Protein AF-A0A373NES3-F1 (afdb_monomer_lite)

Structure (mmCIF, N/CA/C/O backbone):
data_AF-A0A373NES3-F1
#
_entry.id   AF-A0A373NES3-F1
#
loop_
_atom_site.group_PDB
_atom_site.id
_atom_site.type_symbol
_atom_site.label_atom_id
_atom_site.label_alt_id
_atom_site.label_comp_id
_atom_site.label_asym_id
_atom_site.label_entity_id
_atom_site.label_seq_id
_atom_site.pdbx_PDB_ins_code
_atom_site.Cartn_x
_atom_site.Cartn_y
_atom_site.Cartn_z
_atom_site.occupancy
_atom_site.B_iso_or_equiv
_atom_site.auth_seq_id
_atom_site.auth_comp_id
_atom_site.auth_asym_id
_atom_site.auth_atom_id
_atom_site.pdbx_PDB_model_num
ATOM 1 N N . MET A 1 1 ? 6.410 -15.416 -36.618 1.00 88.25 1 MET A N 1
ATOM 2 C CA . MET A 1 1 ? 5.112 -16.092 -36.852 1.00 88.25 1 MET A CA 1
ATOM 3 C C . MET A 1 1 ? 4.956 -16.331 -38.346 1.00 88.25 1 MET A C 1
ATOM 5 O O . MET A 1 1 ? 5.622 -15.650 -39.117 1.00 88.25 1 MET A O 1
ATOM 9 N N . PHE A 1 2 ? 4.139 -17.299 -38.759 1.00 92.50 2 PHE A N 1
ATOM 10 C CA . PHE A 1 2 ? 3.878 -17.601 -40.171 1.00 92.50 2 PHE A CA 1
ATOM 11 C C . PHE A 1 2 ? 2.439 -18.097 -40.380 1.00 92.50 2 PHE A C 1
ATOM 13 O O . PHE A 1 2 ? 1.833 -18.679 -39.471 1.00 92.50 2 PHE A O 1
ATOM 20 N N . LEU A 1 3 ? 1.904 -17.889 -41.586 1.00 94.69 3 LEU A N 1
ATOM 21 C CA . LEU A 1 3 ? 0.613 -18.437 -41.993 1.00 94.69 3 LEU A CA 1
ATOM 22 C C . LEU A 1 3 ? 0.771 -19.927 -42.325 1.00 94.69 3 LEU A C 1
ATOM 24 O O . LEU A 1 3 ? 1.412 -20.301 -43.307 1.00 94.69 3 LEU A O 1
ATOM 28 N N . LYS A 1 4 ? 0.176 -20.796 -41.511 1.00 94.88 4 LYS A N 1
ATOM 29 C CA . LYS A 1 4 ? 0.168 -22.241 -41.728 1.00 94.88 4 LYS A CA 1
ATOM 30 C C . LYS A 1 4 ? -1.041 -22.649 -42.560 1.00 94.88 4 LYS A C 1
ATOM 32 O O . LYS A 1 4 ? -2.182 -22.374 -42.193 1.00 94.88 4 LYS A O 1
ATOM 37 N N . LYS A 1 5 ? -0.768 -23.377 -43.642 1.00 95.69 5 LYS A N 1
ATOM 38 C CA . LYS A 1 5 ? -1.753 -23.953 -44.564 1.00 95.69 5 LYS A CA 1
ATOM 39 C C . LYS A 1 5 ? -1.787 -25.460 -44.316 1.00 95.69 5 LYS A C 1
ATOM 41 O O . LYS A 1 5 ? -0.810 -26.146 -44.598 1.00 95.69 5 LYS A O 1
ATOM 46 N N . THR A 1 6 ? -2.862 -25.969 -43.716 1.00 93.44 6 THR A N 1
ATOM 47 C CA . THR A 1 6 ? -2.969 -27.397 -43.363 1.00 93.44 6 THR A CA 1
ATOM 48 C C . THR A 1 6 ? -4.026 -28.077 -44.232 1.00 93.44 6 THR A C 1
ATOM 50 O O . THR A 1 6 ? -5.195 -27.694 -44.132 1.00 93.44 6 THR A O 1
ATOM 53 N N . PRO A 1 7 ? -3.671 -29.080 -45.054 1.00 92.81 7 PRO A N 1
ATOM 54 C CA . PRO A 1 7 ? -4.659 -29.847 -45.802 1.00 92.81 7 PRO A CA 1
ATOM 55 C C . PRO A 1 7 ? -5.504 -30.694 -44.840 1.00 92.81 7 PRO A C 1
ATOM 57 O O . PRO A 1 7 ? -4.971 -31.409 -43.991 1.00 92.81 7 PRO A O 1
ATOM 60 N N . LYS A 1 8 ? -6.831 -30.592 -44.952 1.00 91.00 8 LYS A N 1
ATOM 61 C CA . LYS A 1 8 ? -7.811 -31.394 -44.204 1.00 91.00 8 LYS A CA 1
ATOM 62 C C . LYS A 1 8 ? -8.887 -31.928 -45.161 1.00 91.00 8 LYS A C 1
ATOM 64 O O . LYS A 1 8 ? -9.040 -31.373 -46.247 1.00 91.00 8 LYS A O 1
ATOM 69 N N . PRO A 1 9 ? -9.684 -32.941 -44.765 1.00 87.62 9 PRO A N 1
ATOM 70 C CA . PRO A 1 9 ? -10.720 -33.514 -45.633 1.00 87.62 9 PRO A CA 1
ATOM 71 C C . PRO A 1 9 ? -11.741 -32.498 -46.178 1.00 87.62 9 PRO A C 1
ATOM 73 O O . PRO A 1 9 ? -12.196 -32.638 -47.304 1.00 87.62 9 PRO A O 1
ATOM 76 N N . LYS A 1 10 ? -12.071 -31.450 -45.406 1.00 83.69 10 LYS A N 1
ATOM 77 C CA . LYS A 1 10 ? -13.008 -30.373 -45.796 1.00 83.69 10 LYS A CA 1
ATOM 78 C C . LYS A 1 10 ? -12.343 -29.252 -46.630 1.00 83.69 10 LYS A C 1
ATOM 80 O O . LYS A 1 10 ? -13.000 -28.284 -46.989 1.00 83.69 10 LYS A O 1
ATOM 85 N N . GLY A 1 11 ? -11.042 -29.353 -46.916 1.00 89.19 11 GLY A N 1
ATOM 86 C CA . GLY A 1 11 ? -10.249 -28.338 -47.619 1.00 89.19 11 GLY A CA 1
ATOM 87 C C . GLY A 1 11 ? -9.088 -27.786 -46.785 1.00 89.19 11 GLY A C 1
ATOM 88 O O . GLY A 1 11 ? -8.805 -28.250 -45.678 1.00 89.19 11 GLY A O 1
ATOM 89 N N . THR A 1 12 ? -8.388 -26.784 -47.318 1.00 94.19 12 THR A N 1
ATOM 90 C CA . THR A 1 12 ? -7.230 -26.165 -46.651 1.00 94.19 12 THR A CA 1
ATOM 91 C C . THR A 1 12 ? -7.674 -25.305 -45.470 1.00 94.19 12 THR A C 1
ATOM 93 O O . THR A 1 12 ? -8.450 -24.370 -45.641 1.00 94.19 12 THR A O 1
ATOM 96 N N . TYR A 1 13 ? -7.153 -25.588 -44.276 1.00 93.94 13 TYR A N 1
ATOM 97 C CA . TYR A 1 13 ? -7.374 -24.782 -43.075 1.00 93.94 13 TYR A CA 1
ATOM 98 C C . TYR A 1 13 ? -6.212 -23.810 -42.859 1.00 93.94 13 TYR A C 1
ATOM 100 O O . TYR A 1 13 ? -5.046 -24.227 -42.863 1.00 93.94 13 TYR A O 1
ATOM 108 N N . LEU A 1 14 ? -6.530 -22.534 -42.649 1.00 92.88 14 LEU A N 1
ATOM 109 C CA . LEU A 1 14 ? -5.569 -21.475 -42.370 1.00 92.88 14 LEU A CA 1
ATOM 110 C C . LEU A 1 14 ? -5.475 -21.204 -40.864 1.00 92.88 14 LEU A C 1
ATOM 112 O O . LEU A 1 14 ? -6.478 -21.141 -40.150 1.00 92.88 14 LEU A O 1
ATOM 116 N N . ALA A 1 15 ? -4.251 -21.028 -40.374 1.00 89.06 15 ALA A N 1
ATOM 117 C CA . ALA A 1 15 ? -3.982 -20.608 -39.004 1.00 89.06 15 ALA A CA 1
ATOM 118 C C . ALA A 1 15 ? -2.689 -19.795 -38.933 1.00 89.06 15 ALA A C 1
ATOM 120 O O . ALA A 1 15 ? -1.721 -20.106 -39.625 1.00 89.06 15 ALA A O 1
ATOM 121 N N . ILE A 1 16 ? -2.634 -18.799 -38.056 1.00 89.62 16 ILE A N 1
ATOM 122 C CA . ILE A 1 16 ? -1.385 -18.119 -37.711 1.00 89.62 16 ILE A CA 1
ATOM 123 C C . ILE A 1 16 ? -0.681 -18.946 -36.644 1.00 89.62 16 ILE A C 1
ATOM 125 O O . ILE A 1 16 ? -1.246 -19.248 -35.587 1.00 89.62 16 ILE A O 1
ATOM 129 N N . THR A 1 17 ? 0.561 -19.328 -36.920 1.00 89.38 17 THR A N 1
ATOM 130 C CA . THR A 1 17 ? 1.343 -20.190 -36.034 1.00 89.38 17 THR A CA 1
ATOM 131 C C . THR A 1 17 ? 2.719 -19.616 -35.744 1.00 89.38 17 THR A C 1
ATOM 133 O O . THR A 1 17 ? 3.275 -18.808 -36.491 1.00 89.38 17 THR A O 1
ATOM 136 N N . GLU A 1 18 ? 3.271 -20.041 -34.618 1.00 87.75 18 GLU A N 1
ATOM 137 C CA . GLU A 1 18 ? 4.583 -19.645 -34.146 1.00 87.75 18 GLU A CA 1
ATOM 138 C C . GLU A 1 18 ? 5.433 -20.881 -33.867 1.00 87.75 18 GLU A C 1
ATOM 140 O O . GLU A 1 18 ? 5.012 -21.778 -33.137 1.00 87.75 18 GLU A O 1
ATOM 145 N N . SER A 1 19 ? 6.641 -20.914 -34.427 1.00 87.00 19 SER A N 1
ATOM 146 C CA . SER A 1 19 ? 7.649 -21.910 -34.068 1.00 87.00 19 SER A CA 1
ATOM 147 C C . SER A 1 19 ? 8.377 -21.488 -32.794 1.00 87.00 19 SER A C 1
ATOM 149 O O . SER A 1 19 ? 8.791 -20.337 -32.674 1.00 87.00 19 SER A O 1
ATOM 151 N N . TYR A 1 20 ? 8.584 -22.427 -31.877 1.00 82.81 20 TYR A N 1
ATOM 152 C CA . TYR A 1 20 ? 9.408 -22.255 -30.684 1.00 82.81 20 TYR A CA 1
ATOM 153 C C . TYR A 1 20 ? 10.266 -23.506 -30.454 1.00 82.81 20 TYR A C 1
ATOM 155 O O . TYR A 1 20 ? 9.916 -24.602 -30.895 1.00 82.81 20 TYR A O 1
ATOM 163 N N . TYR A 1 21 ? 11.404 -23.349 -29.781 1.00 81.12 21 TYR A N 1
ATOM 164 C CA . TYR A 1 21 ? 12.286 -24.467 -29.448 1.00 81.12 21 TYR A CA 1
ATOM 165 C C . TYR A 1 21 ? 11.916 -25.041 -28.075 1.00 81.12 21 TYR A C 1
ATOM 167 O O . TYR A 1 21 ? 11.978 -24.337 -27.067 1.00 81.12 21 TYR A O 1
ATOM 175 N N . ASP A 1 22 ? 11.517 -26.311 -28.036 1.00 81.75 22 ASP A N 1
ATOM 176 C CA . ASP A 1 22 ? 11.197 -27.040 -26.808 1.00 81.75 22 ASP A CA 1
ATOM 177 C C . ASP A 1 22 ? 12.504 -27.597 -26.217 1.00 81.75 22 ASP A C 1
ATOM 179 O O . ASP A 1 22 ? 13.099 -28.530 -26.766 1.00 81.75 22 ASP A O 1
ATOM 183 N N . LYS A 1 23 ? 12.995 -26.976 -25.132 1.00 78.88 23 LYS A N 1
ATOM 184 C CA . LYS A 1 23 ? 14.295 -27.310 -24.520 1.00 78.88 23 LYS A CA 1
ATOM 185 C C . LYS A 1 23 ? 14.320 -28.711 -23.906 1.00 78.88 23 LYS A C 1
ATOM 187 O O . LYS A 1 23 ? 15.372 -29.344 -23.926 1.00 78.88 23 LYS A O 1
ATOM 192 N N . GLU A 1 24 ? 13.187 -29.197 -23.404 1.00 85.06 24 GLU A N 1
ATOM 193 C CA . GLU A 1 24 ? 13.077 -30.530 -22.803 1.00 85.06 24 GLU A CA 1
ATOM 194 C C . GLU A 1 24 ? 13.099 -31.614 -23.878 1.00 85.06 24 GLU A C 1
ATOM 196 O O . GLU A 1 24 ? 13.818 -32.604 -23.765 1.00 85.06 24 GLU A O 1
ATOM 201 N N . LYS A 1 25 ? 12.356 -31.396 -24.968 1.00 84.88 25 LYS A N 1
ATOM 202 C CA . LYS A 1 25 ? 12.244 -32.363 -26.071 1.00 84.88 25 LYS A CA 1
ATOM 203 C C . LYS A 1 25 ? 13.309 -32.195 -27.154 1.00 84.88 25 LYS A C 1
ATOM 205 O O . LYS A 1 25 ? 13.296 -32.950 -28.123 1.00 84.88 25 LYS A O 1
ATOM 210 N N . LYS A 1 26 ? 14.205 -31.210 -27.003 1.00 87.44 26 LYS A N 1
ATOM 211 C CA . LYS A 1 26 ? 15.269 -30.839 -27.955 1.00 87.44 26 LYS A CA 1
ATOM 212 C C . LYS A 1 26 ? 14.774 -30.774 -29.406 1.00 87.44 26 LYS A C 1
ATOM 214 O O . LYS A 1 26 ? 15.436 -31.254 -30.322 1.00 87.44 26 LYS A O 1
ATOM 219 N N . ALA A 1 27 ? 13.586 -30.210 -29.610 1.00 84.00 27 ALA A N 1
ATOM 220 C CA . ALA A 1 27 ? 12.931 -30.186 -30.912 1.00 84.00 27 ALA A CA 1
ATOM 221 C C . ALA A 1 27 ? 12.175 -28.876 -31.136 1.00 84.00 27 ALA A C 1
ATOM 223 O O . ALA A 1 27 ? 11.600 -28.291 -30.215 1.00 84.00 27 ALA A O 1
ATOM 224 N N . THR A 1 28 ? 12.128 -28.432 -32.390 1.00 84.50 28 THR A N 1
ATOM 225 C CA . THR A 1 28 ? 11.299 -27.292 -32.791 1.00 84.50 28 THR A CA 1
ATOM 226 C C . THR A 1 28 ? 9.836 -27.716 -32.824 1.00 84.50 28 THR A C 1
ATOM 228 O O . THR A 1 28 ? 9.465 -28.666 -33.513 1.00 84.50 28 THR A O 1
ATOM 231 N N . ARG A 1 29 ? 8.987 -26.997 -32.091 1.00 89.12 29 ARG A N 1
ATOM 232 C CA . ARG A 1 29 ? 7.539 -27.213 -32.040 1.00 89.12 29 ARG A CA 1
ATOM 233 C C . ARG A 1 29 ? 6.803 -25.970 -32.515 1.00 89.12 29 ARG A C 1
ATOM 235 O O . ARG A 1 29 ? 7.380 -24.897 -32.648 1.00 89.12 29 ARG A O 1
ATOM 242 N N . GLN A 1 30 ? 5.520 -26.133 -32.815 1.00 90.25 30 GLN A N 1
ATOM 243 C CA . GLN A 1 30 ? 4.669 -25.060 -33.320 1.00 90.25 30 GLN A CA 1
ATOM 244 C C . GLN A 1 30 ? 3.480 -24.863 -32.381 1.00 90.25 30 GLN A C 1
ATOM 246 O O . GLN A 1 30 ? 2.801 -25.831 -32.036 1.00 90.25 30 GLN A O 1
ATOM 251 N N . LYS A 1 31 ? 3.215 -23.613 -31.995 1.00 87.62 31 LYS A N 1
ATOM 252 C CA . LYS A 1 31 ? 2.019 -23.191 -31.261 1.00 87.62 31 LYS A CA 1
ATOM 253 C C . LYS A 1 31 ? 1.084 -22.456 -32.216 1.00 87.62 31 LYS A C 1
ATOM 255 O O . LYS A 1 31 ? 1.514 -21.574 -32.958 1.00 87.62 31 LYS A O 1
ATOM 260 N N . THR A 1 32 ? -0.197 -22.808 -32.196 1.00 89.56 32 THR A N 1
ATOM 261 C CA . THR A 1 32 ? -1.215 -22.055 -32.938 1.00 89.56 32 THR A CA 1
ATOM 262 C C . THR A 1 32 ? -1.581 -20.814 -32.143 1.00 89.56 32 THR A C 1
ATOM 264 O O . THR A 1 32 ? -2.000 -20.928 -30.995 1.00 89.56 32 THR A O 1
ATOM 267 N N . ILE A 1 33 ? -1.384 -19.646 -32.748 1.00 81.62 33 ILE A N 1
ATOM 268 C CA . ILE A 1 33 ? -1.703 -18.349 -32.147 1.00 81.62 33 ILE A CA 1
ATOM 269 C C . ILE A 1 33 ? -3.158 -17.995 -32.438 1.00 81.62 33 ILE A C 1
ATOM 271 O O . ILE A 1 33 ? -3.872 -17.556 -31.545 1.00 81.62 33 ILE A O 1
ATOM 275 N N . MET A 1 34 ? -3.609 -18.244 -33.669 1.00 84.19 34 MET A N 1
ATOM 276 C CA . MET A 1 34 ? -4.978 -17.960 -34.087 1.00 84.19 34 MET A CA 1
ATOM 277 C C . MET A 1 34 ? -5.417 -18.919 -35.195 1.00 84.19 34 MET A C 1
ATOM 279 O O . MET A 1 34 ? -4.713 -19.089 -36.190 1.00 84.19 34 MET A O 1
ATOM 283 N N . GLY A 1 35 ? -6.576 -19.557 -35.031 1.00 88.38 35 GLY A N 1
ATOM 284 C CA . GLY A 1 35 ? -7.226 -20.316 -36.102 1.00 88.38 35 GLY A CA 1
ATOM 285 C C . GLY A 1 35 ? -8.071 -19.381 -36.961 1.00 88.38 35 GLY A C 1
ATOM 286 O O . GLY A 1 35 ? -8.900 -18.670 -36.410 1.00 88.38 35 GLY A O 1
ATOM 287 N N . LEU A 1 36 ? -7.854 -19.372 -38.278 1.00 88.69 36 LEU A N 1
ATOM 288 C CA . LEU A 1 36 ? -8.534 -18.447 -39.194 1.00 88.69 36 LEU A CA 1
ATOM 289 C C . LEU A 1 36 ? -9.762 -19.081 -39.861 1.00 88.69 36 LEU A C 1
ATOM 291 O O . LEU A 1 36 ? -10.713 -18.378 -40.165 1.00 88.69 36 LEU A O 1
ATOM 295 N N . GLY A 1 37 ? -9.756 -20.401 -40.080 1.00 89.88 37 GLY A N 1
ATOM 296 C CA . GLY A 1 37 ? -10.867 -21.118 -40.716 1.00 89.88 37 GLY A CA 1
ATOM 297 C C . GLY A 1 37 ? -10.479 -21.809 -42.023 1.00 89.88 37 GLY A C 1
ATOM 298 O O . GLY A 1 37 ? -9.296 -21.925 -42.359 1.00 89.88 37 GLY A O 1
ATOM 299 N N . TYR A 1 38 ? -11.473 -22.322 -42.754 1.00 93.00 38 TYR A N 1
ATOM 300 C CA . TYR A 1 38 ? -11.255 -22.972 -44.049 1.00 93.00 38 TYR A CA 1
ATOM 301 C C . TYR A 1 38 ? -11.129 -21.943 -45.174 1.00 93.00 38 TYR A C 1
ATOM 303 O O . TYR A 1 38 ? -11.910 -21.001 -45.261 1.00 93.00 38 TYR A O 1
ATOM 311 N N . LEU A 1 39 ? -10.170 -22.161 -46.075 1.00 90.75 39 LEU A N 1
ATOM 312 C CA . LEU A 1 39 ? -9.860 -21.251 -47.179 1.00 90.75 39 LEU A CA 1
ATOM 313 C C . LEU A 1 39 ? -11.085 -20.941 -48.052 1.00 90.75 39 LEU A C 1
ATOM 315 O O . LEU A 1 39 ? -11.303 -19.787 -48.399 1.00 90.75 39 LEU A O 1
ATOM 319 N N . GLU A 1 40 ? -11.900 -21.949 -48.370 1.00 87.88 40 GLU A N 1
ATOM 320 C CA . GLU A 1 40 ? -13.100 -21.776 -49.204 1.00 87.88 40 GLU A CA 1
ATOM 321 C C . GLU A 1 40 ? -14.203 -20.956 -48.519 1.00 87.88 40 GLU A C 1
ATOM 323 O O . GLU A 1 40 ? -14.978 -20.279 -49.189 1.00 87.88 40 GLU A O 1
ATOM 328 N N . GLU A 1 41 ? -14.272 -20.979 -47.186 1.00 88.00 41 GLU A N 1
ATOM 329 C CA . GLU A 1 41 ? -15.200 -20.132 -46.427 1.00 88.00 41 GLU A CA 1
ATOM 330 C C . GLU A 1 41 ? -14.692 -18.684 -46.416 1.00 88.00 41 GLU A C 1
ATOM 332 O O . GLU A 1 41 ? -15.449 -17.765 -46.716 1.00 88.00 41 GLU A O 1
ATOM 337 N N . LEU A 1 42 ? -13.386 -18.491 -46.206 1.00 87.56 42 LEU A N 1
ATOM 338 C CA . LEU A 1 42 ? -12.750 -17.170 -46.187 1.00 87.56 42 LEU A CA 1
ATOM 339 C C . LEU A 1 42 ? -12.777 -16.462 -47.551 1.00 87.56 42 LEU A C 1
ATOM 341 O O . LEU A 1 42 ? -12.827 -15.236 -47.598 1.00 87.56 42 LEU A O 1
ATOM 345 N N . ARG A 1 43 ? -12.802 -17.202 -48.667 1.00 90.44 43 ARG A N 1
ATOM 346 C CA . ARG A 1 43 ? -12.944 -16.633 -50.024 1.00 90.44 43 ARG A CA 1
ATOM 347 C C . ARG A 1 43 ? -14.255 -15.878 -50.250 1.00 90.44 43 ARG A C 1
ATOM 349 O O . ARG A 1 43 ? -14.345 -15.096 -51.189 1.00 90.44 43 ARG A O 1
ATOM 356 N N . LYS A 1 44 ? -15.271 -16.109 -49.413 1.00 90.31 44 LYS A N 1
ATOM 357 C CA . LYS A 1 44 ? -16.544 -15.374 -49.475 1.00 90.31 44 LYS A CA 1
ATOM 358 C C . LYS A 1 44 ? -16.424 -13.958 -48.916 1.00 90.31 44 LYS A C 1
ATOM 360 O O . LYS A 1 44 ? -17.204 -13.093 -49.295 1.00 90.31 44 LYS A O 1
ATOM 365 N N . GLU A 1 45 ? -15.464 -13.743 -48.022 1.00 82.31 45 GLU A N 1
ATOM 366 C CA . GLU A 1 45 ? -15.270 -12.487 -47.293 1.00 82.31 45 GLU A CA 1
ATOM 367 C C . GLU A 1 45 ? -14.049 -11.711 -47.799 1.00 82.31 45 GLU A C 1
ATOM 369 O O . GLU A 1 45 ? -14.040 -10.482 -47.772 1.00 82.31 45 GLU A O 1
ATOM 374 N N . PHE A 1 46 ? -13.036 -12.412 -48.318 1.00 84.12 46 PHE A N 1
ATOM 375 C CA . PHE A 1 46 ? -11.796 -11.814 -48.805 1.00 84.12 46 PHE A CA 1
ATOM 376 C C . PHE A 1 46 ? -11.513 -12.241 -50.255 1.00 84.12 46 PHE A C 1
ATOM 378 O O . PHE A 1 46 ? -11.487 -13.443 -50.528 1.00 84.12 46 PHE A O 1
ATOM 385 N N . PRO A 1 47 ? -11.221 -11.297 -51.176 1.00 84.12 47 PRO A N 1
ATOM 386 C CA . PRO A 1 47 ? -10.861 -11.613 -52.563 1.00 84.12 47 PRO A CA 1
ATOM 387 C C . PRO A 1 47 ? -9.618 -12.509 -52.689 1.00 84.12 47 PRO A C 1
ATOM 389 O O . PRO A 1 47 ? -9.585 -13.408 -53.525 1.00 84.12 47 PRO A O 1
ATOM 392 N N . ASP A 1 48 ? -8.617 -12.295 -51.828 1.00 91.19 48 ASP A N 1
ATOM 393 C CA . ASP A 1 48 ? -7.461 -13.181 -51.659 1.00 91.19 48 ASP A CA 1
ATOM 394 C C . ASP A 1 48 ? -7.154 -13.354 -50.160 1.00 91.19 48 ASP A C 1
ATOM 396 O O . ASP A 1 48 ? -6.408 -12.562 -49.569 1.00 91.19 48 ASP A O 1
ATOM 400 N N . PRO A 1 49 ? -7.735 -14.380 -49.512 1.00 85.75 49 PRO A N 1
ATOM 401 C CA . PRO A 1 49 ? -7.521 -14.617 -48.090 1.00 85.75 49 PRO A CA 1
ATOM 402 C C . PRO A 1 49 ? -6.057 -14.915 -47.754 1.00 85.75 49 PRO A C 1
ATOM 404 O O . PRO A 1 49 ? -5.596 -14.586 -46.665 1.00 85.75 49 PRO A O 1
ATOM 40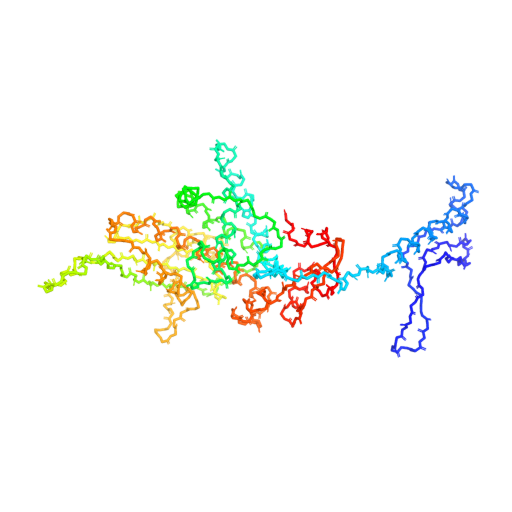7 N N . ILE A 1 50 ? -5.310 -15.545 -48.667 1.00 90.75 50 ILE A N 1
ATOM 408 C CA . ILE A 1 50 ? -3.924 -15.932 -48.400 1.00 90.75 50 ILE A CA 1
ATOM 409 C C . ILE A 1 50 ? -3.049 -14.684 -48.356 1.00 90.75 50 ILE A C 1
ATOM 411 O O . ILE A 1 50 ? -2.376 -14.476 -47.349 1.00 90.75 50 ILE A O 1
ATOM 415 N N . ALA A 1 51 ? -3.102 -13.838 -49.387 1.00 91.25 51 ALA A N 1
ATOM 416 C CA . ALA A 1 51 ? -2.323 -12.601 -49.416 1.00 91.25 51 ALA A CA 1
ATOM 417 C C . ALA A 1 51 ? -2.716 -11.652 -48.271 1.00 91.25 51 ALA A C 1
ATOM 419 O O . ALA A 1 51 ? -1.847 -11.042 -47.644 1.00 91.25 51 ALA A O 1
ATOM 420 N N . HIS A 1 52 ? -4.013 -11.570 -47.943 1.00 88.38 52 HIS A N 1
ATOM 421 C CA . HIS A 1 52 ? -4.496 -10.776 -46.813 1.00 88.38 52 HIS A CA 1
ATOM 422 C C . HIS A 1 52 ? -3.875 -11.237 -45.485 1.00 88.38 52 HIS A C 1
ATOM 424 O O . HIS A 1 52 ? -3.259 -10.438 -44.781 1.00 88.38 52 HIS A O 1
ATOM 430 N N . PHE A 1 53 ? -3.973 -12.528 -45.149 1.00 88.06 53 PHE A N 1
ATOM 431 C CA . PHE A 1 53 ? -3.446 -13.031 -43.879 1.00 88.06 53 PHE A CA 1
ATOM 432 C C . PHE A 1 53 ? -1.917 -13.179 -43.859 1.00 88.06 53 PHE A C 1
ATOM 434 O O . PHE A 1 53 ? -1.327 -13.131 -42.783 1.00 88.06 53 PHE A O 1
ATOM 441 N N . GLU A 1 54 ? -1.249 -13.301 -45.009 1.00 89.69 54 GLU A N 1
ATOM 442 C CA . GLU A 1 54 ? 0.214 -13.179 -45.095 1.00 89.69 54 GLU A CA 1
ATOM 443 C C . GLU A 1 54 ? 0.673 -11.758 -44.741 1.00 89.69 54 GLU A C 1
ATOM 445 O O . GLU A 1 54 ? 1.632 -11.610 -43.982 1.00 89.69 54 GLU A O 1
ATOM 450 N N . LYS A 1 55 ? -0.059 -10.725 -45.181 1.00 84.00 55 LYS A N 1
ATOM 451 C CA . LYS A 1 55 ? 0.190 -9.336 -44.770 1.00 84.00 55 LYS A CA 1
ATOM 452 C C . LYS A 1 55 ? -0.053 -9.127 -43.273 1.00 84.00 55 LYS A C 1
ATOM 454 O O . LYS A 1 55 ? 0.816 -8.595 -42.597 1.00 84.00 55 LYS A O 1
ATOM 459 N N . VAL A 1 56 ? -1.161 -9.644 -42.730 1.00 82.94 56 VAL A N 1
ATOM 460 C CA . VAL A 1 56 ? -1.441 -9.598 -41.279 1.00 82.94 56 VAL A CA 1
ATOM 461 C C . VAL A 1 56 ? -0.306 -10.242 -40.474 1.00 82.94 56 VAL A C 1
ATOM 463 O O . VAL A 1 56 ? 0.135 -9.699 -39.467 1.00 82.94 56 VAL A O 1
ATOM 466 N N . VAL A 1 57 ? 0.218 -11.384 -40.926 1.00 85.19 57 VAL A N 1
ATOM 467 C CA . VAL A 1 57 ? 1.362 -12.044 -40.280 1.00 85.19 57 VAL A CA 1
ATOM 468 C C . VAL A 1 57 ? 2.647 -11.215 -40.385 1.00 85.19 57 VAL A C 1
ATOM 470 O O . VAL A 1 57 ? 3.436 -11.217 -39.438 1.00 85.19 57 VAL A O 1
ATOM 473 N N . ALA A 1 58 ? 2.879 -10.533 -41.509 1.00 82.31 58 ALA A N 1
ATOM 474 C CA . ALA A 1 58 ? 4.024 -9.644 -41.687 1.00 82.31 58 ALA A CA 1
ATOM 475 C C . ALA A 1 58 ? 3.954 -8.443 -40.733 1.00 82.31 58 ALA A C 1
ATOM 477 O O . ALA A 1 58 ? 4.921 -8.204 -40.012 1.00 82.31 58 ALA A O 1
ATOM 478 N N . ASP A 1 59 ? 2.796 -7.788 -40.635 1.00 76.56 59 ASP A N 1
ATOM 479 C CA . ASP A 1 59 ? 2.556 -6.667 -39.719 1.00 76.56 59 ASP A CA 1
ATOM 480 C C . ASP A 1 59 ? 2.737 -7.115 -38.252 1.00 76.56 59 ASP A C 1
ATOM 482 O O . ASP A 1 59 ? 3.470 -6.493 -37.484 1.00 76.56 59 ASP A O 1
ATOM 486 N N . MET A 1 60 ? 2.190 -8.282 -37.878 1.00 78.12 60 MET A N 1
ATOM 487 C CA . MET A 1 60 ? 2.382 -8.881 -36.546 1.00 78.12 60 MET A CA 1
ATOM 488 C C . MET A 1 60 ? 3.850 -9.208 -36.229 1.00 78.12 60 MET A C 1
ATOM 490 O O . MET A 1 60 ? 4.262 -9.161 -35.068 1.00 78.12 60 MET A O 1
ATOM 494 N N . ASN A 1 61 ? 4.643 -9.599 -37.231 1.00 81.69 61 ASN A N 1
ATOM 495 C CA . ASN A 1 61 ? 6.074 -9.842 -37.055 1.00 81.69 61 ASN A CA 1
ATOM 496 C C . ASN A 1 61 ? 6.845 -8.526 -36.935 1.00 81.69 61 ASN A C 1
ATOM 498 O O . ASN A 1 61 ? 7.707 -8.431 -36.066 1.00 81.69 61 ASN A O 1
ATOM 502 N N . GLN A 1 62 ? 6.516 -7.519 -37.745 1.00 71.38 62 GLN A N 1
ATOM 503 C CA . GLN A 1 62 ? 7.143 -6.202 -37.698 1.00 71.38 62 GLN A CA 1
ATOM 504 C C . GLN A 1 62 ? 6.911 -5.525 -36.342 1.00 71.38 62 GLN A C 1
ATOM 506 O O . GLN A 1 62 ? 7.880 -5.170 -35.677 1.00 71.38 62 GLN A O 1
ATOM 511 N N . GLU A 1 63 ? 5.667 -5.471 -35.855 1.00 68.38 63 GLU A N 1
ATOM 512 C CA . GLU A 1 63 ? 5.355 -4.930 -34.522 1.00 68.38 63 GLU A CA 1
ATOM 513 C C . GLU A 1 63 ? 6.114 -5.651 -33.396 1.00 68.38 63 GLU A C 1
ATOM 515 O O . GLU A 1 63 ? 6.357 -5.099 -32.319 1.00 68.38 63 GLU A O 1
ATOM 520 N N . ARG A 1 64 ? 6.453 -6.925 -33.604 1.00 68.06 64 ARG A N 1
ATOM 521 C CA . ARG A 1 64 ? 7.153 -7.745 -32.617 1.00 68.06 64 ARG A CA 1
ATOM 522 C C . ARG A 1 64 ? 8.664 -7.575 -32.676 1.00 68.06 64 ARG A C 1
ATOM 524 O O . ARG A 1 64 ? 9.295 -7.603 -31.622 1.00 68.06 64 ARG A O 1
ATOM 531 N N . GLU A 1 65 ? 9.228 -7.402 -33.864 1.00 61.34 65 GLU A N 1
ATOM 532 C CA . GLU A 1 65 ? 10.638 -7.054 -34.052 1.00 61.34 65 GLU A CA 1
ATOM 533 C C . GLU A 1 65 ? 10.919 -5.632 -33.543 1.00 61.34 65 GLU A C 1
ATOM 535 O O . GLU A 1 65 ? 11.878 -5.427 -32.799 1.00 61.34 65 GLU A O 1
ATOM 540 N N . GLU A 1 66 ? 10.010 -4.686 -33.795 1.00 56.28 66 GLU A N 1
ATOM 541 C CA . GLU A 1 66 ? 10.049 -3.328 -33.232 1.00 56.28 66 GLU A CA 1
ATOM 542 C C . GLU A 1 66 ? 10.001 -3.332 -31.692 1.00 56.28 66 GLU A C 1
ATOM 544 O O . GLU A 1 66 ? 10.646 -2.508 -31.044 1.00 56.28 66 GLU A O 1
ATOM 549 N N . LYS A 1 67 ? 9.308 -4.308 -31.087 1.00 60.44 67 LYS A N 1
ATOM 550 C CA . LYS A 1 67 ? 9.279 -4.525 -29.628 1.00 60.44 67 LYS A CA 1
ATOM 551 C C . LYS A 1 67 ? 10.486 -5.292 -29.072 1.00 60.44 67 LYS A C 1
ATOM 553 O O . LYS A 1 67 ? 10.659 -5.295 -27.854 1.00 60.44 67 LYS A O 1
ATOM 558 N N . LYS A 1 68 ? 11.291 -5.973 -29.899 1.00 58.06 68 LYS A N 1
ATOM 559 C CA . LYS A 1 68 ? 12.371 -6.866 -29.430 1.00 58.06 68 LYS A CA 1
ATOM 560 C C . LYS A 1 68 ? 13.763 -6.239 -29.430 1.00 58.06 68 LYS A C 1
ATOM 562 O O . LYS A 1 68 ? 14.533 -6.581 -28.541 1.00 58.06 68 LYS A O 1
ATOM 567 N N . ASN A 1 69 ? 14.081 -5.332 -30.355 1.00 54.91 69 ASN A N 1
ATOM 568 C CA . ASN A 1 69 ? 15.440 -4.794 -30.512 1.00 54.91 69 ASN A CA 1
ATOM 569 C C . ASN A 1 69 ? 15.454 -3.266 -30.676 1.00 54.91 69 ASN A C 1
ATOM 571 O O . ASN A 1 69 ? 15.914 -2.736 -31.686 1.00 54.91 69 ASN A O 1
ATOM 575 N N . SER A 1 70 ? 14.968 -2.529 -29.677 1.00 60.53 70 SER A N 1
ATOM 576 C CA . SER A 1 70 ? 15.204 -1.084 -29.631 1.00 60.53 70 SER A CA 1
ATOM 577 C C . SER A 1 70 ? 16.628 -0.814 -29.135 1.00 60.53 70 SER A C 1
ATOM 579 O O . SER A 1 70 ? 16.958 -1.111 -27.986 1.00 60.53 70 SER A O 1
ATOM 581 N N . VAL A 1 71 ? 17.478 -0.255 -29.998 1.00 66.88 71 VAL A N 1
ATOM 582 C CA . VAL A 1 71 ? 18.784 0.279 -29.591 1.00 66.88 71 VAL A CA 1
ATOM 583 C C . VAL A 1 71 ? 18.556 1.628 -28.918 1.00 66.88 71 VAL A C 1
ATOM 585 O O . VAL A 1 71 ? 17.884 2.504 -29.458 1.00 66.88 71 VAL A O 1
ATOM 588 N N . VAL A 1 72 ? 19.101 1.777 -27.717 1.00 70.56 72 VAL A N 1
ATOM 589 C CA . VAL A 1 72 ? 18.992 2.984 -26.899 1.00 70.56 72 VAL A CA 1
ATOM 590 C C . VAL A 1 72 ? 20.328 3.721 -26.982 1.00 70.56 72 VAL A C 1
ATOM 592 O O . VAL A 1 72 ? 21.367 3.138 -26.678 1.00 70.56 72 VAL A O 1
ATOM 595 N N . TYR A 1 73 ? 20.315 4.987 -27.401 1.00 74.75 73 TYR A N 1
ATOM 596 C CA . TYR A 1 73 ? 21.512 5.833 -27.420 1.00 74.75 73 TYR A CA 1
ATOM 597 C C . TYR A 1 73 ? 21.683 6.511 -26.060 1.00 74.75 73 TYR A C 1
ATOM 599 O O . TYR A 1 73 ? 20.761 7.170 -25.581 1.00 74.75 73 TYR A O 1
ATOM 607 N N . VAL A 1 74 ? 22.857 6.347 -25.450 1.00 80.44 74 VAL A N 1
ATOM 608 C CA . VAL A 1 74 ? 23.216 6.955 -24.162 1.00 80.44 74 VAL A CA 1
ATOM 609 C C . VAL A 1 74 ? 24.323 7.976 -24.400 1.00 80.44 74 VAL A C 1
ATOM 611 O O . VAL A 1 74 ? 25.329 7.659 -25.034 1.00 80.44 74 VAL A O 1
ATOM 614 N N . ASP A 1 75 ? 24.137 9.194 -23.895 1.00 81.81 75 ASP A N 1
ATOM 615 C CA . ASP A 1 75 ? 25.162 10.234 -23.933 1.00 81.81 75 ASP A CA 1
ATOM 616 C C . ASP A 1 75 ? 26.213 9.975 -22.844 1.00 81.81 75 ASP A C 1
ATOM 618 O O . ASP A 1 75 ? 25.950 10.138 -21.655 1.00 81.81 75 ASP A O 1
ATOM 622 N N . LEU A 1 76 ? 27.412 9.561 -23.260 1.00 86.69 76 LEU A N 1
ATOM 623 C CA . LEU A 1 76 ? 28.541 9.308 -22.358 1.00 86.69 76 LEU A CA 1
ATOM 624 C C . LEU A 1 76 ? 29.258 10.594 -21.910 1.00 86.69 76 LEU A C 1
ATOM 626 O O . LEU A 1 76 ? 30.179 10.519 -21.100 1.00 86.69 76 LEU A O 1
ATOM 630 N N . THR A 1 77 ? 28.867 11.756 -22.443 1.00 90.69 77 THR A N 1
ATOM 631 C CA . THR A 1 77 ? 29.402 13.072 -22.059 1.00 90.69 77 THR A CA 1
ATOM 632 C C . THR A 1 77 ? 28.545 13.785 -21.017 1.00 90.69 77 THR A C 1
ATOM 634 O O . THR A 1 77 ? 28.999 14.762 -20.420 1.00 90.69 77 THR A O 1
ATOM 637 N N . ALA A 1 78 ? 27.333 13.284 -20.761 1.00 87.94 78 ALA A N 1
ATOM 638 C CA . ALA A 1 78 ? 26.450 13.824 -19.742 1.00 87.94 78 ALA A CA 1
ATOM 639 C C . ALA A 1 78 ? 27.117 13.759 -18.357 1.00 87.94 78 ALA A C 1
ATOM 641 O O . ALA A 1 78 ? 27.587 12.707 -17.918 1.00 87.94 78 ALA A O 1
ATOM 642 N N . ALA A 1 79 ? 27.150 14.895 -17.661 1.00 89.50 79 ALA A N 1
ATOM 643 C CA . ALA A 1 79 ? 27.700 15.005 -16.317 1.00 89.50 79 ALA A CA 1
ATOM 644 C C . ALA A 1 79 ? 26.577 15.039 -15.275 1.00 89.50 79 ALA A C 1
ATOM 646 O O . ALA A 1 79 ? 25.568 15.713 -15.469 1.00 89.50 79 ALA A O 1
ATOM 647 N N . LEU A 1 80 ? 26.786 14.354 -14.148 1.00 92.06 80 LEU A N 1
ATOM 648 C CA . LEU A 1 80 ? 25.890 14.440 -12.996 1.00 92.06 80 LEU A CA 1
ATOM 649 C C . LEU A 1 80 ? 26.094 15.764 -12.261 1.00 92.06 80 LEU A C 1
ATOM 651 O O . LEU A 1 80 ? 27.225 16.146 -11.945 1.00 92.06 80 LEU A O 1
ATOM 655 N N . SER A 1 81 ? 24.992 16.428 -11.925 1.00 93.44 81 SER A N 1
ATOM 656 C CA . SER A 1 81 ? 25.028 17.603 -11.053 1.00 93.44 81 SER A CA 1
ATOM 657 C C . SER A 1 81 ? 25.104 17.192 -9.573 1.00 93.44 81 SER A C 1
ATOM 659 O O . SER A 1 81 ? 24.551 16.155 -9.191 1.00 93.44 81 SER A O 1
ATOM 661 N N . PRO A 1 82 ? 25.741 17.987 -8.687 1.00 94.00 82 PRO A N 1
ATOM 662 C CA . PRO A 1 82 ? 25.725 17.712 -7.251 1.00 94.00 82 PRO A CA 1
ATOM 663 C C . PRO A 1 82 ? 24.293 17.567 -6.715 1.00 94.00 82 PRO A C 1
ATOM 665 O O . PRO A 1 82 ? 23.473 18.470 -6.858 1.00 94.00 82 PRO A O 1
ATOM 668 N N . GLY A 1 83 ? 23.995 16.425 -6.088 1.00 87.62 83 GLY A N 1
ATOM 669 C CA . GLY A 1 83 ? 22.674 16.132 -5.521 1.00 87.62 83 GLY A CA 1
ATOM 670 C C . GLY A 1 83 ? 21.638 15.582 -6.510 1.00 87.62 83 GLY A C 1
ATOM 671 O O . GLY A 1 83 ? 20.502 15.340 -6.103 1.00 87.62 83 GLY A O 1
ATOM 672 N N . GLU A 1 84 ? 22.004 15.348 -7.772 1.00 89.25 84 GLU A N 1
ATOM 673 C CA . GLU A 1 84 ? 21.116 14.739 -8.762 1.00 89.25 84 GLU A CA 1
ATOM 674 C C . GLU A 1 84 ? 20.673 13.326 -8.337 1.00 89.25 84 GLU A C 1
ATOM 676 O O . GLU A 1 84 ? 21.485 12.479 -7.959 1.00 89.25 84 GLU A O 1
ATOM 681 N N . ARG A 1 85 ? 19.358 13.068 -8.389 1.00 87.56 85 ARG A N 1
ATOM 682 C CA . ARG A 1 85 ? 18.741 11.777 -8.048 1.00 87.56 85 ARG A CA 1
ATOM 683 C C . ARG A 1 85 ? 17.807 11.333 -9.167 1.00 87.56 85 ARG A C 1
ATOM 685 O O . ARG A 1 85 ? 16.712 11.868 -9.320 1.00 87.56 85 ARG A O 1
ATOM 692 N N . THR A 1 86 ? 18.228 10.326 -9.923 1.00 90.69 86 THR A N 1
ATOM 693 C CA . THR A 1 86 ? 17.476 9.788 -11.072 1.00 90.69 86 THR A CA 1
ATOM 694 C C . THR A 1 86 ? 16.722 8.496 -10.756 1.00 90.69 86 THR A C 1
ATOM 696 O O . THR A 1 86 ? 15.855 8.083 -11.527 1.00 90.69 86 THR A O 1
ATOM 699 N N . LEU A 1 87 ? 17.024 7.864 -9.616 1.00 94.06 87 LEU A N 1
ATOM 700 C CA . LEU A 1 87 ? 16.361 6.646 -9.164 1.00 94.06 87 LEU A CA 1
ATOM 701 C C . LEU A 1 87 ? 14.921 6.947 -8.727 1.00 94.06 87 LEU A C 1
ATOM 703 O O . LEU A 1 87 ? 14.682 7.875 -7.954 1.00 94.06 87 LEU A O 1
ATOM 707 N N . LYS A 1 88 ? 13.974 6.141 -9.208 1.00 96.81 88 LYS A N 1
ATOM 708 C CA . LYS A 1 88 ? 12.542 6.231 -8.910 1.00 96.81 88 LYS A CA 1
ATOM 709 C C . LYS A 1 88 ? 12.006 4.896 -8.402 1.00 96.81 88 LYS A C 1
ATOM 711 O O . LYS A 1 88 ? 12.297 3.862 -8.991 1.00 96.81 88 LYS A O 1
ATOM 716 N N . ASN A 1 89 ? 11.186 4.904 -7.361 1.00 97.31 89 ASN A N 1
ATOM 717 C CA . ASN A 1 89 ? 10.533 3.712 -6.830 1.00 97.31 89 ASN A CA 1
ATOM 718 C C . ASN A 1 89 ? 9.252 3.395 -7.607 1.00 97.31 89 ASN A C 1
ATOM 720 O O . ASN A 1 89 ? 8.527 4.307 -8.001 1.00 97.31 89 ASN A O 1
ATOM 724 N N . ALA A 1 90 ? 8.964 2.109 -7.796 1.00 97.31 90 ALA A N 1
ATOM 725 C CA . ALA A 1 90 ? 7.682 1.626 -8.307 1.00 97.31 90 ALA A CA 1
ATOM 726 C C . ALA A 1 90 ? 7.075 0.506 -7.438 1.00 97.31 90 ALA A C 1
ATOM 728 O O . ALA A 1 90 ? 5.974 0.040 -7.731 1.00 97.31 90 ALA A O 1
ATOM 729 N N . GLY A 1 91 ? 7.758 0.073 -6.371 1.00 97.44 91 GLY A N 1
ATOM 730 C CA . GLY A 1 91 ? 7.288 -1.000 -5.489 1.00 97.44 91 GLY A CA 1
ATOM 731 C C . GLY A 1 91 ? 6.031 -0.626 -4.716 1.00 97.44 91 GLY A C 1
ATOM 732 O O . GLY A 1 91 ? 5.165 -1.472 -4.508 1.00 97.44 91 GLY A O 1
ATOM 733 N N . TYR A 1 92 ? 5.837 0.661 -4.415 1.00 97.19 92 TYR A N 1
ATOM 734 C CA . TYR A 1 92 ? 4.574 1.152 -3.852 1.00 97.19 92 TYR A CA 1
ATOM 735 C C . TYR A 1 92 ? 3.341 0.829 -4.725 1.00 97.19 92 TYR A C 1
ATOM 737 O O . TYR A 1 92 ? 2.216 0.856 -4.227 1.00 97.19 92 TYR A O 1
ATOM 745 N N . GLY A 1 93 ? 3.532 0.494 -6.010 1.00 97.12 93 GLY A N 1
ATOM 746 C CA . GLY A 1 93 ? 2.486 0.004 -6.907 1.00 97.12 93 GLY A CA 1
ATOM 747 C C . GLY A 1 93 ? 1.778 -1.256 -6.401 1.00 97.12 93 GLY A C 1
ATOM 748 O O . GLY A 1 93 ? 0.571 -1.386 -6.587 1.00 97.12 93 GLY A O 1
ATOM 749 N N . VAL A 1 94 ? 2.487 -2.135 -5.683 1.00 97.94 94 VAL A N 1
ATOM 750 C CA . VAL A 1 94 ? 1.890 -3.314 -5.032 1.00 97.94 94 VAL A CA 1
ATOM 751 C C . VAL A 1 94 ? 0.882 -2.885 -3.961 1.00 97.94 94 VAL A C 1
ATOM 753 O O . VAL A 1 94 ? -0.238 -3.386 -3.922 1.00 97.94 94 VAL A O 1
ATOM 756 N N . LEU A 1 95 ? 1.225 -1.884 -3.145 1.00 97.88 95 LEU A N 1
ATOM 757 C CA . LEU A 1 95 ? 0.316 -1.338 -2.129 1.00 97.88 95 LEU A CA 1
ATOM 758 C C . LEU A 1 95 ? -0.873 -0.611 -2.770 1.00 97.88 95 LEU A C 1
ATOM 760 O O . LEU A 1 95 ? -2.002 -0.734 -2.299 1.00 97.88 95 LEU A O 1
ATOM 764 N N . LYS A 1 96 ? -0.638 0.110 -3.877 1.00 96.62 96 LYS A N 1
ATOM 765 C CA . LYS A 1 96 ? -1.704 0.738 -4.677 1.00 96.62 96 LYS A CA 1
ATOM 766 C C . LYS A 1 96 ? -2.694 -0.286 -5.228 1.00 96.62 96 LYS A C 1
ATOM 768 O O . LYS A 1 96 ? -3.883 0.010 -5.285 1.00 96.62 96 LYS A O 1
ATOM 773 N N . HIS A 1 97 ? -2.223 -1.471 -5.608 1.00 96.50 97 HIS A N 1
ATOM 774 C CA . HIS A 1 97 ? -3.090 -2.542 -6.084 1.00 96.50 97 HIS A CA 1
ATOM 775 C C . HIS A 1 97 ? -4.079 -2.986 -4.996 1.00 96.50 97 HIS A C 1
ATOM 777 O O . HIS A 1 97 ? -5.285 -2.960 -5.224 1.00 96.50 97 HIS A O 1
ATOM 783 N N . ILE A 1 98 ? -3.597 -3.267 -3.780 1.00 97.38 98 ILE A N 1
ATOM 784 C CA . ILE A 1 98 ? -4.467 -3.630 -2.646 1.00 97.38 98 ILE A CA 1
ATOM 785 C C . ILE A 1 98 ? -5.392 -2.465 -2.252 1.00 97.38 98 ILE A C 1
ATOM 787 O O . ILE A 1 98 ? -6.578 -2.664 -1.998 1.00 97.38 98 ILE A O 1
ATOM 791 N N . TYR A 1 99 ? -4.883 -1.227 -2.259 1.00 97.44 99 TYR A N 1
ATOM 792 C CA . TYR A 1 99 ? -5.693 -0.022 -2.034 1.00 97.44 99 TYR A CA 1
ATOM 793 C C . TYR A 1 99 ? -6.880 0.061 -3.012 1.00 97.44 99 TYR A C 1
ATOM 795 O O . TYR A 1 99 ? -7.992 0.421 -2.614 1.00 97.44 99 TYR A O 1
ATOM 803 N N . LYS A 1 100 ? -6.659 -0.305 -4.283 1.00 94.75 100 LYS A N 1
ATOM 804 C CA . LYS A 1 100 ? -7.706 -0.360 -5.307 1.00 94.75 100 LYS A CA 1
ATOM 805 C C . LYS A 1 100 ? -8.673 -1.520 -5.111 1.00 94.75 100 LYS A C 1
ATOM 807 O O . LYS A 1 100 ? -9.870 -1.326 -5.303 1.00 94.75 100 LYS A O 1
ATOM 812 N N . GLU A 1 101 ? -8.194 -2.707 -4.750 1.00 95.31 101 GLU A N 1
ATOM 813 C CA . GLU A 1 101 ? -9.073 -3.847 -4.449 1.00 95.31 101 GLU A CA 1
ATOM 814 C C . GLU A 1 101 ? -10.041 -3.516 -3.302 1.00 95.31 101 GLU A C 1
ATOM 816 O O . GLU A 1 101 ? -11.214 -3.885 -3.347 1.00 95.31 101 GLU A O 1
ATOM 821 N N . LEU A 1 102 ? -9.582 -2.725 -2.327 1.00 97.12 102 LEU A N 1
ATOM 822 C CA . LEU A 1 102 ? -10.412 -2.157 -1.262 1.00 97.12 102 LEU A CA 1
ATOM 823 C C . LEU A 1 102 ? -11.317 -1.000 -1.714 1.00 97.12 102 LEU A C 1
ATOM 825 O O . LEU A 1 102 ? -12.112 -0.500 -0.919 1.00 97.12 102 LEU A O 1
ATOM 829 N N . GLN A 1 103 ? -11.203 -0.553 -2.965 1.00 97.12 103 GLN A N 1
ATOM 830 C CA . GLN A 1 103 ? -11.995 0.521 -3.570 1.00 97.12 103 GLN A CA 1
ATOM 831 C C . GLN A 1 103 ? -11.951 1.841 -2.783 1.00 97.12 103 GLN A C 1
ATOM 833 O O . GLN A 1 103 ? -12.936 2.581 -2.715 1.00 97.12 103 GLN A O 1
ATOM 838 N N . LEU A 1 104 ? -10.811 2.155 -2.163 1.00 97.50 104 LEU A N 1
ATOM 839 C CA . LEU A 1 104 ? -10.661 3.369 -1.353 1.00 97.50 104 LEU A CA 1
ATOM 840 C C . LEU A 1 104 ? -10.690 4.656 -2.199 1.00 97.50 104 LEU A C 1
ATOM 842 O O . LEU A 1 104 ? -11.093 5.713 -1.714 1.00 97.50 104 LEU A O 1
ATOM 846 N N . ASP A 1 105 ? -10.366 4.565 -3.487 1.00 95.31 105 ASP A N 1
ATOM 847 C CA . ASP A 1 105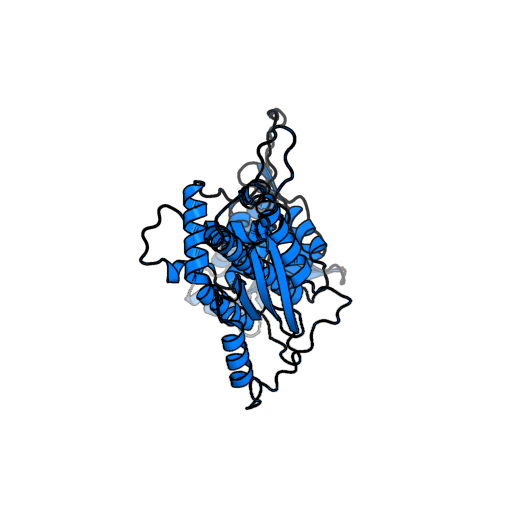 ? -10.565 5.644 -4.455 1.00 95.31 105 ASP A CA 1
ATOM 848 C C . ASP A 1 105 ? -12.058 5.952 -4.664 1.00 95.31 105 ASP A C 1
ATOM 850 O O . ASP A 1 105 ? -12.481 7.113 -4.694 1.00 95.31 105 ASP A O 1
ATOM 854 N N . ILE A 1 106 ? -12.885 4.904 -4.744 1.00 96.12 106 ILE A N 1
ATOM 855 C CA . ILE A 1 106 ? -14.342 5.021 -4.860 1.00 96.12 106 ILE A CA 1
ATOM 856 C C . ILE A 1 106 ? -14.933 5.571 -3.564 1.00 96.12 106 ILE A C 1
ATOM 858 O O . ILE A 1 106 ? -15.825 6.423 -3.633 1.00 96.12 106 ILE A O 1
ATOM 862 N N . PHE A 1 107 ? -14.428 5.142 -2.403 1.00 97.94 107 PHE A N 1
ATOM 863 C CA . PHE A 1 107 ? -14.826 5.688 -1.106 1.00 97.94 107 PHE A CA 1
ATOM 864 C C . PHE A 1 107 ? -14.700 7.213 -1.092 1.00 97.94 107 PHE A C 1
ATOM 866 O O . PHE A 1 107 ? -15.689 7.912 -0.851 1.00 97.94 107 PHE A O 1
ATOM 873 N N . TRP A 1 108 ? -13.514 7.737 -1.415 1.00 97.12 108 TRP A N 1
ATOM 874 C CA . TRP A 1 108 ? -13.279 9.178 -1.383 1.00 97.12 108 TRP A CA 1
ATOM 875 C C . TRP A 1 108 ? -14.121 9.915 -2.405 1.00 97.12 108 TRP A C 1
ATOM 877 O O . TRP A 1 108 ? -14.826 10.848 -2.025 1.00 97.12 108 TRP A O 1
ATOM 887 N N . ARG A 1 109 ? -14.165 9.438 -3.654 1.00 94.06 109 ARG A N 1
ATOM 888 C CA . ARG A 1 109 ? -15.035 10.018 -4.685 1.00 94.06 109 ARG A CA 1
ATOM 889 C C . ARG A 1 109 ? -16.493 10.095 -4.223 1.00 94.06 109 ARG A C 1
ATOM 891 O O . ARG A 1 109 ? -17.156 11.099 -4.453 1.00 94.06 109 ARG A O 1
ATOM 898 N N . THR A 1 110 ? -16.984 9.066 -3.536 1.00 95.81 110 THR A N 1
ATOM 899 C CA . THR A 1 110 ? -18.365 9.000 -3.029 1.00 95.81 110 THR A CA 1
ATOM 900 C C . THR A 1 110 ? -18.594 9.914 -1.829 1.00 95.81 110 THR A C 1
ATOM 902 O O . THR A 1 110 ? -19.679 10.466 -1.679 1.00 95.81 110 THR A O 1
ATOM 905 N N . LYS A 1 111 ? -17.605 10.101 -0.953 1.00 96.06 111 LYS A N 1
ATOM 906 C CA . LYS A 1 111 ? -17.738 10.964 0.232 1.00 96.06 111 LYS A CA 1
ATOM 907 C C . LYS A 1 111 ? -17.507 12.442 -0.065 1.00 96.06 111 LYS A C 1
ATOM 909 O O . LYS A 1 111 ? -17.943 13.285 0.721 1.00 96.06 111 LYS A O 1
ATOM 914 N N . THR A 1 112 ? -16.852 12.764 -1.180 1.00 94.94 112 THR A N 1
ATOM 915 C CA . THR A 1 112 ? -16.470 14.142 -1.514 1.00 94.94 112 THR A CA 1
ATOM 916 C C . THR A 1 112 ? -17.043 14.672 -2.822 1.00 94.94 112 THR A C 1
ATOM 918 O O . THR A 1 112 ? -16.753 15.813 -3.158 1.00 94.94 112 THR A O 1
ATOM 921 N N . TRP A 1 113 ? -17.920 13.934 -3.515 1.00 91.56 113 TRP A N 1
ATOM 922 C CA . TRP A 1 113 ? -18.524 14.371 -4.788 1.00 91.56 113 TRP A CA 1
ATOM 923 C C . TRP A 1 113 ? -19.184 15.762 -4.755 1.00 91.56 113 TRP A C 1
ATOM 925 O O . TRP A 1 113 ? -19.189 16.454 -5.766 1.00 91.56 113 TRP A O 1
ATOM 935 N N . ASN A 1 114 ? -19.712 16.172 -3.597 1.00 92.50 114 ASN A N 1
ATOM 936 C CA . ASN A 1 114 ? -20.356 17.474 -3.376 1.00 92.50 114 ASN A CA 1
ATOM 937 C C . ASN A 1 114 ? -19.482 18.494 -2.639 1.00 92.50 114 ASN A C 1
ATOM 939 O O . ASN A 1 114 ? -19.968 19.553 -2.242 1.00 92.50 114 ASN A O 1
ATOM 943 N N . LEU A 1 115 ? -18.217 18.172 -2.385 1.00 93.19 115 LEU A N 1
ATOM 944 C CA . LEU A 1 115 ? -17.308 19.056 -1.672 1.00 93.19 115 LEU A CA 1
ATOM 945 C C . LEU A 1 115 ? -16.402 19.763 -2.676 1.00 93.19 115 LEU A C 1
ATOM 947 O O . LEU A 1 115 ? -15.742 19.124 -3.489 1.00 93.19 115 LEU A O 1
ATOM 951 N N . SER A 1 116 ? -16.335 21.087 -2.580 1.00 92.56 116 SER A N 1
ATOM 952 C CA . SER A 1 116 ? -15.309 21.865 -3.270 1.00 92.56 116 SER A CA 1
ATOM 953 C C . SER A 1 116 ? -14.051 21.877 -2.404 1.00 92.56 116 SER A C 1
ATOM 955 O O . SER A 1 116 ? -13.999 22.574 -1.390 1.00 92.56 116 SER A O 1
ATOM 957 N N . LEU A 1 117 ? -13.070 21.045 -2.756 1.00 92.75 117 LEU A N 1
ATOM 958 C CA . LEU A 1 117 ? -11.786 20.950 -2.061 1.00 92.75 117 LEU A CA 1
ATOM 959 C C . LEU A 1 117 ? -10.696 21.605 -2.916 1.00 92.75 117 LEU A C 1
ATOM 961 O O . LEU A 1 117 ? -10.617 21.353 -4.116 1.00 92.75 117 LEU A O 1
ATOM 965 N N . SER A 1 118 ? -9.828 22.411 -2.298 1.00 91.94 118 SER A N 1
ATOM 966 C CA . SER A 1 118 ? -8.638 22.983 -2.955 1.00 91.94 118 SER A CA 1
ATOM 967 C C . SER A 1 118 ? -7.538 21.951 -3.224 1.00 91.94 118 SER A C 1
ATOM 969 O O . SER A 1 118 ? -6.554 22.262 -3.887 1.00 91.94 118 SER A O 1
ATOM 971 N N . TYR A 1 119 ? -7.699 20.734 -2.703 1.00 93.69 119 TYR A N 1
ATOM 972 C CA . TYR A 1 119 ? -6.718 19.658 -2.712 1.00 93.69 119 TYR A CA 1
ATOM 973 C C . TYR A 1 119 ? -7.375 18.314 -3.049 1.00 93.69 119 TYR A C 1
ATOM 975 O O . TYR A 1 119 ? -8.588 18.134 -2.915 1.00 93.69 119 TYR A O 1
ATOM 983 N N . ASN A 1 120 ? -6.557 17.335 -3.443 1.00 93.31 120 ASN A N 1
ATOM 984 C CA . ASN A 1 120 ? -7.014 15.978 -3.723 1.00 93.31 120 ASN A CA 1
ATOM 985 C C . ASN A 1 120 ? -6.936 15.093 -2.464 1.00 93.31 120 ASN A C 1
ATOM 987 O O . ASN A 1 120 ? -5.879 14.562 -2.129 1.00 93.31 120 ASN A O 1
ATOM 991 N N . ILE A 1 121 ? -8.067 14.921 -1.773 1.00 95.50 121 ILE A N 1
ATOM 992 C CA . ILE A 1 121 ? -8.162 14.084 -0.564 1.00 95.50 121 ILE A CA 1
ATOM 993 C C . ILE A 1 121 ? -7.784 12.617 -0.810 1.00 95.50 121 ILE A C 1
ATOM 995 O O . ILE A 1 121 ? -7.167 12.000 0.055 1.00 95.50 121 ILE A O 1
ATOM 999 N N . GLU A 1 122 ? -8.133 12.057 -1.971 1.00 95.38 122 GLU A N 1
ATOM 1000 C CA . GLU A 1 122 ? -7.844 10.657 -2.297 1.00 95.38 122 GLU A CA 1
ATOM 1001 C C . GLU A 1 122 ? -6.334 10.443 -2.404 1.00 95.38 122 GLU A C 1
ATOM 1003 O O . GLU A 1 122 ? -5.789 9.528 -1.784 1.00 95.38 122 GLU A O 1
ATOM 1008 N N . GLU A 1 123 ? -5.652 11.348 -3.111 1.00 94.50 123 GLU A N 1
ATOM 1009 C CA . GLU A 1 123 ? -4.205 11.298 -3.287 1.00 94.50 123 GLU A CA 1
ATOM 1010 C C . GLU A 1 123 ? -3.481 11.503 -1.956 1.00 94.50 123 GLU A C 1
ATOM 1012 O O . GLU A 1 123 ? -2.594 10.713 -1.632 1.00 94.50 123 GLU A O 1
ATOM 1017 N N . ILE A 1 124 ? -3.899 12.483 -1.143 1.00 95.31 124 ILE A N 1
ATOM 1018 C CA . ILE A 1 124 ? -3.327 12.697 0.194 1.00 95.31 124 ILE A CA 1
ATOM 1019 C C . ILE A 1 124 ? -3.514 11.448 1.061 1.00 95.31 124 ILE A C 1
ATOM 1021 O O . ILE A 1 124 ? -2.539 10.938 1.606 1.00 95.31 124 ILE A O 1
ATOM 1025 N N . PHE A 1 125 ? -4.733 10.907 1.164 1.00 96.81 125 PHE A N 1
ATOM 1026 C CA . PHE A 1 125 ? -4.997 9.731 1.998 1.00 96.81 125 PHE A CA 1
ATOM 1027 C C . PHE A 1 125 ? -4.181 8.517 1.551 1.00 96.81 125 PHE A C 1
ATOM 1029 O O . PHE A 1 125 ? -3.595 7.817 2.378 1.00 96.81 125 PHE A O 1
ATOM 1036 N N . ARG A 1 126 ? -4.088 8.284 0.239 1.00 96.69 126 ARG A N 1
ATOM 1037 C CA . ARG A 1 126 ? -3.261 7.211 -0.310 1.00 96.69 126 ARG A CA 1
ATOM 1038 C C . ARG A 1 126 ? -1.782 7.399 0.015 1.00 96.69 126 ARG A C 1
ATOM 1040 O O . ARG A 1 126 ? -1.133 6.428 0.399 1.00 96.69 126 ARG A O 1
ATOM 1047 N N . LEU A 1 127 ? -1.239 8.604 -0.158 1.00 95.31 127 LEU A N 1
ATOM 1048 C CA . LEU A 1 127 ? 0.164 8.885 0.148 1.00 95.31 127 LEU A CA 1
ATOM 1049 C C . LEU A 1 127 ? 0.453 8.690 1.636 1.00 95.31 127 LEU A C 1
ATOM 1051 O O . LEU A 1 127 ? 1.460 8.073 1.975 1.00 95.31 127 LEU A O 1
ATOM 1055 N N . LEU A 1 128 ? -0.456 9.120 2.516 1.00 94.88 128 LEU A N 1
ATOM 1056 C CA . LEU A 1 128 ? -0.349 8.885 3.955 1.00 94.88 128 LEU A CA 1
ATOM 1057 C C . LEU A 1 128 ? -0.277 7.390 4.270 1.00 94.88 128 LEU A C 1
ATOM 1059 O O . LEU A 1 128 ? 0.638 6.966 4.964 1.00 94.88 128 LEU A O 1
ATOM 1063 N N . ILE A 1 129 ? -1.155 6.574 3.686 1.00 96.81 129 ILE A N 1
ATOM 1064 C CA . ILE A 1 129 ? -1.147 5.121 3.904 1.00 96.81 129 ILE A CA 1
ATOM 1065 C C . ILE A 1 129 ? 0.124 4.463 3.364 1.00 96.81 129 ILE A C 1
ATOM 1067 O O . ILE A 1 129 ? 0.775 3.710 4.082 1.00 96.81 129 ILE A O 1
ATOM 1071 N N . ILE A 1 130 ? 0.497 4.746 2.115 1.00 96.12 130 ILE A N 1
ATOM 1072 C CA . ILE A 1 130 ? 1.698 4.165 1.499 1.00 96.12 130 ILE A CA 1
ATOM 1073 C C . ILE A 1 130 ? 2.939 4.548 2.305 1.00 96.12 130 ILE A C 1
ATOM 1075 O O . ILE A 1 130 ? 3.763 3.689 2.613 1.00 96.12 130 ILE A O 1
ATOM 1079 N N . SER A 1 131 ? 3.056 5.820 2.685 1.00 93.06 131 SER A N 1
ATOM 1080 C CA . SER A 1 131 ? 4.188 6.307 3.471 1.00 93.06 131 SER A CA 1
ATOM 1081 C C . SER A 1 131 ? 4.221 5.695 4.877 1.00 93.06 131 SER A C 1
ATOM 1083 O O . SER A 1 131 ? 5.289 5.291 5.322 1.00 93.06 131 SER A O 1
ATOM 1085 N N . GLN A 1 132 ? 3.064 5.510 5.526 1.00 93.06 132 GLN A N 1
ATOM 1086 C CA . GLN A 1 132 ? 2.944 4.834 6.822 1.00 93.06 132 GLN A CA 1
ATOM 1087 C C . GLN A 1 132 ? 3.337 3.348 6.755 1.00 93.06 132 GLN A C 1
ATOM 1089 O O . GLN A 1 132 ? 3.816 2.801 7.745 1.00 93.06 132 GLN A O 1
ATOM 1094 N N . ILE A 1 133 ? 3.152 2.676 5.611 1.00 95.38 133 ILE A N 1
ATOM 1095 C CA . ILE A 1 133 ? 3.619 1.292 5.412 1.00 95.38 133 ILE A CA 1
ATOM 1096 C C . ILE A 1 133 ? 5.129 1.261 5.168 1.00 95.38 133 ILE A C 1
ATOM 1098 O O . ILE A 1 133 ? 5.825 0.457 5.777 1.00 95.38 133 ILE A O 1
ATOM 1102 N N . LEU A 1 134 ? 5.637 2.113 4.273 1.00 95.38 134 LEU A N 1
ATOM 1103 C CA . LEU A 1 134 ? 7.034 2.064 3.830 1.00 95.38 134 LEU A CA 1
ATOM 1104 C C . LEU A 1 134 ? 8.017 2.669 4.842 1.00 95.38 134 LEU A C 1
ATOM 1106 O O . LEU A 1 134 ? 9.155 2.217 4.942 1.00 95.38 134 LEU A O 1
ATOM 1110 N N . TYR A 1 135 ? 7.581 3.677 5.595 1.00 92.06 135 TYR A N 1
ATOM 1111 C CA . TYR A 1 135 ? 8.374 4.384 6.598 1.00 92.06 135 TYR A CA 1
ATOM 1112 C C . TYR A 1 135 ? 7.564 4.584 7.889 1.00 92.06 135 TYR A C 1
ATOM 1114 O O . TYR A 1 135 ? 7.300 5.721 8.284 1.00 92.06 135 TYR A O 1
ATOM 1122 N N . PRO A 1 136 ? 7.195 3.496 8.594 1.00 86.69 136 PRO A N 1
ATOM 1123 C CA . PRO A 1 136 ? 6.298 3.548 9.753 1.00 86.69 136 PRO A CA 1
ATOM 1124 C C . PRO A 1 136 ? 6.849 4.336 10.947 1.00 86.69 136 PRO A C 1
ATOM 1126 O O . PRO A 1 136 ? 6.093 4.601 11.874 1.00 86.69 136 PRO A O 1
ATOM 1129 N N . GLN A 1 137 ? 8.144 4.676 10.926 1.00 83.88 137 GLN A N 1
ATOM 1130 C CA . GLN A 1 137 ? 8.873 5.375 11.988 1.00 83.88 137 GLN A CA 1
ATOM 1131 C C . GLN A 1 137 ? 9.114 6.865 11.690 1.00 83.88 137 GLN A C 1
ATOM 1133 O O . GLN A 1 137 ? 9.748 7.553 12.489 1.00 83.88 137 GLN A O 1
ATOM 1138 N N . LEU A 1 138 ? 8.657 7.369 10.538 1.00 86.38 138 LEU A N 1
ATOM 1139 C CA . LEU A 1 138 ? 8.836 8.766 10.144 1.00 86.38 138 LEU A CA 1
ATOM 1140 C C . LEU A 1 138 ? 7.517 9.547 10.225 1.00 86.38 138 LEU A C 1
ATOM 1142 O O . LEU A 1 138 ? 6.463 9.004 9.887 1.00 86.38 138 LEU A O 1
ATOM 1146 N N . PRO A 1 139 ? 7.555 10.842 10.592 1.00 84.31 139 PRO A N 1
ATOM 1147 C CA . PRO A 1 139 ? 6.415 11.734 10.404 1.00 84.31 139 PRO A CA 1
ATOM 1148 C C . PRO A 1 139 ? 5.961 11.732 8.943 1.00 84.31 139 PRO A C 1
ATOM 1150 O O . PRO A 1 139 ? 6.788 11.706 8.034 1.00 84.31 139 PRO A O 1
ATOM 1153 N N . TRP A 1 140 ? 4.654 11.823 8.696 1.00 85.31 140 TRP A N 1
ATOM 1154 C CA . TRP A 1 140 ? 4.080 11.683 7.351 1.00 85.31 140 TRP A CA 1
ATOM 1155 C C . TRP A 1 140 ? 4.714 12.563 6.277 1.00 85.31 140 TRP A C 1
ATOM 1157 O O . TRP A 1 140 ? 4.935 12.104 5.161 1.00 85.31 140 TRP A O 1
ATOM 1167 N N . LYS A 1 141 ? 5.034 13.819 6.601 1.00 84.62 141 LYS A N 1
ATOM 1168 C CA . LYS A 1 141 ? 5.674 14.748 5.661 1.00 84.62 141 LYS A CA 1
ATOM 1169 C C . LYS A 1 141 ? 7.045 14.229 5.219 1.00 84.62 141 LYS A C 1
ATOM 1171 O O . LYS A 1 141 ? 7.342 14.213 4.027 1.00 84.62 141 LYS A O 1
ATOM 1176 N N . ASP A 1 142 ? 7.843 13.752 6.167 1.00 88.12 142 ASP A N 1
ATOM 1177 C CA . ASP A 1 142 ? 9.172 13.203 5.903 1.00 88.12 142 ASP A CA 1
ATOM 1178 C C . ASP A 1 142 ? 9.068 11.846 5.201 1.00 88.12 142 ASP A C 1
ATOM 1180 O O . ASP A 1 142 ? 9.752 11.613 4.209 1.00 88.12 142 ASP A O 1
ATOM 1184 N N . ALA A 1 143 ? 8.141 10.992 5.641 1.00 89.88 143 ALA A N 1
ATOM 1185 C CA . ALA A 1 143 ? 7.861 9.689 5.045 1.00 89.88 143 ALA A CA 1
ATOM 1186 C C . ALA A 1 143 ? 7.454 9.799 3.564 1.00 89.88 143 ALA A C 1
ATOM 1188 O O . ALA A 1 143 ? 7.962 9.058 2.722 1.00 89.88 143 ALA A O 1
ATOM 1189 N N . ILE A 1 144 ? 6.564 10.741 3.226 1.00 91.12 144 ILE A N 1
ATOM 1190 C CA . ILE A 1 144 ? 6.148 11.006 1.842 1.00 91.12 144 ILE A CA 1
ATOM 1191 C C . ILE A 1 144 ? 7.343 11.496 1.017 1.00 91.12 144 ILE A C 1
ATOM 1193 O O . ILE A 1 144 ? 7.562 10.997 -0.084 1.00 91.12 144 ILE A O 1
ATOM 1197 N N . ASN A 1 145 ? 8.148 12.418 1.548 1.00 90.62 145 ASN A N 1
ATOM 1198 C CA . ASN A 1 145 ? 9.314 12.954 0.838 1.00 90.62 145 ASN A CA 1
ATOM 1199 C C . ASN A 1 145 ? 10.458 11.938 0.682 1.00 90.62 145 ASN A C 1
ATOM 1201 O O . ASN A 1 145 ? 11.304 12.094 -0.200 1.00 90.62 145 ASN A O 1
ATOM 1205 N N . GLN A 1 146 ? 10.494 10.903 1.523 1.00 91.69 146 GLN A N 1
ATOM 1206 C CA . GLN A 1 146 ? 11.531 9.879 1.498 1.00 91.69 146 GLN A CA 1
ATOM 1207 C C . GLN A 1 146 ? 11.350 8.882 0.341 1.00 91.69 146 GLN A C 1
ATOM 1209 O O . GLN A 1 146 ? 12.342 8.351 -0.162 1.00 91.69 146 GLN A O 1
ATOM 1214 N N . VAL A 1 147 ? 10.114 8.638 -0.113 1.00 91.44 147 VAL A N 1
ATOM 1215 C CA . VAL A 1 147 ? 9.848 7.740 -1.247 1.00 91.44 147 VAL A CA 1
ATOM 1216 C C . VAL A 1 147 ? 10.142 8.478 -2.563 1.00 91.44 147 VAL A C 1
ATOM 1218 O O . VAL A 1 147 ? 9.489 9.476 -2.872 1.00 91.44 147 VAL A O 1
ATOM 1221 N N . PRO A 1 148 ? 11.062 7.987 -3.414 1.00 93.38 148 PRO A N 1
ATOM 1222 C CA . PRO A 1 148 ? 11.338 8.613 -4.701 1.00 93.38 148 PRO A CA 1
ATOM 1223 C C . PRO A 1 148 ? 10.273 8.216 -5.736 1.00 93.38 148 PRO A C 1
ATOM 1225 O O . PRO A 1 148 ? 10.572 7.501 -6.687 1.00 93.38 148 PRO A O 1
ATOM 1228 N N . TYR A 1 149 ? 9.019 8.639 -5.561 1.00 94.94 149 TYR A N 1
ATOM 1229 C CA . TYR A 1 149 ? 7.898 8.227 -6.416 1.00 94.94 149 TYR A CA 1
ATOM 1230 C C . TYR A 1 149 ? 8.187 8.428 -7.912 1.00 94.94 149 TYR A C 1
ATOM 1232 O O . TYR A 1 149 ? 8.689 9.475 -8.343 1.00 94.94 149 TYR A O 1
ATOM 1240 N N . PHE A 1 150 ? 7.859 7.406 -8.707 1.00 95.19 150 PHE A N 1
ATOM 1241 C CA . PHE A 1 150 ? 7.900 7.482 -10.165 1.00 95.19 150 PHE A CA 1
ATOM 1242 C C . PHE A 1 150 ? 6.867 8.468 -10.720 1.00 95.19 150 PHE A C 1
ATOM 1244 O O . PHE A 1 150 ? 7.144 9.184 -11.682 1.00 95.19 150 PHE A O 1
ATOM 1251 N N . GLU A 1 151 ? 5.671 8.496 -10.131 1.00 91.00 151 GLU A N 1
ATOM 1252 C CA . GLU A 1 151 ? 4.640 9.477 -10.465 1.00 91.00 151 GLU A CA 1
ATOM 1253 C C . GLU A 1 151 ? 5.024 10.870 -9.953 1.00 91.00 151 GLU A C 1
ATOM 1255 O O . GLU A 1 151 ? 5.616 11.019 -8.884 1.00 91.00 151 GLU A O 1
ATOM 1260 N N . ASN A 1 152 ? 4.646 11.901 -10.711 1.00 88.75 152 ASN A N 1
ATOM 1261 C CA . ASN A 1 152 ? 4.708 13.270 -10.217 1.00 88.75 152 ASN A CA 1
ATOM 1262 C C . ASN A 1 152 ? 3.538 13.473 -9.259 1.00 88.75 152 ASN A C 1
ATOM 1264 O O . ASN A 1 152 ? 2.386 13.379 -9.681 1.00 88.75 152 ASN A O 1
ATOM 1268 N N . LEU A 1 153 ? 3.848 13.726 -7.992 1.00 88.62 153 LEU A N 1
ATOM 1269 C CA . LEU A 1 153 ? 2.837 14.002 -6.979 1.00 88.62 153 LEU A CA 1
ATOM 1270 C C . LEU A 1 153 ? 2.236 15.392 -7.184 1.00 88.62 153 LEU A C 1
ATOM 1272 O O . LEU A 1 153 ? 2.955 16.333 -7.538 1.00 88.62 153 LEU A O 1
ATOM 1276 N N . THR A 1 154 ? 0.945 15.538 -6.896 1.00 86.75 154 THR A N 1
ATOM 1277 C CA . THR A 1 154 ? 0.337 16.864 -6.770 1.00 86.75 154 THR A CA 1
ATOM 1278 C C . THR A 1 154 ? 0.914 17.555 -5.529 1.00 86.75 154 THR A C 1
ATOM 1280 O O . THR A 1 154 ? 0.812 17.003 -4.430 1.00 86.75 154 THR A O 1
ATOM 1283 N N . PRO A 1 155 ? 1.530 18.746 -5.652 1.00 83.88 155 PRO A N 1
ATOM 1284 C CA . PRO A 1 155 ? 2.003 19.475 -4.484 1.00 83.88 155 PRO A CA 1
ATOM 1285 C C . PRO A 1 155 ? 0.803 19.902 -3.633 1.00 83.88 155 PRO A C 1
ATOM 1287 O O . PRO A 1 155 ? -0.166 20.454 -4.153 1.00 83.88 155 PRO A O 1
ATOM 1290 N N . PHE A 1 156 ? 0.880 19.671 -2.327 1.00 84.88 156 PHE A N 1
ATOM 1291 C CA . PHE A 1 156 ? -0.113 20.123 -1.353 1.00 84.88 156 PHE A CA 1
ATOM 1292 C C . PHE A 1 156 ? 0.567 20.964 -0.273 1.00 84.88 156 PHE A C 1
ATOM 1294 O O . PHE A 1 156 ? 1.732 20.736 0.066 1.00 84.88 156 PHE A O 1
ATOM 1301 N N . GLN A 1 157 ? -0.148 21.959 0.250 1.00 88.69 157 GLN A N 1
ATOM 1302 C CA . GLN A 1 157 ? 0.344 22.786 1.349 1.00 88.69 157 GLN A CA 1
ATOM 1303 C C . GLN A 1 157 ? 0.123 22.084 2.694 1.00 88.69 157 GLN A C 1
ATOM 1305 O O . GLN A 1 157 ? -0.690 21.169 2.824 1.00 88.69 157 GLN A O 1
ATOM 1310 N N . GLU A 1 158 ? 0.815 22.542 3.736 1.00 86.44 158 GLU A N 1
ATOM 1311 C CA . GLU A 1 158 ? 0.643 21.997 5.091 1.00 86.44 158 GLU A CA 1
ATOM 1312 C C . GLU A 1 158 ? -0.791 22.186 5.615 1.00 86.44 158 GLU A C 1
ATOM 1314 O O . GLU A 1 158 ? -1.345 21.313 6.282 1.00 86.44 158 GLU A O 1
ATOM 1319 N N . GLU A 1 159 ? -1.434 23.287 5.224 1.00 89.19 159 GLU A N 1
ATOM 1320 C CA . GLU A 1 159 ? -2.840 23.551 5.526 1.00 89.19 159 GLU A CA 1
ATOM 1321 C C . GLU A 1 159 ? -3.789 22.556 4.832 1.00 89.19 159 GLU A C 1
ATOM 1323 O O . GLU A 1 159 ? -4.787 22.141 5.426 1.00 89.19 159 GLU A O 1
ATOM 1328 N N . ASP A 1 160 ? -3.479 22.130 3.602 1.00 91.50 160 ASP A N 1
ATOM 1329 C CA . ASP A 1 160 ? -4.270 21.122 2.885 1.00 91.50 160 ASP A CA 1
ATOM 1330 C C . ASP A 1 160 ? -4.181 19.762 3.586 1.00 91.50 160 ASP A C 1
ATOM 1332 O O . ASP A 1 160 ? -5.198 19.086 3.751 1.00 91.50 160 ASP A O 1
ATOM 1336 N N . LEU A 1 161 ? -2.988 19.388 4.067 1.00 88.88 161 LEU A N 1
ATOM 1337 C CA . LEU A 1 161 ? -2.799 18.178 4.866 1.00 88.88 161 LEU A CA 1
ATOM 1338 C C . LEU A 1 161 ? -3.635 18.234 6.151 1.00 88.88 161 LEU A C 1
ATOM 1340 O O . LEU A 1 161 ? -4.353 17.283 6.450 1.00 88.88 161 LEU A O 1
ATOM 1344 N N . LEU A 1 162 ? -3.609 19.349 6.886 1.00 87.94 162 LEU A N 1
ATOM 1345 C CA . LEU A 1 162 ? -4.406 19.499 8.106 1.00 87.94 162 LEU A CA 1
ATOM 1346 C C . LEU A 1 162 ? -5.914 19.369 7.830 1.00 87.94 162 LEU A C 1
ATOM 1348 O O . LEU A 1 162 ? -6.613 18.635 8.533 1.00 87.94 162 LEU A O 1
ATOM 1352 N N . LYS A 1 163 ? -6.413 20.023 6.773 1.00 91.44 163 LYS A N 1
ATOM 1353 C CA . LYS A 1 163 ? -7.815 19.906 6.331 1.00 91.44 163 LYS A CA 1
ATOM 1354 C C . LYS A 1 163 ? -8.165 18.469 5.938 1.00 91.44 163 LYS A C 1
ATOM 1356 O O . LYS A 1 163 ? -9.253 17.994 6.270 1.00 91.44 163 LYS A O 1
ATOM 1361 N N . ALA A 1 164 ? -7.254 17.765 5.267 1.00 93.06 164 ALA A N 1
ATOM 1362 C CA . ALA A 1 164 ? -7.442 16.367 4.905 1.00 93.06 164 ALA A CA 1
ATOM 1363 C C . ALA A 1 164 ? -7.563 15.474 6.149 1.00 93.06 164 ALA A C 1
ATOM 1365 O O . ALA A 1 164 ? -8.478 14.657 6.218 1.00 93.06 164 ALA A O 1
ATOM 1366 N N . LEU A 1 165 ? -6.710 15.666 7.162 1.00 90.94 165 LEU A N 1
ATOM 1367 C CA . LEU A 1 165 ? -6.756 14.909 8.422 1.00 90.94 165 LEU A CA 1
ATOM 1368 C C . LEU A 1 165 ? -8.075 15.112 9.178 1.00 90.94 165 LEU A C 1
ATOM 1370 O O . LEU A 1 165 ? -8.663 14.141 9.657 1.00 90.94 165 LEU A O 1
ATOM 1374 N N . GLN A 1 166 ? -8.590 16.343 9.220 1.00 90.75 166 GLN A N 1
ATOM 1375 C CA . GLN A 1 166 ? -9.910 16.630 9.794 1.00 90.75 166 GLN A CA 1
ATOM 1376 C C . GLN A 1 166 ? -11.030 15.903 9.036 1.00 90.75 166 GLN A C 1
ATOM 1378 O O . GLN A 1 166 ? -11.949 15.350 9.644 1.00 90.75 166 GLN A O 1
ATOM 1383 N N . LEU A 1 167 ? -10.955 15.865 7.702 1.00 94.12 167 LEU A N 1
ATOM 1384 C CA . LEU A 1 167 ? -11.945 15.175 6.876 1.00 94.12 167 LEU A CA 1
ATOM 1385 C C . LEU A 1 167 ? -11.873 13.646 7.039 1.00 94.12 167 LEU A C 1
ATOM 1387 O O . LEU A 1 167 ? -12.911 12.987 7.095 1.00 94.12 167 LEU A O 1
ATOM 1391 N N . ILE A 1 168 ? -10.666 13.091 7.174 1.00 94.38 168 ILE A N 1
ATOM 1392 C CA . ILE A 1 168 ? -10.424 11.678 7.503 1.00 94.38 168 ILE A CA 1
ATOM 1393 C C . ILE A 1 168 ? -11.056 11.333 8.848 1.00 94.38 168 ILE A C 1
ATOM 1395 O O . ILE A 1 168 ? -11.815 10.368 8.935 1.00 94.38 168 ILE A O 1
ATOM 1399 N N . GLN A 1 169 ? -10.820 12.154 9.872 1.00 91.06 169 GLN A N 1
ATOM 1400 C CA . GLN A 1 169 ? -11.422 11.966 11.187 1.00 91.06 169 GLN A CA 1
ATOM 1401 C C . GLN A 1 169 ? -12.953 12.018 11.127 1.00 91.06 169 GLN A C 1
ATOM 1403 O O . GLN A 1 169 ? -13.627 11.141 11.668 1.00 91.06 169 GLN A O 1
ATOM 1408 N N . LYS A 1 170 ? -13.517 13.000 10.413 1.00 91.94 170 LYS A N 1
ATOM 1409 C CA . LYS A 1 170 ? -14.969 13.133 10.226 1.00 91.94 170 LYS A CA 1
ATOM 1410 C C . LYS A 1 170 ? -15.602 11.850 9.678 1.00 91.94 170 LYS A C 1
ATOM 1412 O O . LYS A 1 170 ? -16.703 11.491 10.091 1.00 91.94 170 LYS A O 1
ATOM 1417 N N . TYR A 1 171 ? -14.919 11.161 8.765 1.00 93.94 171 TYR A N 1
ATOM 1418 C CA . TYR A 1 171 ? -15.405 9.930 8.142 1.00 93.94 171 TYR A CA 1
ATOM 1419 C C . TYR A 1 171 ? -14.855 8.642 8.776 1.00 93.94 171 TYR A C 1
ATOM 1421 O O . TYR A 1 171 ? -15.017 7.570 8.201 1.00 93.94 171 TYR A O 1
ATOM 1429 N N . GLN A 1 172 ? -14.274 8.698 9.978 1.00 92.06 172 GLN A N 1
ATOM 1430 C CA . GLN A 1 172 ? -13.665 7.551 10.667 1.00 92.06 172 GLN A CA 1
ATOM 1431 C C . GLN A 1 172 ? -14.534 6.281 10.662 1.00 92.06 172 GLN A C 1
ATOM 1433 O O . GLN A 1 172 ? -14.081 5.210 10.257 1.00 92.06 172 GLN A O 1
ATOM 1438 N N . ARG A 1 173 ? -15.798 6.390 11.099 1.00 91.12 173 ARG A N 1
ATOM 1439 C CA . ARG A 1 173 ? -16.719 5.238 11.175 1.00 91.12 173 ARG A CA 1
ATOM 1440 C C . ARG A 1 173 ? -17.043 4.676 9.792 1.00 91.12 173 ARG A C 1
ATOM 1442 O O . ARG A 1 173 ? -17.167 3.464 9.632 1.00 91.12 173 ARG A O 1
ATOM 1449 N N . ASP A 1 174 ? -17.164 5.554 8.799 1.00 94.62 174 ASP A N 1
ATOM 1450 C CA . ASP A 1 174 ? -17.422 5.168 7.416 1.00 94.62 174 ASP A CA 1
ATOM 1451 C C . ASP A 1 174 ? -16.221 4.446 6.799 1.00 94.62 174 ASP A C 1
ATOM 1453 O O . ASP A 1 174 ? -16.419 3.428 6.144 1.00 94.62 174 ASP A O 1
ATOM 1457 N N . ILE A 1 175 ? -14.995 4.933 7.036 1.00 96.00 175 ILE A N 1
ATOM 1458 C CA . ILE A 1 175 ? -13.752 4.296 6.570 1.00 96.00 175 ILE A CA 1
ATOM 1459 C C . ILE A 1 175 ? -13.643 2.890 7.159 1.00 96.00 175 ILE A C 1
ATOM 1461 O O . ILE A 1 175 ? -13.430 1.929 6.426 1.00 96.00 175 ILE A O 1
ATOM 1465 N N . GLN A 1 176 ? -13.841 2.747 8.471 1.00 93.69 176 GLN A N 1
ATOM 1466 C CA . GLN A 1 176 ? -13.727 1.450 9.138 1.00 93.69 176 GLN A CA 1
ATOM 1467 C C . GLN A 1 176 ? -14.776 0.453 8.622 1.00 93.69 176 GLN A C 1
ATOM 1469 O O . GLN A 1 176 ? -14.444 -0.686 8.296 1.00 93.69 176 GLN A O 1
ATOM 1474 N N . LYS A 1 177 ? -16.031 0.903 8.465 1.00 92.56 177 LYS A N 1
ATOM 1475 C CA . LYS A 1 177 ? -17.091 0.101 7.841 1.00 92.56 177 LYS A CA 1
ATOM 1476 C C . LYS A 1 177 ? -16.717 -0.298 6.411 1.00 92.56 177 LYS A C 1
ATOM 1478 O O . LYS A 1 177 ? -16.902 -1.452 6.043 1.00 92.56 177 LYS A O 1
ATOM 1483 N N . TRP A 1 178 ? -16.218 0.647 5.614 1.00 96.31 178 TRP A N 1
ATOM 1484 C CA . TRP A 1 178 ? -15.833 0.407 4.226 1.00 96.31 178 TRP A CA 1
ATOM 1485 C C . TRP A 1 178 ? -14.740 -0.654 4.132 1.00 96.31 178 TRP A C 1
ATOM 1487 O O . TRP A 1 178 ? -14.885 -1.604 3.366 1.00 96.31 178 TRP A O 1
ATOM 1497 N N . LEU A 1 179 ? -13.692 -0.531 4.951 1.00 95.75 179 LEU A N 1
ATOM 1498 C CA . LEU A 1 179 ? -12.604 -1.503 5.023 1.00 95.75 179 LEU A CA 1
ATOM 1499 C C . LEU A 1 179 ? -13.115 -2.890 5.395 1.00 95.75 179 LEU A C 1
ATOM 1501 O O . LEU A 1 179 ? -12.766 -3.846 4.709 1.00 95.75 179 LEU A O 1
ATOM 1505 N N . TYR A 1 180 ? -13.965 -3.010 6.418 1.00 92.44 180 TYR A N 1
ATOM 1506 C CA . TYR A 1 180 ? -14.569 -4.289 6.800 1.00 92.44 180 TYR A CA 1
ATOM 1507 C C . TYR A 1 180 ? -15.321 -4.930 5.623 1.00 92.44 180 TYR A C 1
ATOM 1509 O O . TYR A 1 180 ? -15.028 -6.065 5.251 1.00 92.44 180 TYR A O 1
ATOM 1517 N N . ASP A 1 181 ? -16.230 -4.181 4.992 1.00 92.25 181 ASP A N 1
ATOM 1518 C CA . ASP A 1 181 ? -17.085 -4.706 3.925 1.00 92.25 181 ASP A CA 1
ATOM 1519 C C . ASP A 1 181 ? -16.277 -5.095 2.669 1.00 92.25 181 ASP A C 1
ATOM 1521 O O . ASP A 1 181 ? -16.562 -6.109 2.036 1.00 92.25 181 ASP A O 1
ATOM 1525 N N . HIS A 1 182 ? -15.260 -4.308 2.297 1.00 94.69 182 HIS A N 1
ATOM 1526 C CA . HIS A 1 182 ? -14.500 -4.535 1.061 1.00 94.69 182 HIS A CA 1
ATOM 1527 C C . HIS A 1 182 ? -13.376 -5.551 1.242 1.00 94.69 182 HIS A C 1
ATOM 1529 O O . HIS A 1 182 ? -13.131 -6.344 0.340 1.00 94.69 182 HIS A O 1
ATOM 1535 N N . SER A 1 183 ? -12.730 -5.598 2.409 1.00 92.56 183 SER A N 1
ATOM 1536 C CA . SER A 1 183 ? -11.703 -6.611 2.692 1.00 92.56 183 SER A CA 1
ATOM 1537 C C . SER A 1 183 ? -12.270 -8.032 2.725 1.00 92.56 183 SER A C 1
ATOM 1539 O O . SER A 1 183 ? -11.577 -8.958 2.316 1.00 92.56 183 SER A O 1
ATOM 1541 N N . ALA A 1 184 ? -13.532 -8.209 3.131 1.00 86.50 184 ALA A N 1
ATOM 1542 C CA . ALA A 1 184 ? -14.222 -9.499 3.068 1.00 86.50 184 ALA A CA 1
ATOM 1543 C C . ALA A 1 184 ? -14.406 -10.022 1.627 1.00 86.50 184 ALA A C 1
ATOM 1545 O O . ALA A 1 184 ? -14.526 -11.227 1.426 1.00 86.50 184 ALA A O 1
ATOM 1546 N N . ASN A 1 185 ? -14.387 -9.135 0.623 1.00 85.44 185 ASN A N 1
ATOM 1547 C CA . ASN A 1 185 ? -14.406 -9.521 -0.793 1.00 85.44 185 ASN A CA 1
ATOM 1548 C C . ASN A 1 185 ? -13.006 -9.842 -1.338 1.00 85.44 185 ASN A C 1
ATOM 1550 O O . ASN A 1 185 ? -12.888 -10.459 -2.393 1.00 85.44 185 ASN A O 1
ATOM 1554 N N . VAL A 1 186 ? -11.952 -9.401 -0.645 1.00 87.88 186 VAL A N 1
ATOM 1555 C CA . VAL A 1 186 ? -10.552 -9.609 -1.041 1.00 87.88 186 VAL A CA 1
ATOM 1556 C C . VAL A 1 186 ? -10.011 -10.917 -0.472 1.00 87.88 186 VAL A C 1
ATOM 1558 O O . VAL A 1 186 ? -9.286 -11.632 -1.164 1.00 87.88 186 VAL A O 1
ATOM 1561 N N . ILE A 1 187 ? -10.362 -11.240 0.775 1.00 88.56 187 ILE A N 1
ATOM 1562 C CA . ILE A 1 187 ? -9.967 -12.483 1.435 1.00 88.56 187 ILE A CA 1
ATOM 1563 C C . ILE A 1 187 ? -11.089 -13.033 2.317 1.00 88.56 187 ILE A C 1
ATOM 1565 O O . ILE A 1 187 ? -11.857 -12.286 2.924 1.00 88.56 187 ILE A O 1
ATOM 1569 N N . SER A 1 188 ? -11.157 -14.362 2.414 1.00 87.69 188 SER A N 1
ATOM 1570 C CA . SER A 1 188 ? -12.078 -15.036 3.330 1.00 87.69 188 SER A CA 1
ATOM 1571 C C . SER A 1 188 ? -11.668 -14.803 4.784 1.00 87.69 188 SER A C 1
ATOM 1573 O O . SER A 1 188 ? -10.501 -14.953 5.138 1.00 87.69 188 SER A O 1
ATOM 1575 N N . ARG A 1 189 ? -12.642 -14.461 5.630 1.00 85.56 189 ARG A N 1
ATOM 1576 C CA . ARG A 1 189 ? -12.447 -14.225 7.066 1.00 85.56 189 ARG A CA 1
ATOM 1577 C C . ARG A 1 189 ? -12.570 -15.523 7.857 1.00 85.56 189 ARG A C 1
ATOM 1579 O O . ARG A 1 189 ? -13.448 -16.334 7.562 1.00 85.56 189 ARG A O 1
ATOM 1586 N N . ASN A 1 190 ? -11.755 -15.695 8.898 1.00 84.12 190 ASN A N 1
ATOM 1587 C CA . ASN A 1 190 ? -11.903 -16.811 9.833 1.00 84.12 190 ASN A CA 1
ATOM 1588 C C . ASN A 1 190 ? -12.312 -16.327 11.226 1.00 84.12 190 ASN A C 1
ATOM 1590 O O . ASN A 1 190 ? -11.488 -15.925 12.049 1.00 84.12 190 ASN A O 1
ATOM 1594 N N . PHE A 1 191 ? -13.604 -16.444 11.505 1.00 84.19 191 PHE A N 1
ATOM 1595 C CA . PHE A 1 191 ? -14.191 -16.066 12.787 1.00 84.19 191 PHE A CA 1
ATOM 1596 C C . PHE A 1 191 ? -14.137 -17.178 13.846 1.00 84.19 191 PHE A C 1
ATOM 1598 O O . PHE A 1 191 ? -14.789 -17.043 14.877 1.00 84.19 191 PHE A O 1
ATOM 1605 N N . SER A 1 192 ? -13.369 -18.263 13.645 1.00 80.38 192 SER A N 1
ATOM 1606 C CA . SER A 1 192 ? -13.215 -19.321 14.662 1.00 80.38 192 SER A CA 1
ATOM 1607 C C . SER A 1 192 ? -12.667 -18.785 15.985 1.00 80.38 192 SER A C 1
ATOM 1609 O O . SER A 1 192 ? -12.901 -19.363 17.044 1.00 80.38 192 SER A O 1
ATOM 1611 N N . ARG A 1 193 ? -11.914 -17.686 15.912 1.00 78.00 193 ARG A N 1
ATOM 1612 C CA . ARG A 1 193 ? -11.472 -16.894 17.049 1.00 78.00 193 ARG A CA 1
ATOM 1613 C C . ARG A 1 193 ? -11.452 -15.431 16.643 1.00 78.00 193 ARG A C 1
ATOM 1615 O O . ARG A 1 193 ? -11.056 -15.099 15.529 1.00 78.00 193 ARG A O 1
ATOM 1622 N N . ILE A 1 194 ? -11.848 -14.576 17.573 1.00 82.81 194 ILE A N 1
ATOM 1623 C CA . ILE A 1 194 ? -11.676 -13.132 17.469 1.00 82.81 194 ILE A CA 1
ATOM 1624 C C . ILE A 1 194 ? -10.717 -12.731 18.578 1.00 82.81 194 ILE A C 1
ATOM 1626 O O . ILE A 1 194 ? -10.914 -13.096 19.740 1.00 82.81 194 ILE A O 1
ATOM 1630 N N . HIS A 1 195 ? -9.662 -12.023 18.205 1.00 81.50 195 HIS A N 1
ATOM 1631 C CA . HIS A 1 195 ? -8.740 -11.438 19.162 1.00 81.50 195 HIS A CA 1
ATOM 1632 C C . HIS A 1 195 ? -9.231 -10.038 19.495 1.00 81.50 195 HIS A C 1
ATOM 1634 O O . HIS A 1 195 ? -9.515 -9.255 18.590 1.00 81.50 195 HIS A O 1
ATOM 1640 N N . HIS A 1 196 ? -9.344 -9.757 20.788 1.00 85.69 196 HIS A N 1
ATOM 1641 C CA . HIS A 1 196 ? -9.619 -8.430 21.320 1.00 85.69 196 HIS A CA 1
ATOM 1642 C C . HIS A 1 196 ? -8.437 -8.008 22.166 1.00 85.69 196 HIS A C 1
ATOM 1644 O O . HIS A 1 196 ? -7.948 -8.776 22.998 1.00 85.69 196 HIS A O 1
ATOM 1650 N N . GLU A 1 197 ? -7.954 -6.815 21.868 1.00 82.75 197 GLU A N 1
ATOM 1651 C CA . GLU A 1 197 ? -6.788 -6.227 22.496 1.00 82.75 197 GLU A CA 1
ATOM 1652 C C . GLU A 1 197 ? -7.111 -4.810 22.930 1.00 82.75 197 GLU A C 1
ATOM 1654 O O . GLU A 1 197 ? -7.826 -4.081 22.237 1.00 82.75 197 GLU A O 1
ATOM 1659 N N . GLU A 1 198 ? -6.536 -4.436 24.065 1.00 85.81 198 GLU A N 1
ATOM 1660 C CA . GLU A 1 198 ? -6.707 -3.136 24.690 1.00 85.81 198 GLU A CA 1
ATOM 1661 C C . GLU A 1 198 ? -5.332 -2.518 24.940 1.00 85.81 198 GLU A C 1
ATOM 1663 O O . GLU A 1 198 ? -4.384 -3.206 25.326 1.00 85.81 198 GLU A O 1
ATOM 1668 N N . ALA A 1 199 ? -5.210 -1.217 24.697 1.00 82.69 199 ALA A N 1
ATOM 1669 C CA . ALA A 1 199 ? -3.958 -0.490 24.825 1.00 82.69 199 ALA A CA 1
ATOM 1670 C C . ALA A 1 199 ? -4.194 0.933 25.333 1.00 82.69 199 ALA A C 1
ATOM 1672 O O . ALA A 1 199 ? -5.009 1.674 24.782 1.00 82.69 199 ALA A O 1
ATOM 1673 N N . ASP A 1 200 ? -3.419 1.336 26.341 1.00 81.69 200 ASP A N 1
ATOM 1674 C CA . ASP A 1 200 ? -3.440 2.691 26.887 1.00 81.69 200 ASP A CA 1
ATOM 1675 C C . ASP A 1 200 ? -2.207 3.487 26.454 1.00 81.69 200 ASP A C 1
ATOM 1677 O O . ASP A 1 200 ? -1.070 3.227 26.854 1.00 81.69 200 ASP A O 1
ATOM 1681 N N . TYR A 1 201 ? -2.443 4.546 25.686 1.00 77.12 201 TYR A N 1
ATOM 1682 C CA . TYR A 1 201 ? -1.409 5.455 25.214 1.00 77.12 201 TYR A CA 1
ATOM 1683 C C . TYR A 1 201 ? -1.413 6.733 26.049 1.00 77.12 201 TYR A C 1
ATOM 1685 O O . TYR A 1 201 ? -2.274 7.602 25.895 1.00 77.12 201 TYR A O 1
ATOM 1693 N N . ALA A 1 202 ? -0.421 6.875 26.929 1.00 73.88 202 ALA A N 1
ATOM 1694 C CA . ALA A 1 202 ? -0.231 8.091 27.711 1.00 73.88 202 ALA A CA 1
ATOM 1695 C C . ALA A 1 202 ? 0.516 9.170 26.908 1.00 73.88 202 ALA A C 1
ATOM 1697 O O . ALA A 1 202 ? 1.636 8.953 26.437 1.00 73.88 202 ALA A O 1
ATOM 1698 N N . PHE A 1 203 ? -0.074 10.362 26.818 1.00 68.50 203 PHE A N 1
ATOM 1699 C CA . PHE A 1 203 ? 0.542 11.549 26.225 1.00 68.50 203 PHE A CA 1
ATOM 1700 C C . PHE A 1 203 ? 0.825 12.577 27.318 1.00 68.50 203 PHE A C 1
ATOM 1702 O O . PHE A 1 203 ? -0.072 12.959 28.074 1.00 68.50 203 PHE A O 1
ATOM 1709 N N . SER A 1 204 ? 2.074 13.038 27.414 1.00 60.38 204 SER A N 1
ATOM 1710 C CA . SER A 1 204 ? 2.460 14.081 28.370 1.00 60.38 204 SER A CA 1
ATOM 1711 C C . SER A 1 204 ? 2.737 15.400 27.652 1.00 60.38 204 SER A C 1
ATOM 1713 O O . SER A 1 204 ? 3.409 15.429 26.625 1.00 60.38 204 SER A O 1
ATOM 1715 N N . ARG A 1 205 ? 2.230 16.513 28.201 1.00 56.69 205 ARG A N 1
ATOM 1716 C CA . ARG A 1 205 ? 2.638 17.854 27.761 1.00 56.69 205 ARG A CA 1
ATOM 1717 C C . ARG A 1 205 ? 4.041 18.120 28.291 1.00 56.69 205 ARG A C 1
ATOM 1719 O O . ARG A 1 205 ? 4.240 18.150 29.506 1.00 56.69 205 ARG A O 1
ATOM 1726 N N . GLN A 1 206 ? 4.998 18.388 27.408 1.00 50.88 206 GLN A N 1
ATOM 1727 C CA . GLN A 1 206 ? 6.233 19.039 27.831 1.00 50.88 206 GLN A CA 1
ATOM 1728 C C . GLN A 1 206 ? 5.948 20.527 28.054 1.00 50.88 206 GLN A C 1
ATOM 1730 O O . GLN A 1 206 ? 5.870 21.314 27.117 1.00 50.88 206 GLN A O 1
ATOM 1735 N N . THR A 1 207 ? 5.756 20.924 29.309 1.00 42.81 207 THR A N 1
ATOM 1736 C CA . THR A 1 207 ? 5.781 22.336 29.701 1.00 42.81 207 THR A CA 1
ATOM 1737 C C . THR A 1 207 ? 7.170 22.666 30.238 1.00 42.81 207 THR A C 1
ATOM 1739 O O . THR A 1 207 ? 7.488 22.329 31.377 1.00 42.81 207 THR A O 1
ATOM 1742 N N . GLY A 1 208 ? 8.006 23.316 29.429 1.00 40.50 208 GLY A N 1
ATOM 1743 C CA . GLY A 1 208 ? 9.280 23.859 29.896 1.00 40.50 208 GLY A CA 1
ATOM 1744 C C . GLY A 1 208 ? 10.057 24.574 28.797 1.00 40.50 208 GLY A C 1
ATOM 1745 O O . GLY A 1 208 ? 10.499 23.940 27.845 1.00 40.50 208 GLY A O 1
ATOM 1746 N N . SER A 1 209 ? 10.253 25.888 28.945 1.00 37.84 209 SER A N 1
ATOM 1747 C CA . SER A 1 209 ? 11.341 26.577 28.252 1.00 37.84 209 SER A CA 1
ATOM 1748 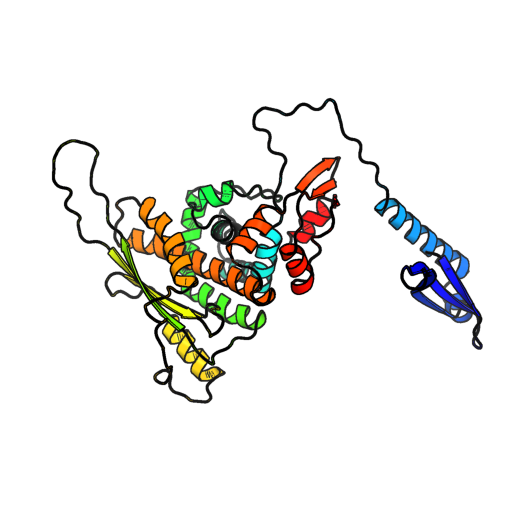C C . SER A 1 209 ? 12.668 26.142 28.876 1.00 37.84 209 SER A C 1
ATOM 1750 O O . SER A 1 209 ? 12.749 25.882 30.079 1.00 37.84 209 SER A O 1
ATOM 1752 N N . ALA A 1 210 ? 13.714 26.051 28.059 1.00 39.19 210 ALA A N 1
ATOM 1753 C CA . ALA A 1 210 ? 15.064 25.682 28.472 1.00 39.19 210 ALA A CA 1
ATOM 1754 C C . ALA A 1 210 ? 15.760 26.802 29.276 1.00 39.19 210 ALA A C 1
ATOM 1756 O O . ALA A 1 210 ? 16.848 27.246 28.921 1.00 39.19 210 ALA A O 1
ATOM 1757 N N . SER A 1 211 ? 15.141 27.286 30.356 1.00 37.84 211 SER A N 1
ATOM 1758 C CA . SER A 1 211 ? 15.770 28.225 31.283 1.00 37.84 211 SER A CA 1
ATOM 1759 C C . SER A 1 211 ? 15.609 27.766 32.732 1.00 37.84 211 SER A C 1
ATOM 1761 O O . SER A 1 211 ? 14.513 27.703 33.278 1.00 37.84 211 SER A O 1
ATOM 1763 N N . ALA A 1 212 ? 16.759 27.406 33.304 1.00 43.50 212 ALA A N 1
ATOM 1764 C CA . ALA A 1 212 ? 17.129 27.333 34.715 1.00 43.50 212 ALA A CA 1
ATOM 1765 C C . ALA A 1 212 ? 16.058 26.943 35.765 1.00 43.50 212 ALA A C 1
ATOM 1767 O O . ALA A 1 212 ? 15.211 27.731 36.172 1.00 43.50 212 ALA A O 1
ATOM 1768 N N . ARG A 1 213 ? 16.280 25.761 36.362 1.00 40.25 213 ARG A N 1
ATOM 1769 C CA . ARG A 1 213 ? 15.972 25.406 37.764 1.00 40.25 213 ARG A CA 1
ATOM 1770 C C . ARG A 1 213 ? 14.551 25.729 38.259 1.00 40.25 213 ARG A C 1
ATOM 1772 O O . ARG A 1 213 ? 14.393 26.463 39.228 1.00 40.25 213 ARG A O 1
ATOM 1779 N N . LYS A 1 214 ? 13.531 25.071 37.707 1.00 36.25 214 LYS A N 1
ATOM 1780 C CA . LYS A 1 214 ? 12.290 24.756 38.441 1.00 36.25 214 LYS A CA 1
ATOM 1781 C C . LYS A 1 214 ? 11.830 23.347 38.078 1.00 36.25 214 LYS A C 1
ATOM 1783 O O . LYS A 1 214 ? 11.927 22.945 36.923 1.00 36.25 214 LYS A O 1
ATOM 1788 N N . SER A 1 215 ? 11.397 22.588 39.083 1.00 35.91 215 SER A N 1
ATOM 1789 C CA . SER A 1 215 ? 10.856 21.239 38.921 1.00 35.91 215 SER A CA 1
ATOM 1790 C C . SER A 1 215 ? 9.737 21.246 37.879 1.00 35.91 215 SER A C 1
ATOM 1792 O O . SER A 1 215 ? 8.768 21.995 37.991 1.00 35.91 215 SER A O 1
ATOM 1794 N N . VAL A 1 216 ? 9.896 20.419 36.845 1.00 39.06 216 VAL A N 1
ATOM 1795 C CA . VAL A 1 216 ? 8.892 20.215 35.798 1.00 39.06 216 VAL A CA 1
ATOM 1796 C C . VAL A 1 216 ? 7.677 19.552 36.446 1.00 39.06 216 VAL A C 1
ATOM 1798 O O . VAL A 1 216 ? 7.696 18.353 36.727 1.00 39.06 216 VAL A O 1
ATOM 1801 N N . SER A 1 217 ? 6.620 20.316 36.720 1.00 38.19 217 SER A N 1
ATOM 1802 C CA . SER A 1 217 ? 5.334 19.741 37.100 1.00 38.19 217 SER A CA 1
ATOM 1803 C C . SER A 1 217 ? 4.703 19.118 35.852 1.00 38.19 217 SER A C 1
ATOM 1805 O O . SER A 1 217 ? 4.183 19.806 34.977 1.00 38.19 217 SER A O 1
ATOM 1807 N N . ARG A 1 218 ? 4.771 17.786 35.740 1.00 42.84 218 ARG A N 1
ATOM 1808 C CA . ARG A 1 218 ? 4.004 17.031 34.738 1.00 42.84 218 ARG A CA 1
ATOM 1809 C C . ARG A 1 218 ? 2.520 17.156 35.090 1.00 42.84 218 ARG A C 1
ATOM 1811 O O . ARG A 1 218 ? 2.024 16.416 35.934 1.00 42.84 218 ARG A O 1
ATOM 1818 N N . GLN A 1 219 ? 1.817 18.122 34.503 1.00 46.09 219 GLN A N 1
ATOM 1819 C CA . GLN A 1 219 ? 0.355 18.159 34.576 1.00 46.09 219 GLN A CA 1
ATOM 1820 C C . GLN A 1 219 ? -0.254 16.974 33.805 1.00 46.09 219 GLN A C 1
ATOM 1822 O O . GLN A 1 219 ? 0.330 16.481 32.840 1.00 46.09 219 GLN A O 1
ATOM 1827 N N . SER A 1 220 ? -1.417 16.522 34.292 1.00 46.00 220 SER A N 1
ATOM 1828 C CA . SER A 1 220 ? -2.165 15.303 33.938 1.00 46.00 220 SER A CA 1
ATOM 1829 C C . SER A 1 220 ? -2.013 14.849 32.482 1.00 46.00 220 SER A C 1
ATOM 1831 O O . SER A 1 220 ? -2.448 15.560 31.571 1.00 46.00 220 SER A O 1
ATOM 1833 N N . ALA A 1 221 ? -1.461 13.648 32.285 1.00 51.19 221 ALA A N 1
ATOM 1834 C CA . ALA A 1 221 ? -1.408 12.986 30.987 1.00 51.19 221 ALA A CA 1
ATOM 1835 C C . ALA A 1 221 ? -2.828 12.785 30.431 1.00 51.19 221 ALA A C 1
ATOM 1837 O O . ALA A 1 221 ? -3.735 12.391 31.167 1.00 51.19 221 ALA A O 1
ATOM 1838 N N . SER A 1 222 ? -3.039 13.058 29.144 1.00 60.59 222 SER A N 1
ATOM 1839 C CA . SER A 1 222 ? -4.219 12.522 28.461 1.00 60.59 222 SER A CA 1
ATOM 1840 C C . SER A 1 222 ? -3.886 11.090 28.056 1.00 60.59 222 SER A C 1
ATOM 1842 O O . SER A 1 222 ? -2.901 10.866 27.355 1.00 60.59 222 SER A O 1
ATOM 1844 N N . ALA A 1 223 ? -4.665 10.133 28.557 1.00 71.31 223 ALA A N 1
ATOM 1845 C CA . ALA A 1 223 ? -4.582 8.735 28.160 1.00 71.31 223 ALA A CA 1
ATOM 1846 C C . ALA A 1 223 ? -5.629 8.474 27.078 1.00 71.31 223 ALA A C 1
ATOM 1848 O O . ALA A 1 223 ? -6.797 8.851 27.237 1.00 71.31 223 ALA A O 1
ATOM 1849 N N . ILE A 1 224 ? -5.180 7.882 25.977 1.00 78.44 224 ILE A N 1
ATOM 1850 C CA . ILE A 1 224 ? -6.044 7.373 24.919 1.00 78.44 224 ILE A CA 1
ATOM 1851 C C . ILE A 1 224 ? -6.112 5.872 25.109 1.00 78.44 224 ILE A C 1
ATOM 1853 O O . ILE A 1 224 ? -5.092 5.201 24.999 1.00 78.44 224 ILE A O 1
ATOM 1857 N N . HIS A 1 225 ? -7.307 5.388 25.403 1.00 85.31 225 HIS A N 1
ATOM 1858 C CA . HIS A 1 225 ? -7.591 3.970 25.466 1.00 85.31 225 HIS A CA 1
ATOM 1859 C C . HIS A 1 225 ? -8.055 3.521 24.085 1.00 85.31 225 HIS A C 1
ATOM 1861 O O . HIS A 1 225 ? -8.955 4.133 23.497 1.00 85.31 225 HIS A O 1
ATOM 1867 N N . MET A 1 226 ? -7.410 2.493 23.556 1.00 86.75 226 MET A N 1
ATOM 1868 C CA . MET A 1 226 ? -7.726 1.897 22.273 1.00 86.75 226 MET A CA 1
ATOM 1869 C C . MET A 1 226 ? -8.111 0.445 22.478 1.00 86.75 226 MET A C 1
ATOM 1871 O O . MET A 1 226 ? -7.353 -0.322 23.059 1.00 86.75 226 MET A O 1
ATOM 1875 N N . GLU A 1 227 ? -9.244 0.072 21.912 1.00 88.75 227 GLU A N 1
ATOM 1876 C CA . GLU A 1 227 ? -9.660 -1.312 21.773 1.00 88.75 227 GLU A CA 1
ATOM 1877 C C . GLU A 1 227 ? -9.580 -1.696 20.298 1.00 88.75 227 GLU A C 1
ATOM 1879 O O . GLU A 1 227 ? -9.880 -0.883 19.417 1.00 88.75 227 GLU A O 1
ATOM 1884 N N . PHE A 1 228 ? -9.206 -2.933 19.996 1.00 88.38 228 PHE A N 1
ATOM 1885 C CA . PHE A 1 228 ? -9.077 -3.404 18.622 1.00 88.38 228 PHE A CA 1
ATOM 1886 C C . PHE A 1 228 ? -9.439 -4.879 18.478 1.00 88.38 228 PHE A C 1
ATOM 1888 O O . PHE A 1 228 ? -9.171 -5.689 19.361 1.00 88.38 228 PHE A O 1
ATOM 1895 N N . LEU A 1 229 ? -10.050 -5.212 17.339 1.00 88.50 229 LEU A N 1
ATOM 1896 C CA . LEU A 1 229 ? -10.475 -6.555 16.972 1.00 88.50 229 LEU A CA 1
ATOM 1897 C C . LEU A 1 229 ? -9.780 -7.050 15.701 1.00 88.50 229 LEU A C 1
ATOM 1899 O O . LEU A 1 229 ? -9.802 -6.367 14.670 1.00 88.50 229 LEU A O 1
ATOM 1903 N N . THR A 1 230 ? -9.302 -8.296 15.736 1.00 88.25 230 THR A N 1
ATOM 1904 C CA . THR A 1 230 ? -8.899 -9.069 14.546 1.00 88.25 230 THR A CA 1
ATOM 1905 C C . THR A 1 230 ? -9.563 -10.433 14.500 1.00 88.25 230 THR A C 1
ATOM 1907 O O . THR A 1 230 ? -10.027 -10.957 15.514 1.00 88.25 230 THR A O 1
ATOM 1910 N N . ASP A 1 231 ? -9.614 -11.010 13.304 1.00 87.50 231 ASP A N 1
ATOM 1911 C CA . ASP A 1 231 ? -9.954 -12.419 13.131 1.00 87.50 231 ASP A CA 1
ATOM 1912 C C . ASP A 1 231 ? -8.765 -13.342 13.461 1.00 87.50 231 ASP A C 1
ATOM 1914 O O . ASP A 1 231 ? -7.683 -12.888 13.837 1.00 87.50 231 ASP A O 1
ATOM 1918 N N . GLN A 1 232 ? -8.946 -14.656 13.314 1.00 83.94 232 GLN A N 1
ATOM 1919 C CA . GLN A 1 232 ? -7.926 -15.653 13.653 1.00 83.94 232 GLN A CA 1
ATOM 1920 C C . GLN A 1 232 ? -6.625 -15.526 12.829 1.00 83.94 232 GLN A C 1
ATOM 1922 O O . GLN A 1 232 ? -5.592 -16.037 13.263 1.00 83.94 232 GLN A O 1
ATOM 1927 N N . GLN A 1 233 ? -6.641 -14.881 11.656 1.00 84.50 233 GLN A N 1
ATOM 1928 C CA . GLN A 1 233 ? -5.435 -14.617 10.853 1.00 84.50 233 GLN A CA 1
ATOM 1929 C C . GLN A 1 233 ? -4.815 -13.248 11.166 1.00 84.50 233 GLN A C 1
ATOM 1931 O O . GLN A 1 233 ? -3.841 -12.851 10.526 1.00 84.50 233 GLN A O 1
ATOM 1936 N N . GLY A 1 234 ? -5.362 -12.504 12.129 1.00 86.62 234 GLY A N 1
ATOM 1937 C CA . GLY A 1 234 ? -4.892 -11.163 12.451 1.00 86.62 234 GLY A CA 1
ATOM 1938 C C . GLY A 1 234 ? -5.342 -10.105 11.440 1.00 86.62 234 GLY A C 1
ATOM 1939 O O . GLY A 1 234 ? -4.762 -9.017 11.407 1.00 86.62 234 GLY A O 1
ATOM 1940 N N . ILE A 1 235 ? -6.351 -10.383 10.602 1.00 89.81 235 ILE A N 1
ATOM 1941 C CA . ILE A 1 235 ? -6.890 -9.371 9.691 1.00 89.81 235 ILE A CA 1
ATOM 1942 C C . ILE A 1 235 ? -7.794 -8.418 10.497 1.00 89.81 235 ILE A C 1
ATOM 1944 O O . ILE A 1 235 ? -8.719 -8.877 11.179 1.00 89.81 235 ILE A O 1
ATOM 1948 N N . PRO A 1 236 ? -7.598 -7.090 10.398 1.00 92.00 236 PRO A N 1
ATOM 1949 C CA . PRO A 1 236 ? -8.389 -6.102 11.131 1.00 92.00 236 PRO A CA 1
ATOM 1950 C C . PRO A 1 236 ? -9.895 -6.221 10.901 1.00 92.00 236 PRO A C 1
ATOM 1952 O O . PRO A 1 236 ? -10.352 -6.418 9.768 1.00 92.00 236 PRO A O 1
ATOM 1955 N N . LEU A 1 237 ? -10.663 -6.070 11.982 1.00 90.88 237 LEU A N 1
ATOM 1956 C CA . LEU A 1 237 ? -12.126 -6.065 11.976 1.00 90.88 237 LEU A CA 1
ATOM 1957 C C . LEU A 1 237 ? -12.678 -4.708 12.404 1.00 90.88 237 LEU A C 1
ATOM 1959 O O . LEU A 1 237 ? -13.480 -4.117 11.682 1.00 90.88 237 LEU A O 1
ATOM 1963 N N . ALA A 1 238 ? -12.252 -4.219 13.568 1.00 92.25 238 ALA A N 1
ATOM 1964 C CA . ALA A 1 238 ? -12.725 -2.961 14.125 1.00 92.25 238 ALA A CA 1
ATOM 1965 C C . ALA A 1 238 ? -11.764 -2.402 15.176 1.00 92.25 238 ALA A C 1
ATOM 1967 O O . ALA A 1 238 ? -10.928 -3.128 15.700 1.00 92.25 238 ALA A O 1
ATOM 1968 N N . TYR A 1 239 ? -11.909 -1.122 15.503 1.00 92.31 239 TYR A N 1
ATOM 1969 C CA . TYR A 1 239 ? -11.269 -0.508 16.666 1.00 92.31 239 TYR A CA 1
ATOM 1970 C C . TYR A 1 239 ? -12.175 0.546 17.282 1.00 92.31 239 TYR A C 1
ATOM 1972 O O . TYR A 1 239 ? -12.944 1.172 16.545 1.00 92.31 239 TYR A O 1
ATOM 1980 N N . ASP A 1 240 ? -12.015 0.790 18.580 1.00 91.06 240 ASP A N 1
ATOM 1981 C CA . ASP A 1 240 ? -12.612 1.896 19.322 1.00 91.06 240 ASP A CA 1
ATOM 1982 C C . ASP A 1 240 ? -11.558 2.715 20.062 1.00 91.06 240 ASP A C 1
ATOM 1984 O O . ASP A 1 240 ? -10.522 2.205 20.472 1.00 91.06 240 ASP A O 1
ATOM 1988 N N . LEU A 1 241 ? -11.795 4.023 20.148 1.00 88.25 241 LEU A N 1
ATOM 1989 C CA . LEU A 1 241 ? -10.949 4.972 20.859 1.00 88.25 241 LEU A CA 1
ATOM 1990 C C . LEU A 1 241 ? -11.774 5.673 21.924 1.00 88.25 241 LEU A C 1
ATOM 1992 O O . LEU A 1 241 ? -12.874 6.159 21.644 1.00 88.25 241 LEU A O 1
ATOM 1996 N N . SER A 1 242 ? -11.205 5.821 23.113 1.00 86.06 242 SER A N 1
ATOM 1997 C CA . SER A 1 242 ? -11.745 6.690 24.147 1.00 86.06 242 SER A CA 1
ATOM 1998 C C . SER A 1 242 ? -10.660 7.546 24.788 1.00 86.06 242 SER A C 1
ATOM 2000 O O . SER A 1 242 ? -9.492 7.172 24.871 1.00 86.06 242 SER A O 1
ATOM 2002 N N . ILE A 1 243 ? -11.048 8.743 25.223 1.00 79.75 243 ILE A N 1
ATOM 2003 C CA . ILE A 1 243 ? -10.159 9.684 25.905 1.00 79.75 243 ILE A CA 1
ATOM 2004 C C . ILE A 1 243 ? -10.801 10.044 27.229 1.00 79.75 243 ILE A C 1
ATOM 2006 O O . ILE A 1 243 ? -11.893 10.611 27.257 1.00 79.75 243 ILE A O 1
ATOM 2010 N N . ARG A 1 244 ? -10.125 9.714 28.338 1.00 73.81 244 ARG A N 1
ATOM 2011 C CA . ARG A 1 244 ? -10.632 9.959 29.704 1.00 73.81 244 ARG A CA 1
ATOM 2012 C C . ARG A 1 244 ? -12.065 9.426 29.904 1.00 73.81 244 ARG A C 1
ATOM 2014 O O . ARG A 1 244 ? -12.908 10.108 30.478 1.00 73.81 244 ARG A O 1
ATOM 2021 N N . GLY A 1 245 ? -12.356 8.242 29.360 1.00 73.88 245 GLY A N 1
ATOM 2022 C CA . GLY A 1 245 ? -13.680 7.608 29.414 1.00 73.88 245 GLY A CA 1
ATOM 2023 C C . GLY A 1 245 ? -14.715 8.153 28.421 1.00 73.88 245 GLY A C 1
ATOM 2024 O O . GLY A 1 245 ? -15.817 7.619 28.339 1.00 73.88 245 GLY A O 1
ATOM 2025 N N . THR A 1 246 ? -14.387 9.182 27.631 1.00 78.88 246 THR A N 1
ATOM 2026 C CA . THR A 1 246 ? -15.257 9.657 26.544 1.00 78.88 246 THR A CA 1
ATOM 2027 C C . THR A 1 246 ? -14.964 8.868 25.274 1.00 78.88 246 THR A C 1
ATOM 2029 O O . THR A 1 246 ? -13.889 9.011 24.692 1.00 78.88 246 THR A O 1
ATOM 2032 N N . MET A 1 247 ? -15.915 8.040 24.840 1.00 80.94 247 MET A N 1
ATOM 2033 C CA . MET A 1 247 ? -15.824 7.278 23.590 1.00 80.94 247 MET A CA 1
ATOM 2034 C C . MET A 1 247 ? -15.863 8.205 22.369 1.00 80.94 247 MET A C 1
ATOM 2036 O O . MET A 1 247 ? -16.816 8.962 22.183 1.00 80.94 247 MET A O 1
ATOM 2040 N N . LEU A 1 248 ? -14.847 8.113 21.511 1.00 77.62 248 LEU A N 1
ATOM 2041 C CA . LEU A 1 248 ? -14.769 8.827 20.234 1.00 77.62 248 LEU A CA 1
ATOM 2042 C C . LEU A 1 248 ? -15.504 8.062 19.124 1.00 77.62 248 LEU A C 1
ATOM 2044 O O . LEU A 1 248 ? -16.139 8.650 18.242 1.00 77.62 248 LEU A O 1
ATOM 2048 N N . ASN A 1 249 ? -15.479 6.730 19.182 1.00 81.19 249 ASN A N 1
ATOM 2049 C CA . ASN A 1 249 ? -16.209 5.861 18.268 1.00 81.19 249 ASN A CA 1
ATOM 2050 C C . ASN A 1 249 ? -16.749 4.600 18.957 1.00 81.19 249 ASN A C 1
ATOM 2052 O O . ASN A 1 249 ? -16.449 4.342 20.113 1.00 81.19 249 ASN A O 1
ATOM 2056 N N . GLN A 1 250 ? -17.654 3.908 18.257 1.00 81.88 250 GLN A N 1
ATOM 2057 C CA . GLN A 1 250 ? -18.355 2.707 18.730 1.00 81.88 250 GLN A CA 1
ATOM 2058 C C . GLN A 1 250 ? -18.514 1.720 17.565 1.00 81.88 250 GLN A C 1
ATOM 2060 O O . GLN A 1 250 ? -19.609 1.475 17.058 1.00 81.88 250 GLN A O 1
ATOM 2065 N N . SER A 1 251 ? -17.405 1.229 17.048 1.00 85.88 251 SER A N 1
ATOM 2066 C CA . SER A 1 251 ? -17.312 0.353 15.893 1.00 85.88 251 SER A CA 1
ATOM 2067 C C . SER A 1 251 ? -17.166 -1.114 16.293 1.00 85.88 251 SER A C 1
ATOM 2069 O O . SER A 1 251 ? -17.686 -1.963 15.570 1.00 85.88 251 SER A O 1
ATOM 2071 N N . ILE A 1 252 ? -16.566 -1.429 17.449 1.00 85.06 252 ILE A N 1
ATOM 2072 C CA . ILE A 1 252 ? -16.403 -2.810 17.939 1.00 85.06 252 ILE A CA 1
ATOM 2073 C C . ILE A 1 252 ? -17.761 -3.446 18.194 1.00 85.06 252 ILE A C 1
ATOM 2075 O O . ILE A 1 252 ? -18.069 -4.495 17.633 1.00 85.06 252 ILE A O 1
ATOM 2079 N N . SER A 1 253 ? -18.628 -2.768 18.949 1.00 82.00 253 SER A N 1
ATOM 2080 C CA . SER A 1 253 ? -19.985 -3.266 19.219 1.00 82.00 253 SER A CA 1
ATOM 2081 C C . SER A 1 253 ? -20.796 -3.489 17.934 1.00 82.00 253 SER A C 1
ATOM 2083 O O . SER A 1 253 ? -21.570 -4.441 17.830 1.00 82.00 253 SER A O 1
ATOM 2085 N N . ASN A 1 254 ? -20.600 -2.640 16.921 1.00 83.19 254 ASN A N 1
ATOM 2086 C CA . ASN A 1 254 ? -21.253 -2.782 15.623 1.00 83.19 254 ASN A CA 1
ATOM 2087 C C . ASN A 1 254 ? -20.684 -3.959 14.816 1.00 83.19 254 ASN A C 1
ATOM 2089 O O . ASN A 1 254 ? -21.460 -4.685 14.195 1.00 83.19 254 ASN A O 1
ATOM 2093 N N . ALA A 1 255 ? -19.366 -4.164 14.830 1.00 83.88 255 ALA A N 1
ATOM 2094 C CA . ALA A 1 255 ? -18.718 -5.298 14.178 1.00 83.88 255 ALA A CA 1
ATOM 2095 C C . ALA A 1 255 ? -19.118 -6.625 14.837 1.00 83.88 255 ALA A C 1
ATOM 2097 O O . ALA A 1 255 ? -19.547 -7.539 14.140 1.00 83.88 255 ALA A O 1
ATOM 2098 N N . ALA A 1 256 ? -19.095 -6.695 16.169 1.00 81.62 256 ALA A N 1
ATOM 2099 C CA . ALA A 1 256 ? -19.530 -7.856 16.941 1.00 81.62 256 ALA A CA 1
ATOM 2100 C C . ALA A 1 256 ? -20.978 -8.252 16.602 1.00 81.62 256 ALA A C 1
ATOM 2102 O O . ALA A 1 256 ? -21.251 -9.405 16.268 1.00 81.62 256 ALA A O 1
ATOM 2103 N N . ARG A 1 257 ? -21.910 -7.285 16.577 1.00 81.62 257 ARG A N 1
ATOM 2104 C CA . ARG A 1 257 ? -23.304 -7.544 16.168 1.00 81.62 257 ARG A CA 1
ATOM 2105 C C . ARG A 1 257 ? -23.415 -8.079 14.740 1.00 81.62 257 ARG A C 1
ATOM 2107 O O . ARG A 1 257 ? -24.222 -8.972 14.499 1.00 81.62 257 ARG A O 1
ATOM 2114 N N . ARG A 1 258 ? -22.630 -7.550 13.793 1.00 81.25 258 ARG A N 1
ATOM 2115 C CA . ARG A 1 258 ? -22.625 -8.048 12.406 1.00 81.25 258 ARG A CA 1
ATOM 2116 C C . ARG A 1 258 ? -22.103 -9.473 12.319 1.00 81.25 258 ARG A C 1
ATOM 2118 O O . ARG A 1 258 ? -22.759 -10.301 11.707 1.00 81.25 258 ARG A O 1
ATOM 2125 N N . ILE A 1 259 ? -20.982 -9.768 12.974 1.00 82.88 259 ILE A N 1
ATOM 2126 C CA . ILE A 1 259 ? -20.379 -11.105 12.953 1.00 82.88 259 ILE A CA 1
ATOM 2127 C C . ILE A 1 259 ? -21.330 -12.138 13.569 1.00 82.88 259 ILE A C 1
ATOM 2129 O O . ILE A 1 259 ? -21.560 -13.187 12.972 1.00 82.88 259 ILE A O 1
ATOM 2133 N N . SER A 1 260 ? -21.937 -11.820 14.718 1.00 77.62 260 SER A N 1
ATOM 2134 C CA . SER A 1 260 ? -22.930 -12.686 15.371 1.00 77.62 260 SER A CA 1
ATOM 2135 C C . SER A 1 260 ? -24.117 -12.979 14.442 1.00 77.62 260 SER A C 1
ATOM 2137 O O . SER A 1 260 ? -24.487 -14.140 14.254 1.00 77.62 260 SER A O 1
ATOM 2139 N N . ARG A 1 261 ? -24.661 -11.942 13.789 1.00 79.81 261 ARG A N 1
ATOM 2140 C CA . ARG A 1 261 ? -25.795 -12.067 12.864 1.00 79.81 261 ARG A CA 1
ATOM 2141 C C . ARG A 1 261 ? -25.453 -12.865 11.603 1.00 79.81 261 ARG A C 1
ATOM 2143 O O . ARG A 1 261 ? -26.248 -13.705 11.194 1.00 79.81 261 ARG A O 1
ATOM 2150 N N . ASP A 1 262 ? -24.315 -12.573 10.982 1.00 77.06 262 ASP A N 1
ATOM 2151 C CA . ASP A 1 262 ? -24.000 -13.039 9.628 1.00 77.06 262 ASP A CA 1
ATOM 2152 C C . ASP A 1 262 ? -23.279 -14.402 9.628 1.00 77.06 262 ASP A C 1
ATOM 2154 O O . ASP A 1 262 ? -23.339 -15.120 8.629 1.00 77.06 262 ASP A O 1
ATOM 2158 N N . HIS A 1 263 ? -22.632 -14.792 10.738 1.00 71.31 263 HIS A N 1
ATOM 2159 C CA . HIS A 1 263 ? -21.737 -15.959 10.760 1.00 71.31 263 HIS A CA 1
ATOM 2160 C C . HIS A 1 263 ? -21.953 -16.967 11.898 1.00 71.31 263 HIS A C 1
ATOM 2162 O O . HIS A 1 263 ? -21.496 -18.099 11.759 1.00 71.31 263 HIS A O 1
ATOM 2168 N N . LEU A 1 264 ? -22.636 -16.619 12.996 1.00 62.75 264 LEU A N 1
ATOM 2169 C CA . LEU A 1 264 ? -22.699 -17.476 14.199 1.00 62.75 264 LEU A CA 1
ATOM 2170 C C . LEU A 1 264 ? -24.106 -17.993 14.554 1.00 62.75 264 LEU A C 1
ATOM 2172 O O . LEU A 1 264 ? -24.350 -18.381 15.693 1.00 62.75 264 LEU A O 1
ATOM 2176 N N . SER A 1 265 ? -25.039 -18.020 13.593 1.00 56.88 265 SER A N 1
ATOM 2177 C CA . SER A 1 265 ? -26.370 -18.657 13.708 1.00 56.88 265 SER A CA 1
ATOM 2178 C C . SER A 1 265 ? -27.076 -18.476 15.067 1.00 56.88 265 SER A C 1
ATOM 2180 O O . SER A 1 265 ? -27.596 -19.437 15.630 1.00 56.88 265 SER A O 1
ATOM 2182 N N . GLY A 1 266 ? -27.098 -17.254 15.606 1.00 52.94 266 GLY A N 1
ATOM 2183 C CA . GLY A 1 266 ? -27.861 -16.932 16.818 1.00 52.94 266 GLY A CA 1
ATOM 2184 C C . GLY A 1 266 ? -27.119 -17.044 18.155 1.00 52.94 266 GLY A C 1
ATOM 2185 O O . GLY A 1 266 ? -27.777 -16.922 19.185 1.00 52.94 266 GLY A O 1
ATOM 2186 N N . GLN A 1 267 ? -25.791 -17.214 18.177 1.00 48.66 267 GLN A N 1
ATOM 2187 C CA . GLN A 1 267 ? -25.013 -16.975 19.404 1.00 48.66 267 GLN A CA 1
ATOM 2188 C C . GLN A 1 267 ? -25.059 -15.489 19.782 1.00 48.66 267 GLN A C 1
ATOM 2190 O O . GLN A 1 267 ? -24.895 -14.613 18.921 1.00 48.66 267 GLN A O 1
ATOM 2195 N N . SER A 1 268 ? -25.319 -15.193 21.058 1.00 42.78 268 SER A N 1
ATOM 2196 C CA . SER A 1 268 ? -25.408 -13.811 21.532 1.00 42.78 268 SER A CA 1
ATOM 2197 C C . SER A 1 268 ? -24.039 -13.120 21.415 1.00 42.78 268 SER A C 1
ATOM 2199 O O . SER A 1 268 ? -23.005 -13.777 21.546 1.00 42.78 268 SER A O 1
ATOM 2201 N N . PRO A 1 269 ? -23.979 -11.788 21.219 1.00 46.72 269 PRO A N 1
ATOM 2202 C CA . PRO A 1 269 ? -22.717 -11.046 21.259 1.00 46.72 269 PRO A CA 1
ATOM 2203 C C . PRO A 1 269 ? -21.961 -11.163 22.595 1.00 46.72 269 PRO A C 1
ATOM 2205 O O . PRO A 1 269 ? -20.850 -10.674 22.720 1.00 46.72 269 PRO A O 1
ATOM 2208 N N . GLU A 1 270 ? -22.557 -11.762 23.619 1.00 43.66 270 GLU A N 1
ATOM 2209 C CA . GLU A 1 270 ? -21.938 -11.978 24.927 1.00 43.66 270 GLU A CA 1
ATOM 2210 C C . GLU A 1 270 ? -21.260 -13.361 25.014 1.00 43.66 270 GLU A C 1
ATOM 2212 O O . GLU A 1 270 ? -20.417 -13.572 25.880 1.00 43.66 270 GLU A O 1
ATOM 2217 N N . GLU A 1 271 ? -21.554 -14.283 24.084 1.00 41.25 271 GLU A N 1
ATOM 2218 C CA . GLU A 1 271 ? -20.866 -15.577 23.924 1.00 41.25 271 GLU A CA 1
ATOM 2219 C C . GLU A 1 271 ? -19.594 -15.488 23.060 1.00 41.25 271 GLU A C 1
ATOM 2221 O O . GLU A 1 271 ? -18.921 -16.500 22.839 1.00 41.25 271 GLU A O 1
ATOM 2226 N N . PHE A 1 272 ? -19.213 -14.290 22.590 1.00 50.66 272 PHE A N 1
ATOM 2227 C CA . PHE A 1 272 ? -17.873 -14.074 22.049 1.00 50.66 272 PHE A CA 1
ATOM 2228 C C . PHE A 1 272 ? -16.864 -14.408 23.148 1.00 50.66 272 PHE A C 1
ATOM 2230 O O . PHE A 1 272 ? -16.687 -13.653 24.101 1.00 50.66 272 PHE A O 1
ATOM 2237 N N . VAL A 1 273 ? -16.171 -15.540 23.019 1.00 44.41 273 VAL A N 1
ATOM 2238 C CA . VAL A 1 273 ? -15.014 -15.822 23.867 1.00 44.41 273 VAL A CA 1
ATOM 2239 C C . VAL A 1 273 ? -13.885 -14.907 23.396 1.00 44.41 273 VAL A C 1
ATOM 2241 O O . VAL A 1 273 ? -12.999 -15.320 22.645 1.00 44.41 273 VAL A O 1
ATOM 2244 N N . PHE A 1 274 ? -13.933 -13.646 23.826 1.00 47.00 274 PHE A N 1
ATOM 2245 C CA . PHE A 1 274 ? -12.805 -12.735 23.786 1.00 47.00 274 PHE A CA 1
ATOM 2246 C C . PHE A 1 274 ? -11.732 -13.346 24.675 1.00 47.00 274 PHE A C 1
ATOM 2248 O O . PHE A 1 274 ? -11.781 -13.275 25.901 1.00 47.00 274 PHE A O 1
ATOM 2255 N N . ARG A 1 275 ? -10.799 -14.070 24.057 1.00 44.56 275 ARG A N 1
ATOM 2256 C CA . ARG A 1 275 ? -9.592 -14.495 24.755 1.00 44.56 275 ARG A CA 1
ATOM 2257 C C . ARG A 1 275 ? -8.576 -13.385 24.547 1.00 44.56 275 ARG A C 1
ATOM 2259 O O . ARG A 1 275 ? -8.184 -13.219 23.385 1.00 44.56 275 ARG A O 1
ATOM 2266 N N . PRO A 1 276 ? -8.141 -12.687 25.612 1.00 45.66 276 PRO A N 1
ATOM 2267 C CA . PRO A 1 276 ? -7.038 -11.749 25.503 1.00 45.66 276 PRO A CA 1
ATOM 2268 C C . PRO A 1 276 ? -5.875 -12.428 24.773 1.00 45.66 276 PRO A C 1
ATOM 2270 O O . PRO A 1 276 ? -5.670 -13.647 24.901 1.00 45.66 276 PRO A O 1
ATOM 2273 N N . SER A 1 277 ? -5.128 -11.669 23.970 1.00 48.72 277 SER A N 1
ATOM 2274 C CA . SER A 1 277 ? -3.806 -12.128 23.546 1.00 48.72 277 SER A CA 1
ATOM 2275 C C . SER A 1 277 ? -3.034 -12.529 24.803 1.00 48.72 277 SER A C 1
ATOM 2277 O O . SER A 1 277 ? -3.050 -11.791 25.785 1.00 48.72 277 SER A O 1
ATOM 2279 N N . VAL A 1 278 ? -2.428 -13.718 24.807 1.00 45.03 278 VAL A N 1
ATOM 2280 C CA . VAL A 1 278 ? -1.632 -14.192 25.948 1.00 45.03 278 VAL A CA 1
ATOM 2281 C C . VAL A 1 278 ? -0.621 -13.097 26.306 1.00 45.03 278 VAL A C 1
ATOM 2283 O O . VAL A 1 278 ? 0.077 -12.620 25.413 1.00 45.03 278 VAL A O 1
ATOM 2286 N N . GLU A 1 279 ? -0.588 -12.692 27.579 1.00 43.75 279 GLU A N 1
ATOM 2287 C CA . GLU A 1 279 ? 0.089 -11.485 28.099 1.00 43.75 279 GLU A CA 1
ATOM 2288 C C . GLU A 1 279 ? 1.585 -11.364 27.726 1.00 43.75 279 GLU A C 1
ATOM 2290 O O . GLU A 1 279 ? 2.138 -10.269 27.782 1.00 43.75 279 GLU A O 1
ATOM 2295 N N . ASP A 1 280 ? 2.231 -12.446 27.276 1.00 38.00 280 ASP A N 1
ATOM 2296 C CA . ASP A 1 280 ? 3.674 -12.504 26.998 1.00 38.00 280 ASP A CA 1
ATOM 2297 C C . ASP A 1 280 ? 4.089 -12.259 25.532 1.00 38.00 280 ASP A C 1
ATOM 2299 O O . ASP A 1 280 ? 5.280 -12.139 25.241 1.00 38.00 280 ASP A O 1
ATOM 2303 N N . THR A 1 281 ? 3.151 -12.141 24.587 1.00 42.78 281 THR A N 1
ATOM 2304 C CA . THR A 1 281 ? 3.474 -11.772 23.194 1.00 42.78 281 THR A CA 1
ATOM 2305 C C . THR A 1 281 ? 2.541 -10.680 22.705 1.00 42.78 281 THR A C 1
ATOM 2307 O O . THR A 1 281 ? 1.383 -10.949 22.391 1.00 42.78 281 THR A O 1
ATOM 2310 N N . ALA A 1 282 ? 3.058 -9.451 22.617 1.00 53.72 282 ALA A N 1
ATOM 2311 C CA . ALA A 1 282 ? 2.360 -8.345 21.971 1.00 53.72 282 ALA A CA 1
ATOM 2312 C C . ALA A 1 282 ? 1.930 -8.758 20.557 1.00 53.72 282 ALA A C 1
ATOM 2314 O O . ALA A 1 282 ? 2.733 -9.314 19.800 1.00 53.72 282 ALA A O 1
ATOM 2315 N N . SER A 1 283 ? 0.674 -8.494 20.196 1.00 70.62 283 SER A N 1
ATOM 2316 C CA . SER A 1 283 ? 0.220 -8.791 18.844 1.00 70.62 283 SER A CA 1
ATOM 2317 C C . SER A 1 283 ? 0.971 -7.947 17.822 1.00 70.62 283 SER A C 1
ATOM 2319 O O . SER A 1 283 ? 1.455 -6.842 18.089 1.00 70.62 283 SER A O 1
ATOM 2321 N N . GLU A 1 284 ? 1.012 -8.450 16.595 1.00 77.38 284 GLU A N 1
ATOM 2322 C CA . GLU A 1 284 ? 1.624 -7.736 15.486 1.00 77.38 284 GLU A CA 1
ATOM 2323 C C . GLU A 1 284 ? 1.002 -6.358 15.228 1.00 77.38 284 GLU A C 1
ATOM 2325 O O . GLU A 1 284 ? 1.711 -5.445 14.782 1.00 77.38 284 GLU A O 1
ATOM 2330 N N . PHE A 1 285 ? -0.292 -6.208 15.528 1.00 78.75 285 PHE A N 1
ATOM 2331 C CA . PHE A 1 285 ? -0.991 -4.936 15.432 1.00 78.75 285 PHE A CA 1
ATOM 2332 C C . PHE A 1 285 ? -0.593 -3.987 16.554 1.00 78.75 285 PHE A C 1
ATOM 2334 O O . PHE A 1 285 ? -0.280 -2.833 16.271 1.00 78.75 285 PHE A O 1
ATOM 2341 N N . TYR A 1 286 ? -0.539 -4.460 17.801 1.00 79.00 286 TYR A N 1
ATOM 2342 C CA . TYR A 1 286 ? -0.112 -3.641 18.931 1.00 79.00 286 TYR A CA 1
ATOM 2343 C C . TYR A 1 286 ? 1.279 -3.049 18.682 1.00 79.00 286 TYR A C 1
ATOM 2345 O O . TYR A 1 286 ? 1.468 -1.837 18.774 1.00 79.00 286 TYR A O 1
ATOM 2353 N N . THR A 1 287 ? 2.247 -3.875 18.265 1.00 82.38 287 THR A N 1
ATOM 2354 C CA . THR A 1 287 ? 3.608 -3.408 17.945 1.00 82.38 287 THR A CA 1
ATOM 2355 C C . THR A 1 287 ? 3.621 -2.388 16.802 1.00 82.38 287 THR A C 1
ATOM 2357 O O . THR A 1 287 ? 4.394 -1.424 16.828 1.00 82.38 287 THR A O 1
ATOM 2360 N N . TYR A 1 288 ? 2.759 -2.578 15.799 1.00 85.00 288 TYR A N 1
ATOM 2361 C CA . TYR A 1 288 ? 2.614 -1.638 14.690 1.00 85.00 288 TYR A CA 1
ATOM 2362 C C . TYR A 1 288 ? 2.057 -0.289 15.160 1.00 85.00 288 TYR A C 1
ATOM 2364 O O . TYR A 1 288 ? 2.611 0.761 14.835 1.00 85.00 288 TYR A O 1
ATOM 2372 N N . MET A 1 289 ? 0.992 -0.322 15.962 1.00 84.00 289 MET A N 1
ATOM 2373 C CA . MET A 1 289 ? 0.336 0.865 16.500 1.00 84.00 289 MET A CA 1
ATOM 2374 C C . MET A 1 289 ? 1.218 1.627 17.484 1.00 84.00 289 MET A C 1
ATOM 2376 O O . MET A 1 289 ? 1.283 2.850 17.399 1.00 84.00 289 MET A O 1
ATOM 2380 N N . GLU A 1 290 ? 1.942 0.936 18.368 1.00 81.75 290 GLU A N 1
ATOM 2381 C CA . GLU A 1 290 ? 2.927 1.566 19.256 1.00 81.75 290 GLU A CA 1
ATOM 2382 C C . GLU A 1 290 ? 3.992 2.322 18.466 1.00 81.75 290 GLU A C 1
ATOM 2384 O O . GLU A 1 290 ? 4.274 3.480 18.770 1.00 81.75 290 GLU A O 1
ATOM 2389 N N . SER A 1 291 ? 4.528 1.708 17.407 1.00 80.25 291 SER A N 1
ATOM 2390 C CA . SER A 1 291 ? 5.506 2.362 16.531 1.00 80.25 291 SER A CA 1
ATOM 2391 C C . SER A 1 291 ? 4.918 3.612 15.866 1.00 80.25 291 SER A C 1
ATOM 2393 O O . SER A 1 291 ? 5.510 4.689 15.917 1.00 80.25 291 SER A O 1
ATOM 2395 N N . ALA A 1 292 ? 3.710 3.499 15.307 1.00 80.69 292 ALA A N 1
ATOM 2396 C CA . ALA A 1 292 ? 3.047 4.606 14.626 1.00 80.69 292 ALA A CA 1
ATOM 2397 C C . ALA A 1 292 ? 2.694 5.768 15.577 1.00 80.69 292 ALA A C 1
ATOM 2399 O O . ALA A 1 292 ? 2.849 6.938 15.229 1.00 80.69 292 ALA A O 1
ATOM 2400 N N . LEU A 1 293 ? 2.244 5.463 16.798 1.00 78.50 293 LEU A N 1
ATOM 2401 C CA . LEU A 1 293 ? 1.858 6.463 17.797 1.00 78.50 293 LEU A CA 1
ATOM 2402 C C . LEU A 1 293 ? 3.056 7.054 18.548 1.00 78.50 293 LEU A C 1
ATOM 2404 O O . LEU A 1 293 ? 2.954 8.172 19.061 1.00 78.50 293 LEU A O 1
ATOM 2408 N N . ALA A 1 294 ? 4.201 6.365 18.589 1.00 75.62 294 ALA A N 1
ATOM 2409 C CA . ALA A 1 294 ? 5.444 6.912 19.133 1.00 75.62 294 ALA A CA 1
ATOM 2410 C C . ALA A 1 294 ? 5.861 8.206 18.415 1.00 75.62 294 ALA A C 1
ATOM 2412 O O . ALA A 1 294 ? 6.283 9.159 19.072 1.00 75.62 294 ALA A O 1
ATOM 2413 N N . ILE A 1 295 ? 5.643 8.289 17.097 1.00 68.56 295 ILE A N 1
ATOM 2414 C CA . ILE A 1 295 ? 5.902 9.499 16.304 1.00 68.56 295 ILE A CA 1
ATOM 2415 C C . ILE A 1 295 ? 5.047 10.668 16.798 1.00 68.56 295 ILE A C 1
ATOM 2417 O O . ILE A 1 295 ? 5.554 11.775 17.003 1.00 68.56 295 ILE A O 1
ATOM 2421 N N . SER A 1 296 ? 3.749 10.439 17.023 1.00 65.62 296 SER A N 1
ATOM 2422 C CA . SER A 1 296 ? 2.850 11.468 17.553 1.00 65.62 296 SER A CA 1
ATOM 2423 C C . SER A 1 296 ? 3.268 11.885 18.966 1.00 65.62 296 SER A C 1
ATOM 2425 O O . SER A 1 296 ? 3.271 13.074 19.274 1.00 65.62 296 SER A O 1
ATOM 2427 N N . LYS A 1 297 ? 3.710 10.944 19.815 1.00 63.06 297 LYS A N 1
ATOM 2428 C CA . LYS A 1 297 ? 4.235 11.259 21.158 1.00 63.06 297 LYS A CA 1
ATOM 2429 C C . LYS A 1 297 ? 5.455 12.197 21.101 1.00 63.06 297 LYS A C 1
ATOM 2431 O O . LYS A 1 297 ? 5.595 13.033 21.991 1.00 63.06 297 LYS A O 1
ATOM 2436 N N . SER A 1 298 ? 6.317 12.092 20.082 1.00 58.47 298 SER A N 1
ATOM 2437 C CA . SER A 1 298 ? 7.530 12.919 19.959 1.00 58.47 298 SER A CA 1
ATOM 2438 C C . SER A 1 298 ? 7.338 14.255 19.234 1.00 58.47 298 SER A C 1
ATOM 2440 O O . SER A 1 298 ? 8.161 15.150 19.406 1.00 58.47 298 SER A O 1
ATOM 2442 N N . THR A 1 299 ? 6.292 14.400 18.414 1.00 57.41 299 THR A N 1
ATOM 2443 C CA . THR A 1 299 ? 6.078 15.584 17.552 1.00 57.41 299 THR A CA 1
ATOM 2444 C C . THR A 1 299 ? 4.963 16.519 18.023 1.00 57.41 299 THR A C 1
ATOM 2446 O O . THR A 1 299 ? 4.906 17.662 17.572 1.00 57.41 299 THR A O 1
ATOM 2449 N N . MET A 1 300 ? 4.093 16.083 18.940 1.00 58.22 300 MET A N 1
ATOM 2450 C CA . MET A 1 300 ? 2.993 16.912 19.442 1.00 58.22 300 MET A CA 1
ATOM 2451 C C . MET A 1 300 ? 3.506 18.049 20.347 1.00 58.22 300 MET A C 1
ATOM 2453 O O . MET A 1 300 ? 4.144 17.773 21.369 1.00 58.22 300 MET A O 1
ATOM 2457 N N . PRO A 1 301 ? 3.194 19.327 20.049 1.00 49.59 301 PRO A N 1
ATOM 2458 C CA . PRO A 1 301 ? 3.398 20.416 20.999 1.00 49.59 301 PRO A CA 1
ATOM 2459 C C . PRO A 1 301 ? 2.479 20.248 22.219 1.00 49.59 301 PRO A C 1
ATOM 2461 O O . PRO A 1 301 ? 1.604 19.383 22.251 1.00 49.59 301 PRO A O 1
ATOM 2464 N N . ALA A 1 302 ? 2.661 21.085 23.245 1.00 50.12 302 ALA A N 1
ATOM 2465 C CA . ALA A 1 302 ? 1.825 21.101 24.446 1.00 50.12 302 ALA A CA 1
ATOM 2466 C C . ALA A 1 302 ? 0.376 21.554 24.141 1.00 50.12 302 ALA A C 1
ATOM 2468 O O . ALA A 1 302 ? -0.034 22.655 24.503 1.00 50.12 302 ALA A O 1
ATOM 2469 N N . ALA A 1 303 ? -0.388 20.704 23.463 1.00 53.78 303 ALA A N 1
ATOM 2470 C CA . ALA A 1 303 ? -1.728 20.958 22.960 1.00 53.78 303 ALA A CA 1
ATOM 2471 C C . ALA A 1 303 ? -2.802 20.663 24.026 1.00 53.78 303 ALA A C 1
ATOM 2473 O O . ALA A 1 303 ? -2.530 20.081 25.086 1.00 53.78 303 ALA A O 1
ATOM 2474 N N . SER A 1 304 ? -4.022 21.143 23.804 1.00 58.81 304 SER A N 1
ATOM 2475 C CA . SER A 1 304 ? -5.203 20.798 24.602 1.00 58.81 304 SER A CA 1
ATOM 2476 C C . SER A 1 304 ? -5.557 19.309 24.451 1.00 58.81 304 SER A C 1
ATOM 2478 O O . SER A 1 304 ? -5.142 18.648 23.501 1.00 58.81 304 SER A O 1
ATOM 2480 N N . SER A 1 305 ? -6.341 18.749 25.382 1.00 62.69 305 SER A N 1
ATOM 2481 C CA . SER A 1 305 ? -6.754 17.335 25.290 1.00 62.69 305 SER A CA 1
ATOM 2482 C C . SER A 1 305 ? -7.575 17.029 24.030 1.00 62.69 305 SER A C 1
ATOM 2484 O O . SER A 1 305 ? -7.615 15.878 23.604 1.00 62.69 305 SER A O 1
ATOM 2486 N N . GLU A 1 306 ? -8.234 18.037 23.460 1.00 65.06 306 GLU A N 1
ATOM 2487 C CA . GLU A 1 306 ? -9.047 17.916 22.251 1.00 65.06 306 GLU A CA 1
ATOM 2488 C C . GLU A 1 306 ? -8.174 17.844 20.993 1.00 65.06 306 GLU A C 1
ATOM 2490 O O . GLU A 1 306 ? -8.349 16.942 20.180 1.00 65.06 306 GLU A O 1
ATOM 2495 N N . GLU A 1 307 ? -7.164 18.709 20.878 1.00 64.19 307 GLU A N 1
ATOM 2496 C CA . GLU A 1 307 ? -6.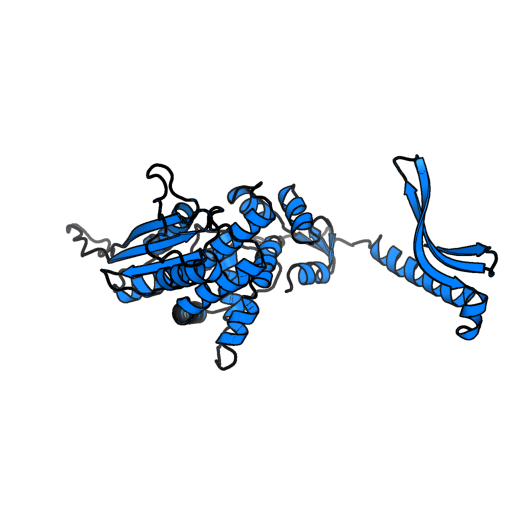192 18.691 19.774 1.00 64.19 307 GLU A CA 1
ATOM 2497 C C . GLU A 1 307 ? -5.373 17.391 19.751 1.00 64.19 307 GLU A C 1
ATOM 2499 O O . GLU A 1 307 ? -5.177 16.799 18.688 1.00 64.19 307 GLU A O 1
ATOM 2504 N N . VAL A 1 308 ? -4.958 16.896 20.927 1.00 65.69 308 VAL A N 1
ATOM 2505 C CA . VAL A 1 308 ? -4.310 15.577 21.055 1.00 65.69 308 VAL A CA 1
ATOM 2506 C C . VAL A 1 308 ? -5.251 14.475 20.569 1.00 65.69 308 VAL A C 1
ATOM 2508 O O . VAL A 1 308 ? -4.837 13.598 19.813 1.00 65.69 308 VAL A O 1
ATOM 2511 N N . GLY A 1 309 ? -6.530 14.536 20.948 1.00 67.88 309 GLY A N 1
ATOM 2512 C CA . GLY A 1 309 ? -7.526 13.574 20.491 1.00 67.88 309 GLY A CA 1
ATOM 2513 C C . GLY A 1 309 ? -7.738 13.601 18.980 1.00 67.88 309 GLY A C 1
ATOM 2514 O O . GLY A 1 309 ? -7.807 12.541 18.359 1.00 67.88 309 GLY A O 1
ATOM 2515 N N . GLN A 1 310 ? -7.786 14.787 18.371 1.00 68.19 310 GLN A N 1
ATOM 2516 C CA . GLN A 1 310 ? -7.950 14.939 16.925 1.00 68.19 310 GLN A CA 1
ATOM 2517 C C . GLN A 1 310 ? -6.774 14.357 16.146 1.00 68.19 310 GLN A C 1
ATOM 2519 O O . GLN A 1 310 ? -6.963 13.531 15.249 1.00 68.19 310 GLN A O 1
ATOM 2524 N N . ALA A 1 311 ? -5.558 14.741 16.517 1.00 68.75 311 ALA A N 1
ATOM 2525 C CA . ALA A 1 311 ? -4.383 14.319 15.781 1.00 68.75 311 ALA A CA 1
ATOM 2526 C C . ALA A 1 311 ? -4.081 12.823 15.964 1.00 68.75 311 ALA A C 1
ATOM 2528 O O . ALA A 1 311 ? -3.741 12.142 14.994 1.00 68.75 311 ALA A O 1
ATOM 2529 N N . VAL A 1 312 ? -4.294 12.279 17.168 1.00 77.06 312 VAL A N 1
ATOM 2530 C CA . VAL A 1 312 ? -4.159 10.834 17.393 1.00 77.06 312 VAL A CA 1
ATOM 2531 C C . VAL A 1 312 ? -5.248 10.054 16.661 1.00 77.06 312 VAL A C 1
ATOM 2533 O O . VAL A 1 312 ? -4.944 9.024 16.068 1.00 77.06 312 VAL A O 1
ATOM 2536 N N . SER A 1 313 ? -6.489 10.550 16.606 1.00 82.75 313 SER A N 1
ATOM 2537 C CA . SER A 1 313 ? -7.555 9.874 15.851 1.00 82.75 313 SER A CA 1
ATOM 2538 C C . SER A 1 313 ? -7.176 9.701 14.380 1.00 82.75 313 SER A C 1
ATOM 2540 O O . SER A 1 313 ? -7.305 8.603 13.841 1.00 82.75 313 SER A O 1
ATOM 2542 N N . ALA A 1 314 ? -6.656 10.751 13.734 1.00 86.62 314 ALA A N 1
ATOM 2543 C CA . ALA A 1 314 ? -6.199 10.662 12.348 1.00 86.62 314 ALA A CA 1
ATOM 2544 C C . ALA A 1 314 ? -5.044 9.659 12.188 1.00 86.62 314 ALA A C 1
ATOM 2546 O O . ALA A 1 314 ? -5.081 8.828 11.277 1.00 86.62 314 ALA A O 1
ATOM 2547 N N . GLN A 1 315 ? -4.070 9.676 13.110 1.00 87.31 315 GLN A N 1
ATOM 2548 C CA . GLN A 1 315 ? -2.972 8.707 13.120 1.00 87.31 315 GLN A CA 1
ATOM 2549 C C . GLN A 1 315 ? -3.470 7.268 13.227 1.00 87.31 315 GLN A C 1
ATOM 2551 O O . GLN A 1 315 ? -3.017 6.408 12.469 1.00 87.31 315 GLN A O 1
ATOM 2556 N N . VAL A 1 316 ? -4.433 7.007 14.109 1.00 89.19 316 VAL A N 1
ATOM 2557 C CA . VAL A 1 316 ? -5.023 5.677 14.274 1.00 89.19 316 VAL A CA 1
ATOM 2558 C C . VAL A 1 316 ? -5.771 5.240 13.019 1.00 89.19 316 VAL A C 1
ATOM 2560 O O . VAL A 1 316 ? -5.583 4.110 12.582 1.00 89.19 316 VAL A O 1
ATOM 2563 N N . ILE A 1 317 ? -6.561 6.115 12.387 1.00 93.69 317 ILE A N 1
ATOM 2564 C CA . ILE A 1 317 ? -7.295 5.779 11.152 1.00 93.69 317 ILE A CA 1
ATOM 2565 C C . ILE A 1 317 ? -6.329 5.376 10.033 1.00 93.69 317 ILE A C 1
ATOM 2567 O O . ILE A 1 317 ? -6.527 4.356 9.364 1.00 93.69 317 ILE A O 1
ATOM 2571 N N . ILE A 1 318 ? -5.277 6.172 9.829 1.00 94.50 318 ILE A N 1
ATOM 2572 C CA . ILE A 1 318 ? -4.274 5.936 8.786 1.00 94.50 318 ILE A CA 1
ATOM 2573 C C . ILE A 1 318 ? -3.503 4.649 9.080 1.00 94.50 318 ILE A C 1
ATOM 2575 O O . ILE A 1 318 ? -3.353 3.820 8.186 1.00 94.50 318 ILE A O 1
ATOM 2579 N N . SER A 1 319 ? -3.094 4.437 10.333 1.00 92.44 319 SER A N 1
ATOM 2580 C CA . SER A 1 319 ? -2.347 3.246 10.755 1.00 92.44 319 SER A CA 1
ATOM 2581 C C . SER A 1 319 ? -3.198 1.977 10.673 1.00 92.44 319 SER A C 1
ATOM 2583 O O . SER A 1 319 ? -2.739 0.967 10.151 1.00 92.44 319 SER A O 1
ATOM 2585 N N . PHE A 1 320 ? -4.468 2.026 11.081 1.00 94.00 320 PHE A N 1
ATOM 2586 C CA . PHE A 1 320 ? -5.406 0.914 10.919 1.00 94.00 320 PHE A CA 1
ATOM 2587 C C . PHE A 1 320 ? -5.596 0.556 9.440 1.00 94.00 320 PHE A C 1
ATOM 2589 O O . PHE A 1 320 ? -5.563 -0.619 9.069 1.00 94.00 320 PHE A O 1
ATOM 2596 N N . THR A 1 321 ? -5.748 1.561 8.573 1.00 97.31 321 THR A N 1
ATOM 2597 C CA . THR A 1 321 ? -5.900 1.338 7.127 1.00 97.31 321 THR A CA 1
ATOM 2598 C C . THR A 1 321 ? -4.624 0.756 6.515 1.00 97.31 321 THR A C 1
ATOM 2600 O O . THR A 1 321 ? -4.684 -0.214 5.761 1.00 97.31 321 THR A O 1
ATOM 2603 N N . ALA A 1 322 ? -3.465 1.306 6.877 1.00 96.81 322 ALA A N 1
ATOM 2604 C CA . ALA A 1 322 ? -2.154 0.835 6.446 1.00 96.81 322 ALA A CA 1
ATOM 2605 C C . ALA A 1 322 ? -1.887 -0.612 6.876 1.00 96.81 322 ALA A C 1
ATOM 2607 O O . ALA A 1 322 ? -1.514 -1.444 6.049 1.00 96.81 322 ALA A O 1
ATOM 2608 N N . PHE A 1 323 ? -2.160 -0.938 8.139 1.00 94.81 323 PHE A N 1
ATOM 2609 C CA . PHE A 1 323 ? -2.029 -2.296 8.651 1.00 94.81 323 PHE A CA 1
ATOM 2610 C C . PHE A 1 323 ? -3.010 -3.260 7.978 1.00 94.81 323 PHE A C 1
ATOM 2612 O O . PHE A 1 323 ? -2.631 -4.381 7.662 1.00 94.81 323 PHE A O 1
ATOM 2619 N N . THR A 1 324 ? -4.240 -2.822 7.683 1.00 95.88 324 THR A N 1
ATOM 2620 C CA . THR A 1 324 ? -5.204 -3.632 6.919 1.00 95.88 324 THR A CA 1
ATOM 2621 C C . THR A 1 324 ? -4.647 -3.985 5.541 1.00 95.88 324 THR A C 1
ATOM 2623 O O . THR A 1 324 ? -4.666 -5.151 5.162 1.00 95.88 324 THR A O 1
ATOM 2626 N N . ILE A 1 325 ? -4.101 -3.011 4.804 1.00 97.69 325 ILE A N 1
ATOM 2627 C CA . ILE A 1 325 ? -3.477 -3.260 3.495 1.00 97.69 325 ILE A CA 1
ATOM 2628 C C . ILE A 1 325 ? -2.292 -4.223 3.617 1.00 97.69 325 ILE A C 1
ATOM 2630 O O . ILE A 1 325 ? -2.179 -5.150 2.817 1.00 97.69 325 ILE A O 1
ATOM 2634 N N . LEU A 1 326 ? -1.431 -4.024 4.617 1.00 95.75 326 LEU A N 1
ATOM 2635 C CA . LEU A 1 326 ? -0.259 -4.869 4.836 1.00 95.75 326 LEU A CA 1
ATOM 2636 C C . LEU A 1 326 ? -0.655 -6.318 5.159 1.00 95.75 326 LEU A C 1
ATOM 2638 O O . LEU A 1 326 ? -0.162 -7.232 4.508 1.00 95.75 326 LEU A O 1
ATOM 2642 N N . ARG A 1 327 ? -1.619 -6.515 6.068 1.00 94.19 327 ARG A N 1
ATOM 2643 C CA . ARG A 1 327 ? -2.170 -7.834 6.419 1.00 94.19 327 ARG A CA 1
ATOM 2644 C C . ARG A 1 327 ? -2.832 -8.529 5.237 1.00 94.19 327 ARG A C 1
ATOM 2646 O O . ARG A 1 327 ? -2.680 -9.735 5.083 1.00 94.19 327 ARG A O 1
ATOM 2653 N N . LEU A 1 328 ? -3.554 -7.793 4.390 1.00 96.19 328 LEU A N 1
ATOM 2654 C CA . LEU A 1 328 ? -4.146 -8.363 3.177 1.00 96.19 328 LEU A CA 1
ATOM 2655 C C . LEU A 1 328 ? -3.074 -8.795 2.175 1.00 96.19 328 LEU A C 1
ATOM 2657 O O . LEU A 1 328 ? -3.217 -9.848 1.560 1.00 96.19 328 LEU A O 1
ATOM 2661 N N . LEU A 1 329 ? -1.999 -8.016 2.028 1.00 96.81 329 LEU A N 1
ATOM 2662 C CA . LEU A 1 329 ? -0.864 -8.410 1.199 1.00 96.81 329 LEU A CA 1
ATOM 2663 C C . LEU A 1 329 ? -0.182 -9.663 1.758 1.00 96.81 329 LEU A C 1
ATOM 2665 O O . LEU A 1 329 ? 0.030 -10.609 1.012 1.00 96.81 329 LEU A O 1
ATOM 2669 N N . GLU A 1 330 ? 0.107 -9.705 3.058 1.00 95.50 330 GLU A N 1
ATOM 2670 C CA . GLU A 1 330 ? 0.687 -10.885 3.711 1.00 95.50 330 GLU A CA 1
ATOM 2671 C C . GLU A 1 330 ? -0.183 -12.121 3.514 1.00 95.50 330 GLU A C 1
ATOM 2673 O O . GLU A 1 330 ? 0.325 -13.169 3.132 1.00 95.50 330 GLU A O 1
ATOM 2678 N N . ALA A 1 331 ? -1.495 -11.991 3.689 1.00 93.94 331 ALA A N 1
ATOM 2679 C CA . ALA A 1 331 ? -2.411 -13.106 3.534 1.00 93.94 331 ALA A CA 1
ATOM 2680 C C . ALA A 1 331 ? -2.531 -13.586 2.077 1.00 93.94 331 ALA A C 1
ATOM 2682 O O . ALA A 1 331 ? -2.623 -14.785 1.839 1.00 93.94 331 ALA A O 1
ATOM 2683 N N . LYS A 1 332 ? -2.456 -12.681 1.092 1.00 95.25 332 LYS A N 1
ATOM 2684 C CA . LYS A 1 332 ? -2.345 -13.040 -0.335 1.00 95.25 332 LYS A CA 1
ATOM 2685 C C . LYS A 1 332 ? -1.008 -13.689 -0.693 1.00 95.25 332 LYS A C 1
ATOM 2687 O O . LYS A 1 332 ? -0.910 -14.348 -1.724 1.00 95.25 332 LYS A O 1
ATOM 2692 N N . LEU A 1 333 ? 0.015 -13.478 0.125 1.00 95.69 333 LEU A N 1
ATOM 2693 C CA . LEU A 1 333 ? 1.320 -14.122 0.022 1.00 95.69 333 LEU A CA 1
ATOM 2694 C C . LEU A 1 333 ? 1.433 -15.317 0.982 1.00 95.69 333 LEU A C 1
ATOM 2696 O O . LEU A 1 333 ? 2.541 -15.689 1.355 1.00 95.69 333 LEU A O 1
ATOM 2700 N N . ASP A 1 334 ? 0.305 -15.879 1.431 1.00 93.62 334 ASP A N 1
ATOM 2701 C CA . ASP A 1 334 ? 0.233 -17.034 2.336 1.00 93.62 334 ASP A CA 1
ATOM 2702 C C . ASP A 1 334 ? 1.078 -16.882 3.617 1.00 93.62 334 ASP A C 1
ATOM 2704 O O . ASP A 1 334 ? 1.564 -17.859 4.188 1.00 93.62 334 ASP A O 1
ATOM 2708 N N . PHE A 1 335 ? 1.271 -15.639 4.072 1.00 92.25 335 PHE A N 1
ATOM 2709 C CA . PHE A 1 335 ? 2.106 -15.261 5.214 1.00 92.25 335 PHE A CA 1
ATOM 2710 C C . PHE A 1 335 ? 3.561 -15.760 5.127 1.00 92.25 335 PHE A C 1
ATOM 2712 O O . PHE A 1 335 ? 4.227 -15.935 6.147 1.00 92.25 335 PHE A O 1
ATOM 2719 N N . THR A 1 336 ? 4.095 -15.976 3.919 1.00 95.94 336 THR A N 1
ATOM 2720 C CA . THR A 1 336 ? 5.459 -16.505 3.741 1.00 95.94 336 THR A CA 1
ATOM 2721 C C . THR A 1 336 ? 6.560 -15.469 3.967 1.00 95.94 336 THR A C 1
AT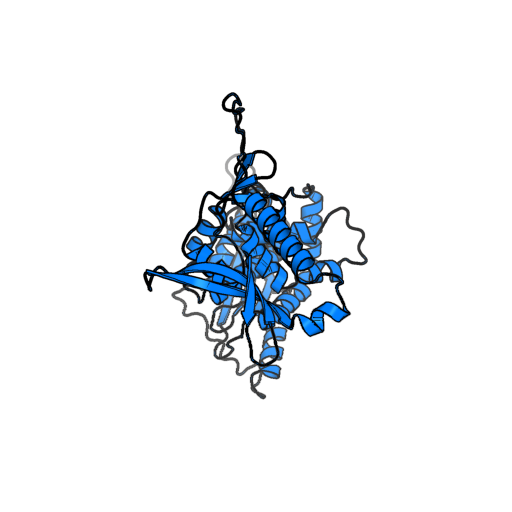OM 2723 O O . THR A 1 336 ? 7.725 -15.840 4.107 1.00 95.94 336 THR A O 1
ATOM 2726 N N . PHE A 1 337 ? 6.219 -14.179 3.965 1.00 95.19 337 PHE A N 1
ATOM 2727 C CA . PHE A 1 337 ? 7.161 -13.070 4.115 1.00 95.19 337 PHE A CA 1
ATOM 2728 C C . PHE A 1 337 ? 6.814 -12.231 5.341 1.00 95.19 337 PHE A C 1
ATOM 2730 O O . PHE A 1 337 ? 5.646 -11.938 5.585 1.00 95.19 337 PHE A O 1
ATOM 2737 N N . SER A 1 338 ? 7.835 -11.800 6.083 1.00 92.50 338 SER A N 1
ATOM 2738 C CA . SER A 1 338 ? 7.656 -10.843 7.173 1.00 92.50 338 SER A CA 1
ATOM 2739 C C . SER A 1 338 ? 7.385 -9.431 6.646 1.00 92.50 338 SER A C 1
ATOM 2741 O O . SER A 1 338 ? 7.752 -9.079 5.520 1.00 92.50 338 SER A O 1
ATOM 2743 N N . ARG A 1 339 ? 6.814 -8.572 7.499 1.00 90.62 339 ARG A N 1
ATOM 2744 C CA . ARG A 1 339 ? 6.602 -7.145 7.200 1.00 90.62 339 ARG A CA 1
ATOM 2745 C C . ARG A 1 339 ? 7.878 -6.441 6.743 1.00 90.62 339 ARG A C 1
ATOM 2747 O O . ARG A 1 339 ? 7.845 -5.711 5.757 1.00 90.62 339 ARG A O 1
ATOM 2754 N N . ASP A 1 340 ? 9.004 -6.705 7.403 1.00 93.06 340 ASP A N 1
ATOM 2755 C CA . ASP A 1 340 ? 10.292 -6.100 7.048 1.00 93.06 340 ASP A CA 1
ATOM 2756 C C . ASP A 1 340 ? 10.787 -6.566 5.675 1.00 93.06 340 ASP A C 1
ATOM 2758 O O . ASP A 1 340 ? 11.328 -5.767 4.909 1.00 93.06 340 ASP A O 1
ATOM 2762 N N . GLN A 1 341 ? 10.565 -7.841 5.327 1.00 97.06 341 GLN A N 1
ATOM 2763 C CA . GLN A 1 341 ? 10.877 -8.357 3.993 1.00 97.06 341 GLN A CA 1
ATOM 2764 C C . GLN A 1 341 ? 10.014 -7.677 2.927 1.00 97.06 341 GLN A C 1
ATOM 2766 O O . GLN A 1 341 ? 10.556 -7.234 1.915 1.00 97.06 341 GLN A O 1
ATOM 2771 N N . ILE A 1 342 ? 8.707 -7.526 3.177 1.00 97.88 342 ILE A N 1
ATOM 2772 C CA . ILE A 1 342 ? 7.783 -6.797 2.294 1.00 97.88 342 ILE A CA 1
ATOM 2773 C C . ILE A 1 342 ? 8.264 -5.363 2.095 1.00 97.88 342 ILE A C 1
ATOM 2775 O O . ILE A 1 342 ? 8.531 -4.958 0.966 1.00 97.88 342 ILE A O 1
ATOM 2779 N N . ILE A 1 343 ? 8.430 -4.601 3.176 1.00 96.75 343 ILE A N 1
ATOM 2780 C CA . ILE A 1 343 ? 8.822 -3.190 3.106 1.00 96.75 343 ILE A CA 1
ATOM 2781 C C . ILE A 1 343 ? 10.164 -3.037 2.382 1.00 96.75 343 ILE A C 1
ATOM 2783 O O . ILE A 1 343 ? 10.272 -2.227 1.461 1.00 96.75 343 ILE A O 1
ATOM 2787 N N . SER A 1 344 ? 11.165 -3.848 2.737 1.00 97.69 344 SER A N 1
ATOM 2788 C CA . SER A 1 344 ? 12.486 -3.821 2.101 1.00 97.69 344 SER A CA 1
ATOM 2789 C C . SER A 1 344 ? 12.407 -4.113 0.602 1.00 97.69 344 SER A C 1
ATOM 2791 O O . SER A 1 344 ? 12.976 -3.376 -0.205 1.00 97.69 344 SER A O 1
ATOM 2793 N N . SER A 1 345 ? 11.664 -5.144 0.201 1.00 98.44 345 SER A N 1
ATOM 2794 C CA . SER A 1 345 ? 11.507 -5.513 -1.206 1.00 98.44 345 SER A CA 1
ATOM 2795 C C . SER A 1 345 ? 10.830 -4.400 -2.017 1.00 98.44 345 SER A C 1
ATOM 2797 O O . SER A 1 345 ? 11.337 -3.978 -3.062 1.00 98.44 345 SER A O 1
ATOM 2799 N N . LEU A 1 346 ? 9.737 -3.829 -1.494 1.00 98.44 346 LEU A N 1
ATOM 2800 C CA . LEU A 1 346 ? 9.016 -2.739 -2.155 1.00 98.44 346 LEU A CA 1
ATOM 2801 C C . LEU A 1 346 ? 9.857 -1.455 -2.245 1.00 98.44 346 LEU A C 1
ATOM 2803 O O . LEU A 1 346 ? 9.839 -0.785 -3.280 1.00 98.44 346 LEU A O 1
ATOM 2807 N N . LEU A 1 347 ? 10.633 -1.119 -1.210 1.00 97.62 347 LEU A N 1
ATOM 2808 C CA . LEU A 1 347 ? 11.559 0.021 -1.235 1.00 97.62 347 LEU A CA 1
ATOM 2809 C C . LEU A 1 347 ? 12.705 -0.173 -2.235 1.00 97.62 347 LEU A C 1
ATOM 2811 O O . LEU A 1 347 ? 13.162 0.797 -2.842 1.00 97.62 347 LEU A O 1
ATOM 2815 N N . ASN A 1 348 ? 13.153 -1.413 -2.439 1.00 97.88 348 ASN A N 1
ATOM 2816 C CA . ASN A 1 348 ? 14.234 -1.729 -3.367 1.00 97.88 348 ASN A CA 1
ATOM 2817 C C . ASN A 1 348 ? 13.772 -1.855 -4.825 1.00 97.88 348 ASN A C 1
ATOM 2819 O O . ASN A 1 348 ? 14.603 -1.683 -5.722 1.00 97.88 348 ASN A O 1
ATOM 2823 N N . TYR A 1 349 ? 12.476 -2.078 -5.086 1.00 98.12 349 TYR A N 1
ATOM 2824 C CA . TYR A 1 349 ? 11.903 -2.139 -6.436 1.00 98.12 349 TYR A CA 1
ATOM 2825 C C . TYR A 1 349 ? 11.881 -0.763 -7.125 1.00 98.12 349 TYR A C 1
ATOM 2827 O O . TYR A 1 349 ? 10.864 -0.064 -7.215 1.00 98.12 349 TYR A O 1
ATOM 2835 N N . ASN A 1 350 ? 13.060 -0.374 -7.602 1.00 97.88 350 ASN A N 1
ATOM 2836 C CA . ASN A 1 350 ? 13.359 0.912 -8.204 1.00 97.88 350 ASN A CA 1
ATOM 2837 C C . ASN A 1 350 ? 13.683 0.782 -9.695 1.00 97.88 350 ASN A C 1
ATOM 2839 O O . ASN A 1 350 ? 14.035 -0.287 -10.203 1.00 97.88 350 ASN A O 1
ATOM 2843 N N . CYS A 1 351 ? 13.587 1.907 -10.394 1.00 97.50 351 CYS A N 1
ATOM 2844 C CA . CYS A 1 351 ? 13.914 2.054 -11.796 1.00 97.50 351 CYS A CA 1
ATOM 2845 C C . CYS A 1 351 ? 14.622 3.386 -12.073 1.00 97.50 351 CYS A C 1
ATOM 2847 O O . CYS A 1 351 ? 14.474 4.357 -11.332 1.00 97.50 351 CYS A O 1
ATOM 2849 N N . MET A 1 352 ? 15.387 3.436 -13.157 1.00 95.81 352 MET A N 1
ATOM 2850 C CA . MET A 1 352 ? 16.059 4.643 -13.641 1.00 95.81 352 MET A CA 1
ATOM 2851 C C . MET A 1 352 ? 15.845 4.796 -15.144 1.00 95.81 352 MET A C 1
ATOM 2853 O O . MET A 1 352 ? 15.782 3.800 -15.866 1.00 95.81 352 MET A O 1
ATOM 2857 N N . GLN A 1 353 ? 15.716 6.032 -15.617 1.00 93.38 353 GLN A N 1
ATOM 2858 C CA . GLN A 1 353 ? 15.591 6.321 -17.045 1.00 93.38 353 GLN A CA 1
ATOM 2859 C C . GLN A 1 353 ? 16.937 6.071 -17.732 1.00 93.38 353 GLN A C 1
ATOM 2861 O O . GLN A 1 353 ? 17.959 6.553 -17.251 1.00 93.38 353 GLN A O 1
ATOM 2866 N N . ILE A 1 354 ? 16.939 5.319 -18.836 1.00 90.31 354 ILE A N 1
ATOM 2867 C CA . ILE A 1 354 ? 18.173 4.997 -19.576 1.00 90.31 354 ILE A CA 1
ATOM 2868 C C . ILE A 1 354 ? 18.282 5.758 -20.901 1.00 90.31 354 ILE A C 1
ATOM 2870 O O . ILE A 1 354 ? 19.354 6.261 -21.208 1.00 90.31 354 ILE A O 1
ATOM 2874 N N . ALA A 1 355 ? 17.185 5.904 -21.652 1.00 83.25 355 ALA A N 1
ATOM 2875 C CA . ALA A 1 355 ? 17.008 6.977 -22.634 1.00 83.25 355 ALA A CA 1
ATOM 2876 C C . ALA A 1 355 ? 15.551 7.072 -23.091 1.00 83.25 355 ALA A C 1
ATOM 2878 O O . ALA A 1 355 ? 14.786 6.105 -23.008 1.00 83.25 355 ALA A O 1
ATOM 2879 N N . GLY A 1 356 ? 15.177 8.239 -23.621 1.00 83.31 356 GLY A N 1
ATOM 2880 C CA . GLY A 1 356 ? 13.828 8.489 -24.121 1.00 83.31 356 GLY A CA 1
ATOM 2881 C C . GLY A 1 356 ? 12.785 8.156 -23.059 1.00 83.31 356 GLY A C 1
ATOM 2882 O O . GLY A 1 356 ? 12.865 8.632 -21.936 1.00 83.31 356 GLY A O 1
ATOM 2883 N N . ASN A 1 357 ? 11.820 7.303 -23.378 1.00 85.25 357 ASN A N 1
ATOM 2884 C CA . ASN A 1 357 ? 10.805 6.849 -22.430 1.00 85.25 357 ASN A CA 1
ATOM 2885 C C . ASN A 1 357 ? 11.131 5.489 -21.786 1.00 85.25 357 ASN A C 1
ATOM 2887 O O . ASN A 1 357 ? 10.232 4.902 -21.191 1.00 85.25 357 ASN A O 1
ATOM 2891 N N . ILE A 1 358 ? 12.350 4.962 -21.916 1.00 90.50 358 ILE A N 1
ATOM 2892 C CA . ILE A 1 358 ? 12.725 3.634 -21.416 1.00 90.50 358 ILE A CA 1
ATOM 2893 C C . ILE A 1 358 ? 13.404 3.741 -20.054 1.00 90.50 358 ILE A C 1
ATOM 2895 O O . ILE A 1 358 ? 14.317 4.541 -19.844 1.00 90.50 358 ILE A O 1
ATOM 2899 N N . TYR A 1 359 ? 12.968 2.878 -19.145 1.00 94.56 359 TYR A N 1
ATOM 2900 C CA . TYR A 1 359 ? 13.465 2.749 -17.788 1.00 94.56 359 TYR A CA 1
ATOM 2901 C C . TYR A 1 359 ? 13.980 1.332 -17.553 1.00 94.56 359 TYR A C 1
ATOM 2903 O O . TYR A 1 359 ? 13.371 0.356 -18.000 1.00 94.56 359 TYR A O 1
ATOM 2911 N N . GLN A 1 360 ? 15.080 1.226 -16.816 1.00 96.25 360 GLN A N 1
ATOM 2912 C CA . GLN A 1 360 ? 15.629 -0.031 -16.332 1.00 96.25 360 GLN A CA 1
ATOM 2913 C C . GLN A 1 360 ? 15.276 -0.217 -14.857 1.00 96.25 360 GLN A C 1
ATOM 2915 O O . GLN A 1 360 ? 15.580 0.650 -14.041 1.00 96.25 360 GLN A O 1
ATOM 2920 N N . PHE A 1 361 ? 14.689 -1.360 -14.520 1.00 97.75 361 PHE A N 1
ATOM 2921 C CA . PHE A 1 361 ? 14.488 -1.818 -13.150 1.00 97.75 361 PHE A CA 1
ATOM 2922 C C . PHE A 1 361 ? 15.769 -2.437 -12.592 1.00 97.75 361 PHE A C 1
ATOM 2924 O O . PHE A 1 361 ? 16.502 -3.136 -13.300 1.00 97.75 361 PHE A O 1
ATOM 2931 N N . THR A 1 362 ? 16.046 -2.164 -11.319 1.00 96.69 362 THR A N 1
ATOM 2932 C CA . THR A 1 362 ? 17.333 -2.487 -10.681 1.00 96.69 362 THR A CA 1
ATOM 2933 C C . THR A 1 362 ? 17.247 -3.604 -9.646 1.00 96.69 362 THR A C 1
ATOM 2935 O O . THR A 1 362 ? 18.280 -4.024 -9.134 1.00 96.69 362 THR A O 1
ATOM 2938 N N . TYR A 1 363 ? 16.044 -4.086 -9.330 1.00 97.94 363 TYR A N 1
ATOM 2939 C CA . TYR A 1 363 ? 15.819 -5.065 -8.270 1.00 97.94 363 TYR A CA 1
ATOM 2940 C C . TYR A 1 363 ? 14.646 -5.988 -8.602 1.00 97.94 363 TYR A C 1
ATOM 2942 O O . TYR A 1 363 ? 13.654 -5.544 -9.179 1.00 97.94 363 TYR A O 1
ATOM 2950 N N . TYR A 1 364 ? 14.778 -7.262 -8.238 1.00 98.12 364 TYR A N 1
ATOM 2951 C CA . TYR A 1 364 ? 13.727 -8.272 -8.305 1.00 98.12 364 TYR A CA 1
ATOM 2952 C C . TYR A 1 364 ? 14.103 -9.438 -7.382 1.00 98.12 364 TYR A C 1
ATOM 2954 O O . TYR A 1 364 ? 15.229 -9.934 -7.458 1.00 98.12 364 TYR A O 1
ATOM 2962 N N . ASP A 1 365 ? 13.189 -9.866 -6.518 1.00 98.31 365 ASP A N 1
ATOM 2963 C CA . ASP A 1 365 ? 13.400 -10.930 -5.536 1.00 98.31 365 ASP A CA 1
ATOM 2964 C C . ASP A 1 365 ? 12.229 -11.932 -5.532 1.00 98.31 365 ASP A C 1
ATOM 2966 O O . ASP A 1 365 ? 11.292 -11.842 -6.331 1.00 98.31 365 ASP A O 1
ATOM 2970 N N . SER A 1 366 ? 12.291 -12.926 -4.642 1.00 98.06 366 SER A N 1
ATOM 2971 C CA . SER A 1 366 ? 11.233 -13.932 -4.503 1.00 98.06 366 SER A CA 1
ATOM 2972 C C . SER A 1 366 ? 9.904 -13.347 -4.019 1.00 98.06 366 SER A C 1
ATOM 2974 O O . SER A 1 366 ? 8.857 -13.908 -4.335 1.00 98.06 366 SER A O 1
ATOM 2976 N N . LEU A 1 367 ? 9.927 -12.226 -3.293 1.00 98.25 367 LEU A N 1
ATOM 2977 C CA . LEU A 1 367 ? 8.723 -11.551 -2.820 1.00 98.25 367 LEU A CA 1
ATOM 2978 C C . LEU A 1 367 ? 7.980 -10.885 -3.972 1.00 98.25 367 LEU A C 1
ATOM 2980 O O . LEU A 1 367 ? 6.781 -11.094 -4.131 1.00 98.25 367 LEU A O 1
ATOM 2984 N N . LEU A 1 368 ? 8.686 -10.146 -4.828 1.00 98.44 368 LEU A N 1
ATOM 2985 C CA . LEU A 1 368 ? 8.107 -9.560 -6.035 1.00 98.44 368 LEU A CA 1
ATOM 2986 C C . LEU A 1 368 ? 7.590 -10.645 -6.982 1.00 98.44 368 LEU A C 1
ATOM 2988 O O . LEU A 1 368 ? 6.519 -10.471 -7.555 1.00 98.44 368 LEU A O 1
ATOM 2992 N N . ALA A 1 369 ? 8.287 -11.780 -7.086 1.00 98.31 369 ALA A N 1
ATOM 2993 C CA . ALA A 1 369 ? 7.799 -12.938 -7.836 1.00 98.31 369 ALA A CA 1
ATOM 2994 C C . ALA A 1 369 ? 6.493 -13.510 -7.263 1.00 98.31 369 ALA A C 1
ATOM 2996 O O . ALA A 1 369 ? 5.574 -13.836 -8.014 1.00 98.31 369 ALA A O 1
ATOM 2997 N N . ALA A 1 370 ? 6.381 -13.602 -5.937 1.00 98.25 370 ALA A N 1
ATOM 2998 C CA . ALA A 1 370 ? 5.151 -14.031 -5.282 1.00 98.25 370 ALA A CA 1
ATOM 2999 C C . ALA A 1 370 ? 4.013 -13.011 -5.483 1.00 98.25 370 ALA A C 1
ATOM 3001 O O . ALA A 1 370 ? 2.883 -13.404 -5.769 1.00 98.25 370 ALA A O 1
ATOM 3002 N N . CYS A 1 371 ? 4.315 -11.708 -5.441 1.00 97.69 371 CYS A N 1
ATOM 3003 C CA . CYS A 1 371 ? 3.368 -10.648 -5.787 1.00 97.69 371 CYS A CA 1
ATOM 3004 C C . CYS A 1 371 ? 2.883 -10.757 -7.240 1.00 97.69 371 CYS A C 1
ATOM 3006 O O . CYS A 1 371 ? 1.691 -10.600 -7.480 1.00 97.69 371 CYS A O 1
ATOM 3008 N N . GLU A 1 372 ? 3.757 -11.044 -8.214 1.00 95.75 372 GLU A N 1
ATOM 3009 C CA . GLU A 1 372 ? 3.330 -11.282 -9.603 1.00 95.75 372 GLU A CA 1
ATOM 3010 C C . GLU A 1 372 ? 2.323 -12.430 -9.692 1.00 95.75 372 GLU A C 1
ATOM 3012 O O . GLU A 1 372 ? 1.258 -12.279 -10.294 1.00 95.75 372 GLU A O 1
ATOM 3017 N N . ALA A 1 373 ? 2.656 -13.564 -9.071 1.00 96.38 373 ALA A N 1
ATOM 3018 C CA . ALA A 1 373 ? 1.849 -14.774 -9.131 1.00 96.38 373 ALA A CA 1
ATOM 3019 C C . ALA A 1 373 ? 0.489 -14.604 -8.438 1.00 96.38 373 ALA A C 1
ATOM 3021 O O . ALA A 1 373 ? -0.529 -15.025 -8.984 1.00 96.38 373 ALA A O 1
ATOM 3022 N N . SER A 1 374 ? 0.468 -13.975 -7.261 1.00 95.50 374 SER A N 1
ATOM 3023 C CA . SER A 1 374 ? -0.742 -13.820 -6.446 1.00 95.50 374 SER A CA 1
ATOM 3024 C C . SER A 1 374 ? -1.637 -12.664 -6.909 1.00 95.50 374 SER A C 1
ATOM 3026 O O . SER A 1 374 ? -2.863 -12.773 -6.886 1.00 95.50 374 SER A O 1
ATOM 3028 N N . LEU A 1 375 ? -1.045 -11.558 -7.375 1.00 93.38 375 LEU A N 1
ATOM 3029 C CA . LEU A 1 375 ? -1.776 -10.332 -7.729 1.00 93.38 375 LEU A CA 1
ATOM 3030 C C . LEU A 1 375 ? -2.015 -10.175 -9.239 1.00 93.38 375 LEU A C 1
ATOM 3032 O O . LEU A 1 375 ? -2.644 -9.209 -9.667 1.00 93.38 375 LEU A O 1
ATOM 3036 N N . GLY A 1 376 ? -1.488 -11.081 -10.070 1.00 91.12 376 GLY A N 1
ATOM 3037 C CA . GLY A 1 376 ? -1.582 -10.972 -11.530 1.00 91.12 376 GLY A CA 1
ATOM 3038 C C . GLY A 1 376 ? -0.843 -9.752 -12.090 1.00 91.12 376 GLY A C 1
ATOM 3039 O O . GLY A 1 376 ? -1.250 -9.181 -13.103 1.00 91.12 376 GLY A O 1
ATOM 3040 N N . LEU A 1 377 ? 0.221 -9.321 -11.409 1.00 91.62 377 LEU A N 1
ATOM 3041 C CA . LEU A 1 377 ? 1.062 -8.201 -11.823 1.00 91.62 377 LEU A CA 1
ATOM 3042 C C . LEU A 1 377 ? 2.229 -8.692 -12.681 1.00 91.62 377 LEU A C 1
ATOM 3044 O O . LEU A 1 377 ? 2.721 -9.802 -12.518 1.00 91.62 377 LEU A O 1
ATOM 3048 N N . GLU A 1 378 ? 2.733 -7.818 -13.549 1.00 92.56 378 GLU A N 1
ATOM 3049 C CA . GLU A 1 378 ? 4.031 -8.009 -14.191 1.00 92.56 378 GLU A CA 1
ATOM 3050 C C . GLU A 1 378 ? 5.033 -7.039 -13.550 1.00 92.56 378 GLU A C 1
ATOM 3052 O O . GLU A 1 378 ? 4.919 -5.826 -13.728 1.00 92.56 378 GLU A O 1
ATOM 3057 N N . LEU A 1 379 ? 6.054 -7.565 -12.885 1.00 96.19 379 LEU A N 1
ATOM 3058 C CA . LEU A 1 379 ? 7.145 -6.914 -12.157 1.00 96.19 379 LEU A CA 1
ATOM 3059 C C . LEU A 1 379 ? 8.555 -7.385 -12.608 1.00 96.19 379 LEU A C 1
ATOM 3061 O O . LEU A 1 379 ? 9.512 -6.627 -12.479 1.00 96.19 379 LEU A O 1
ATOM 3065 N N . HIS A 1 380 ? 8.720 -8.563 -13.217 1.00 95.81 380 HIS A N 1
ATOM 3066 C CA . HIS A 1 380 ? 10.033 -9.134 -13.575 1.00 95.81 380 HIS A CA 1
ATOM 3067 C C . HIS A 1 380 ? 10.721 -8.466 -14.778 1.00 95.81 380 HIS A C 1
ATOM 3069 O O . HIS A 1 380 ? 11.920 -8.654 -15.000 1.00 95.81 380 HIS A O 1
ATOM 3075 N N . ASN A 1 381 ? 9.985 -7.700 -15.594 1.00 92.81 381 ASN A N 1
ATOM 3076 C CA . ASN A 1 381 ? 10.556 -7.047 -16.774 1.00 92.81 381 ASN A CA 1
ATOM 3077 C C . ASN A 1 381 ? 11.643 -6.038 -16.379 1.00 92.81 381 ASN A C 1
ATOM 3079 O O . ASN A 1 381 ? 11.348 -4.963 -15.855 1.00 92.81 381 ASN A O 1
ATOM 3083 N N . LYS A 1 382 ? 12.895 -6.359 -16.728 1.00 95.00 382 LYS A N 1
ATOM 3084 C CA . LYS A 1 382 ? 14.065 -5.504 -16.483 1.00 95.00 382 LYS A CA 1
ATOM 3085 C C . LYS A 1 382 ? 13.967 -4.138 -17.165 1.00 95.00 382 LYS A C 1
ATOM 3087 O O . LYS A 1 382 ? 14.493 -3.166 -16.637 1.00 95.00 382 LYS A O 1
ATOM 3092 N N . TYR A 1 383 ? 13.305 -4.051 -18.317 1.00 93.44 383 TYR A N 1
ATOM 3093 C CA . TYR A 1 383 ? 13.119 -2.803 -19.057 1.00 93.44 383 TYR A CA 1
ATOM 3094 C C . TYR A 1 383 ? 11.635 -2.547 -19.293 1.00 93.44 383 TYR A C 1
ATOM 3096 O O . TYR A 1 383 ? 10.901 -3.451 -19.693 1.00 93.44 383 TYR A O 1
ATOM 3104 N N . ARG A 1 384 ? 11.195 -1.308 -19.063 1.00 91.69 384 ARG A N 1
ATOM 3105 C CA . ARG A 1 384 ? 9.822 -0.867 -19.332 1.00 91.69 384 ARG A CA 1
ATOM 3106 C C . ARG A 1 384 ? 9.812 0.540 -19.899 1.00 91.69 384 ARG A C 1
ATOM 3108 O O . ARG A 1 384 ? 10.615 1.384 -19.516 1.00 91.69 384 ARG A O 1
ATOM 3115 N N . SER A 1 385 ? 8.848 0.817 -20.765 1.00 89.25 385 SER A N 1
ATOM 3116 C CA . SER A 1 385 ? 8.515 2.187 -21.137 1.00 89.25 385 SER A CA 1
ATOM 3117 C C . SER A 1 385 ? 7.812 2.918 -19.990 1.00 89.25 385 SER A C 1
ATOM 3119 O O . SER A 1 385 ? 7.143 2.310 -19.150 1.00 89.25 385 SER A O 1
ATOM 3121 N N . GLN A 1 386 ? 7.869 4.247 -20.007 1.00 87.31 386 GLN A N 1
ATOM 3122 C CA . GLN A 1 386 ? 7.177 5.113 -19.058 1.00 87.31 386 GLN A CA 1
ATOM 3123 C C . GLN A 1 386 ? 5.677 4.803 -19.002 1.00 87.31 386 GLN A C 1
ATO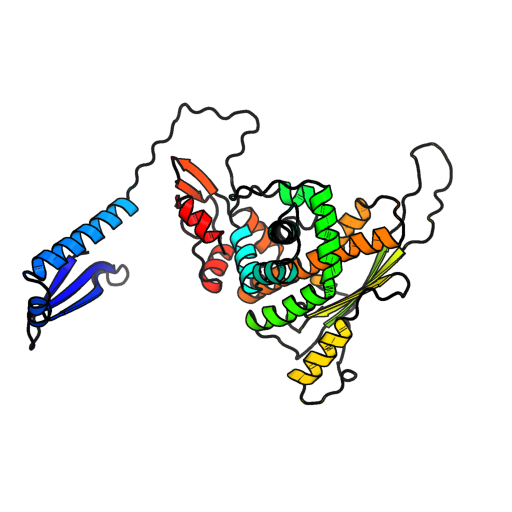M 3125 O O . GLN A 1 386 ? 5.079 4.806 -17.930 1.00 87.31 386 GLN A O 1
ATOM 3130 N N . LEU A 1 387 ? 5.063 4.494 -20.151 1.00 83.75 387 LEU A N 1
ATOM 3131 C CA . LEU A 1 387 ? 3.653 4.122 -20.234 1.00 83.75 387 LEU A CA 1
ATOM 3132 C C . LEU A 1 387 ? 3.369 2.785 -19.540 1.00 83.75 387 LEU A C 1
ATOM 3134 O O . LEU A 1 387 ? 2.353 2.665 -18.862 1.00 83.75 387 LEU A O 1
ATOM 3138 N N . GLN A 1 388 ? 4.248 1.789 -19.684 1.00 86.50 388 GLN A N 1
ATOM 3139 C CA . GLN A 1 388 ? 4.102 0.503 -18.994 1.00 86.50 388 GLN A CA 1
ATOM 3140 C C . GLN A 1 388 ? 4.218 0.665 -17.477 1.00 86.50 388 GLN A C 1
ATOM 3142 O O . GLN A 1 388 ? 3.425 0.071 -16.753 1.00 86.50 388 GLN A O 1
ATOM 3147 N N . ILE A 1 389 ? 5.145 1.499 -16.995 1.00 92.06 389 ILE A N 1
ATOM 3148 C CA . ILE A 1 389 ? 5.260 1.795 -15.559 1.00 92.06 389 ILE A CA 1
ATOM 3149 C C . ILE A 1 389 ? 4.028 2.564 -15.077 1.00 92.06 389 ILE A C 1
ATOM 3151 O O . ILE A 1 389 ? 3.431 2.197 -14.073 1.00 92.06 389 ILE A O 1
ATOM 3155 N N . ARG A 1 390 ? 3.563 3.569 -15.830 1.00 87.00 390 ARG A N 1
ATOM 3156 C CA . ARG A 1 390 ? 2.308 4.265 -15.510 1.00 87.00 390 ARG A CA 1
ATOM 3157 C C . ARG A 1 390 ? 1.125 3.309 -15.450 1.00 87.00 390 ARG A C 1
ATOM 3159 O O . ARG A 1 390 ? 0.299 3.482 -14.577 1.00 87.00 390 ARG A O 1
ATOM 3166 N N . ARG A 1 391 ? 1.026 2.313 -16.336 1.00 84.81 391 ARG A N 1
ATOM 3167 C CA . ARG A 1 391 ? -0.040 1.295 -16.286 1.00 84.81 391 ARG A CA 1
ATOM 3168 C C . ARG A 1 391 ? 0.069 0.398 -15.058 1.00 84.81 391 ARG A C 1
ATOM 3170 O O . ARG A 1 391 ? -0.956 0.133 -14.456 1.00 84.81 391 ARG A O 1
ATOM 3177 N N . LEU A 1 392 ? 1.282 -0.008 -14.681 1.00 88.00 392 LEU A N 1
ATOM 3178 C CA . LEU A 1 392 ? 1.527 -0.752 -13.441 1.00 88.00 392 LEU A CA 1
ATOM 3179 C C . LEU A 1 392 ? 1.080 0.048 -12.208 1.00 88.00 392 LEU A C 1
ATOM 3181 O O . LEU A 1 392 ? 0.535 -0.511 -11.266 1.00 88.00 392 LEU A O 1
ATOM 3185 N N . LEU A 1 393 ? 1.315 1.360 -12.224 1.00 89.06 393 LEU A N 1
ATOM 3186 C CA . LEU A 1 393 ? 0.978 2.256 -11.122 1.00 89.06 393 LEU A CA 1
ATOM 3187 C C . LEU A 1 393 ? -0.453 2.797 -11.201 1.00 89.06 393 LEU A C 1
ATOM 3189 O O . LEU A 1 393 ? -0.921 3.390 -10.232 1.00 89.06 393 LEU A O 1
ATOM 3193 N N . ARG A 1 394 ? -1.149 2.643 -12.328 1.00 77.44 394 ARG A N 1
ATOM 3194 C CA . ARG A 1 394 ? -2.501 3.166 -12.523 1.00 77.44 394 ARG A CA 1
ATOM 3195 C C . ARG A 1 394 ? -3.514 2.160 -12.006 1.00 77.44 394 ARG A C 1
ATOM 3197 O O . ARG A 1 394 ? -3.405 0.970 -12.280 1.00 77.44 394 ARG A O 1
ATOM 3204 N N . TYR A 1 395 ? -4.533 2.683 -11.341 1.00 56.03 395 TYR A N 1
ATOM 3205 C CA . TYR A 1 395 ? -5.727 1.947 -10.966 1.00 56.03 395 TYR A CA 1
ATOM 3206 C C . TYR A 1 395 ? -6.989 2.748 -11.263 1.00 56.03 395 TYR A C 1
ATOM 3208 O O . TYR A 1 395 ? -6.897 3.990 -11.394 1.00 56.03 395 TYR A O 1
#

Sequence (395 aa):
MFLKKTPKPKGTYLAITESYYDKEKKATRQKTIMGLGYLEELRKEFPDPIAHFEKVVADMNQEREEKKNSVVYVDLTAALSPGERTLKNAGYGVLKHIYKELQLDIFWRTKTWNLSLSYNIEEIFRLLIISQILYPQLPWKDAINQVPYFENLTPFQEEDLLKALQLIQKYQRDIQKWLYDHSANVISRNFSRIHHEEADYAFSRQTGSASARKSVSRQSASAIHMEFLTDQQGIPLAYDLSIRGTMLNQSISNAARRISRDHLSGQSPEEFVFRPSVEDTASEFYTYMESALAISKSTMPAASSEEVGQAVSAQVIISFTAFTILRLLEAKLDFTFSRDQIISSLLNYNCMQIAGNIYQFTYYDSLLAACEASLGLELHNKYRSQLQIRRLLRY

pLDDT: mean 83.33, std 15.5, range [35.91, 98.44]

Radius of gyration: 28.18 Å; chains: 1; bounding box: 57×62×92 Å

Foldseek 3Di:
DAWDWDQDPVATWTFDKDWDQDPVVRDIDIDTPGTDGHPVVVVVVDVHPRVVVRVVNVVVVVVVVVVPDDDFDFDPPDDDDVPDDQKAFLLLLLLLLLCVLLVLVVVCCVLPVPPDAPDDLSLLLSQLLSLCLLPVQDDSVVSSVVHRHPDDRDDDDPVSNVVSLLVCLVCLLVLLVSLQVSVCVLDPFAQPAKEKEKDKDWAWAPDDDPDDDDDRDTPDTWIKMKIFIDTPLRQGQDMWIDTPNRTSDDNVVVSLVCCCVPPVVNDDSVPRPHDYDDPPDDDPLNVSLCSNCVNVSVPDHRDDSVVSVSVSSSSCSSSSVSVNSLSSLCVLLVVPDDSVRSSVQSSQQMWGDRDDQKIFTDDDDVSVVSSCVSSVADRPDRMDGNVNSCVSNDD

Secondary structure (DSSP, 8-state):
-EEEEEEETTEEEEEEEEEEEETTTTEEEEEEEEEEEEHHHHTTT-SSHHHHHHHHHHHHHHHHHHTT-------TTPPPPTT----EE-THHHHHHHHHHTTHHHHHHHHHTT---SS-HHHHHHHHHHHHHH-TTS-HHHHHHHS-BSSPPPP--HHHHHHHHHHHHHTHHHHHHHHHHHHHHHS---TT-EEEEEEEEEE------S-S--------PEEEEEEEEEETT--EEEEEEEETTEES---HHHHHHHHHHHHSTT--TT-----PPPTTS--HHHHHHHHHHHHHHHH--S--HHHHHHHHHHHHHHHHHHHHHHHHHHHHTTT-S-HHHHHHHHHH-EEEEEETTEEEE----HHHHHHHHHHT-----SEEEHHHHHHHH--